Protein AF-0000000079010809 (afdb_homodimer)

Radius of gyration: 49.19 Å; Cα contacts (8 Å, |Δi|>4): 633; chains: 2; bounding box: 88×157×177 Å

pLDDT: mean 73.96, std 30.41, range [13.92, 98.69]

Foldseek 3Di:
DPPPPPPVCPPVVCPPDDPVVVQVVLVVLLVCLVVLPPFQAWEAAPNDIDGHHQVLLVVQFVQSVCVCPVPPPCNVRRYYYDYPAHPVLVVVVVCCSRRVDDPDDLVCLLRVLVVCLVRVRPVSVVVSLVVLLVNDDLACLLVQCVSCVVSVPPSSNVSSLVVCQQPVLSNLPYPSLLPDAQVVLLVNQLDPSRDDPDLVSNVVSLVSSLVSCVVPQQPGHARPNPRGPNPPDDPCVVVVVVSHCPNVPDDPPPPPPCPVDPPPPVDDPDDDDDDDDDDDDDDDDDDDPDDD/DPPPPPPVCPPVVCPPDDPVVVQVVLVVLLVCLVVLPPFQAWEAAPNDIDGHHQVLLVVQFVQSVCVCPVPPPRNVRRYYYDYPAHPVLVVVVVCCSRRVDDPDDLVCLLRVLVVCLVRVRPVSVVVSLVVLLVNDDLACLLVQCVSCVVSVPPSSNVSSLVVCQQPVLSNLPYVSLLPDAQVVLLVNQLDPSRDDPDLVSNVVSVVSSLVSCVPPPQPGHARPNPRGPNPPDDPCVVVVVVSHCVNVPPPPPPCPPDDDDDPDDDDDDDDDDDDDDDPDDDDDDDDDPDDD

InterPro domains:
  IPR000210 BTB/POZ domain [PF00651] (31-131)
  IPR000210 BTB/POZ domain [PS50097] (39-106)
  IPR000210 BTB/POZ domain [SM00225] (39-136)
  IPR011333 SKP1/BTB/POZ domain superfamily [G3DSA:3.30.710.10] (19-131)
  IPR011333 SKP1/BTB/POZ domain superfamily [SSF54695] (25-130)
  IPR011705 BTB/Kelch-associated [PF07707] (147-215)
  IPR011705 BTB/Kelch-associated [SM00875] (141-226)

Sequence (584 aa):
MLSIKKTTPSSTMNKGIHQRCAFGIINCIQTLWQEQDLQDFNFQVDDTSFHCHRVLLGACSPVLRGMFKSGMKEDKEGFARLQEISKETFQLIITVLYTGRDVLTVDNVIDIWKAAHMLQIDFLVKHCEKCATKFIKTDNFHEFNENAKLFGSETVLKVTRKFILKNFNAVRKTQGFLKMSSNEVLSIVKRQDLVVSSEDIVLEAILDWADYYKDEPASEQSLDVNGTKCQRGSNDYEQAENVRSVGNVNTEGSDVNHQKEERRDKTREEDNKENDALTRSQSQAVHRKSRLMLSIKKTTPSSTMNKGIHQRCAFGIINCIQTLWQEQDLQDFNFQVDDTSFHCHRVLLGACSPVLRGMFKSGMKEDKEGFARLQEISKETFQLIITVLYTGRDVLTVDNVIDIWKAAHMLQIDFLVKHCEKCATKFIKTDNFHEFNENAKLFGSETVLKVTRKFILKNFNAVRKTQGFLKMSSNEVLSIVKRQDLVVSSEDIVLEAILDWADYYKDEPASEQSLDVNGTKCQRGSNDYEQAENVRSVGNVNTEGSDVNHQKEERRDKTREEDNKENDALTRSQSQAVHRKSRL

Secondary structure (DSSP, 8-state):
---------TTGGGTTB-HHHHHHHHHHHHHHHHTT-S--EEEEETTEEEEE-HHHHHHH-HHHHHHHHS--HHHHHTEEEE-SS-HHHHHHHHHHHHH-B----TTTHHHHHHHHHHHT-HHHHHHHHHHHHHH--TTTHHHHHHHHHHHT-HHHHHHHHHHHHHTHHHHTTSHHHHTS-HHHHHHHHT-TT---S-HHHHHHHHHHHHHHTTTS-GGG-----TTSGGGSS-STHHHHHHTTTTS-----------------STT-BTB---------------------/---------HHHHTTTB-HHHHHHHHHHHHHHHHTT-S--EEEEETTEEEEE-HHHHHHH-HHHHHHHHS--HHHHHTEEEE-SS-HHHHHHHHHHHHH-B----TTTHHHHHHHHHHHT-HHHHHHHHHHHHHH--TTTHHHHHHHHHHHT-HHHHHHHHHHHHHTHHHHTTSHHHHTS-HHHHHHHHT-TT---S-HHHHHHHHHHHHHHTTTS-GGG-----TTSGGGSS-STHHHHHHTTTTS---------------------------------------------

Organism: Lymnaea stagnalis (NCBI:txid6523)

Structure (mmCIF, N/CA/C/O backbone):
data_AF-0000000079010809-model_v1
#
loop_
_entity.id
_entity.type
_entity.pdbx_description
1 polymer 'BTB domain-containing protein'
#
loop_
_atom_site.group_PDB
_atom_site.id
_atom_site.type_symbol
_atom_site.label_atom_id
_atom_site.label_alt_id
_atom_site.label_comp_id
_atom_site.label_asym_id
_atom_site.label_entity_id
_atom_site.label_seq_id
_atom_site.pdbx_PDB_ins_code
_atom_site.Cartn_x
_atom_site.Cartn_y
_atom_site.Cartn_z
_atom_site.occupancy
_atom_site.B_iso_or_equiv
_atom_site.auth_seq_id
_atom_site.auth_comp_id
_atom_site.auth_asym_id
_atom_site.auth_atom_id
_atom_site.pdbx_PDB_model_num
ATOM 1 N N . MET A 1 1 ? -17.625 -9.992 -32.906 1 23.81 1 MET A N 1
ATOM 2 C CA . MET A 1 1 ? -16.719 -10.625 -31.938 1 23.81 1 MET A CA 1
ATOM 3 C C . MET A 1 1 ? -15.828 -9.586 -31.281 1 23.81 1 MET A C 1
ATOM 5 O O . MET A 1 1 ? -14.914 -9.047 -31.906 1 23.81 1 MET A O 1
ATOM 9 N N . LEU A 1 2 ? -16.375 -8.719 -30.422 1 26.2 2 LEU A N 1
ATOM 10 C CA . LEU A 1 2 ? -15.82 -7.488 -29.859 1 26.2 2 LEU A CA 1
ATOM 11 C C . LEU A 1 2 ? -14.656 -7.797 -28.938 1 26.2 2 LEU A C 1
ATOM 13 O O . LEU A 1 2 ? -14.82 -8.523 -27.953 1 26.2 2 LEU A O 1
ATOM 17 N N . SER A 1 3 ? -13.422 -7.938 -29.453 1 26.03 3 SER A N 1
ATOM 18 C CA . SER A 1 3 ? -12.148 -8.094 -28.75 1 26.03 3 SER A CA 1
ATOM 19 C C . SER A 1 3 ? -12.031 -7.09 -27.594 1 26.03 3 SER A C 1
ATOM 21 O O . SER A 1 3 ? -11.992 -5.879 -27.828 1 26.03 3 SER A O 1
ATOM 23 N N . ILE A 1 4 ? -12.688 -7.316 -26.562 1 29.28 4 ILE A N 1
ATOM 24 C CA . ILE A 1 4 ? -12.477 -6.492 -25.375 1 29.28 4 ILE A CA 1
ATOM 25 C C . ILE A 1 4 ? -10.992 -6.438 -25.047 1 29.28 4 ILE A C 1
ATOM 27 O O . ILE A 1 4 ? -10.383 -7.461 -24.719 1 29.28 4 ILE A O 1
ATOM 31 N N . LYS A 1 5 ? -10.25 -5.57 -25.688 1 30.56 5 LYS A N 1
ATOM 32 C CA . LYS A 1 5 ? -8.852 -5.266 -25.391 1 30.56 5 LYS A CA 1
ATOM 33 C C . LYS A 1 5 ? -8.594 -5.23 -23.891 1 30.56 5 LYS A C 1
ATOM 35 O O . LYS A 1 5 ? -9.188 -4.422 -23.172 1 30.56 5 LYS A O 1
ATOM 40 N N . LYS A 1 6 ? -8.336 -6.402 -23.188 1 35.03 6 LYS A N 1
ATOM 41 C CA . LYS A 1 6 ? -7.809 -6.504 -21.828 1 35.03 6 LYS A CA 1
ATOM 42 C C . LYS A 1 6 ? -6.621 -5.566 -21.625 1 35.03 6 LYS A C 1
ATOM 44 O O . LYS A 1 6 ? -5.504 -5.875 -22.047 1 35.03 6 LYS A O 1
ATOM 49 N N . THR A 1 7 ? -6.781 -4.281 -21.891 1 34.22 7 THR A N 1
ATOM 50 C CA . THR A 1 7 ? -5.68 -3.379 -21.578 1 34.22 7 THR A CA 1
ATOM 51 C C . THR A 1 7 ? -5.172 -3.627 -20.156 1 34.22 7 THR A C 1
ATOM 53 O O . THR A 1 7 ? -5.926 -3.492 -19.188 1 34.22 7 THR A O 1
ATOM 56 N N . THR A 1 8 ? -4.344 -4.562 -19.969 1 35.34 8 THR A N 1
ATOM 57 C CA . THR A 1 8 ? -3.658 -4.828 -18.703 1 35.34 8 THR A CA 1
ATOM 58 C C . THR A 1 8 ? -3.152 -3.531 -18.078 1 35.34 8 THR A C 1
ATOM 60 O O . THR A 1 8 ? -2.291 -2.857 -18.656 1 35.34 8 THR A O 1
ATOM 63 N N . PRO A 1 9 ? -3.9 -2.729 -17.438 1 40.16 9 PRO A N 1
ATOM 64 C CA . PRO A 1 9 ? -3.535 -1.489 -16.75 1 40.16 9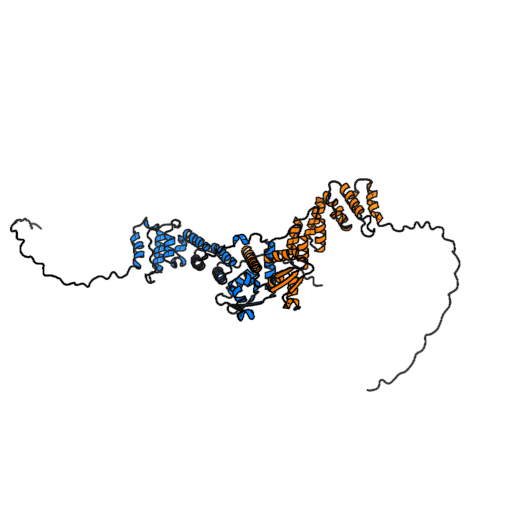 PRO A CA 1
ATOM 65 C C . PRO A 1 9 ? -2.355 -1.669 -15.805 1 40.16 9 PRO A C 1
ATOM 67 O O . PRO A 1 9 ? -2.121 -0.821 -14.938 1 40.16 9 PRO A O 1
ATOM 70 N N . SER A 1 10 ? -1.631 -2.715 -15.781 1 40.78 10 SER A N 1
ATOM 71 C CA . SER A 1 10 ? -0.765 -3.033 -14.648 1 40.78 10 SER A CA 1
ATOM 72 C C . SER A 1 10 ? 0.224 -1.906 -14.375 1 40.78 10 SER A C 1
ATOM 74 O O . SER A 1 10 ? 0.434 -1.525 -13.219 1 40.78 10 SER A O 1
ATOM 76 N N . SER A 1 11 ? 1.14 -1.601 -15.344 1 44.22 11 SER A N 1
ATOM 77 C CA . SER A 1 11 ? 2.33 -0.794 -15.094 1 44.22 11 SER A CA 1
ATOM 78 C C . SER A 1 11 ? 1.963 0.65 -14.773 1 44.22 11 SER A C 1
ATOM 80 O O . SER A 1 11 ? 2.631 1.303 -13.969 1 44.22 11 SER A O 1
ATOM 82 N N . THR A 1 12 ? 0.947 1.137 -15.32 1 45.91 12 THR A N 1
ATOM 83 C CA . THR A 1 12 ? 0.599 2.553 -15.289 1 45.91 12 THR A CA 1
ATOM 84 C C . THR A 1 12 ? -0.074 2.912 -13.969 1 45.91 12 THR A C 1
ATOM 86 O O . THR A 1 12 ? -0.026 4.066 -13.539 1 45.91 12 THR A O 1
ATOM 89 N N . MET A 1 13 ? -0.658 1.913 -13.383 1 55.03 13 MET A N 1
ATOM 90 C CA . MET A 1 13 ? -1.505 2.236 -12.234 1 55.03 13 MET A CA 1
ATOM 91 C C . MET A 1 13 ? -0.662 2.535 -11 1 55.03 13 MET A C 1
ATOM 93 O O . MET A 1 13 ? -1.146 3.145 -10.047 1 55.03 13 MET A O 1
ATOM 97 N N . ASN A 1 14 ? 0.56 2.021 -11.047 1 63.78 14 ASN A N 1
ATOM 98 C CA . ASN A 1 14 ? 1.398 2.277 -9.875 1 63.78 14 ASN A CA 1
ATOM 99 C C . ASN A 1 14 ? 1.952 3.699 -9.883 1 63.78 14 ASN A C 1
ATOM 101 O O . ASN A 1 14 ? 2.619 4.117 -8.938 1 63.78 14 ASN A O 1
ATOM 105 N N . LYS A 1 15 ? 1.545 4.398 -11.047 1 69.38 15 LYS A N 1
ATOM 106 C CA . LYS A 1 15 ? 2.082 5.754 -11.133 1 69.38 15 LYS A CA 1
ATOM 107 C C . LYS A 1 15 ? 1.375 6.684 -10.148 1 69.38 15 LYS A C 1
ATOM 109 O O . LYS A 1 15 ? 0.145 6.695 -10.07 1 69.38 15 LYS A O 1
ATOM 114 N N . GLY A 1 16 ? 2.16 7.113 -9.188 1 85.81 16 GLY A N 1
ATOM 115 C CA . GLY A 1 16 ? 1.645 8.172 -8.336 1 85.81 16 GLY A CA 1
ATOM 116 C C . GLY A 1 16 ? 1.43 7.73 -6.898 1 85.81 16 GLY A C 1
ATOM 117 O O . GLY A 1 16 ? 1.181 8.555 -6.02 1 85.81 16 GLY A O 1
ATOM 118 N N . ILE A 1 17 ? 1.463 6.309 -6.762 1 92.81 17 ILE A N 1
ATOM 119 C CA . ILE A 1 17 ? 1.291 5.859 -5.383 1 92.81 17 ILE A CA 1
ATOM 120 C C . ILE A 1 17 ? 2.516 6.246 -4.559 1 92.81 17 ILE A C 1
ATOM 122 O O . ILE A 1 17 ? 3.652 5.984 -4.961 1 92.81 17 ILE A O 1
ATOM 126 N N . HIS A 1 18 ? 2.238 6.906 -3.551 1 94.62 18 HIS A N 1
ATOM 127 C CA . HIS A 1 18 ? 3.305 7.277 -2.627 1 94.62 18 HIS A CA 1
ATOM 128 C C . HIS A 1 18 ? 3.58 6.164 -1.625 1 94.62 18 HIS A C 1
ATOM 130 O O . HIS A 1 18 ? 2.668 5.711 -0.929 1 94.62 18 HIS A O 1
ATOM 136 N N . GLN A 1 19 ? 4.809 5.785 -1.555 1 93.56 19 GLN A N 1
ATOM 137 C CA . GLN A 1 19 ? 5.184 4.598 -0.794 1 93.56 19 GLN A CA 1
ATOM 138 C C . GLN A 1 19 ? 4.789 4.738 0.674 1 93.56 19 GLN A C 1
ATOM 140 O O . GLN A 1 19 ? 4.234 3.811 1.265 1 93.56 19 GLN A O 1
ATOM 145 N N . ARG A 1 20 ? 5.055 5.855 1.298 1 92.88 20 ARG A N 1
ATOM 146 C CA . ARG A 1 20 ? 4.734 6.051 2.707 1 92.88 20 ARG A CA 1
ATOM 147 C C . ARG A 1 20 ? 3.23 5.945 2.947 1 92.88 20 ARG A C 1
ATOM 149 O O . ARG A 1 20 ? 2.793 5.32 3.916 1 92.88 20 ARG A O 1
ATOM 156 N N . CYS A 1 21 ? 2.461 6.535 2.078 1 96.06 21 CYS A N 1
ATOM 157 C CA . CYS A 1 21 ? 1.009 6.469 2.207 1 96.06 21 CYS A CA 1
ATOM 158 C C . CYS A 1 21 ? 0.509 5.043 2.012 1 96.06 21 CYS A C 1
ATOM 160 O O . CYS A 1 21 ? -0.327 4.562 2.779 1 96.06 21 CYS A O 1
ATOM 162 N N . ALA A 1 22 ? 1.055 4.387 1.02 1 96.06 22 ALA A N 1
ATOM 163 C CA . ALA A 1 22 ? 0.665 3.008 0.746 1 96.06 22 ALA A CA 1
ATOM 164 C C . ALA A 1 22 ? 0.928 2.113 1.954 1 96.06 22 ALA A C 1
ATOM 166 O O . ALA A 1 22 ? 0.048 1.362 2.381 1 96.06 22 ALA A O 1
ATOM 167 N N . PHE A 1 23 ? 2.125 2.26 2.494 1 96.62 23 PHE A N 1
ATOM 168 C CA . PHE A 1 23 ? 2.492 1.446 3.646 1 96.62 23 PHE A CA 1
ATOM 169 C C . PHE A 1 23 ? 1.633 1.8 4.855 1 96.62 23 PHE A C 1
ATOM 171 O O . PHE A 1 23 ? 1.259 0.922 5.637 1 96.62 23 PHE A O 1
ATOM 178 N N . GLY A 1 24 ? 1.359 3.074 4.969 1 97.19 24 GLY A N 1
ATOM 179 C CA . GLY A 1 24 ? 0.48 3.492 6.047 1 97.19 24 GLY A CA 1
ATOM 180 C C . GLY A 1 24 ? -0.9 2.867 5.969 1 97.19 24 GLY A C 1
ATOM 181 O O . GLY A 1 24 ? -1.433 2.398 6.977 1 97.19 24 GLY A O 1
ATOM 182 N N . ILE A 1 25 ? -1.453 2.844 4.793 1 97.94 25 ILE A N 1
ATOM 183 C CA . ILE A 1 25 ? -2.777 2.273 4.574 1 97.94 25 ILE A CA 1
ATOM 184 C C . ILE A 1 25 ? -2.756 0.779 4.887 1 97.94 25 ILE A C 1
ATOM 186 O O . ILE A 1 25 ? -3.633 0.272 5.59 1 97.94 25 ILE A O 1
ATOM 190 N N . ILE A 1 26 ? -1.758 0.113 4.402 1 98 26 ILE A N 1
ATOM 191 C CA . ILE A 1 26 ? -1.65 -1.326 4.613 1 98 26 ILE A CA 1
ATOM 192 C C . ILE A 1 26 ? -1.501 -1.619 6.105 1 98 26 ILE A C 1
ATOM 194 O O . ILE A 1 26 ? -2.105 -2.561 6.621 1 98 26 ILE A O 1
ATOM 198 N N . ASN A 1 27 ? -0.714 -0.808 6.762 1 97.5 27 ASN A N 1
ATOM 199 C CA . ASN A 1 27 ? -0.554 -0.986 8.203 1 97.5 27 ASN A CA 1
ATOM 200 C C . ASN A 1 27 ? -1.88 -0.822 8.938 1 97.5 27 ASN A C 1
ATOM 202 O O . ASN A 1 27 ? -2.15 -1.535 9.906 1 97.5 27 ASN A O 1
ATOM 206 N N . CYS A 1 28 ? -2.635 0.077 8.508 1 97.88 28 CYS A N 1
ATOM 207 C CA . CYS A 1 28 ? -3.957 0.268 9.102 1 97.88 28 CYS A CA 1
ATOM 208 C C . CYS A 1 28 ? -4.828 -0.967 8.898 1 97.88 28 CYS A C 1
ATOM 210 O O . CYS A 1 28 ? -5.492 -1.423 9.828 1 97.88 28 CYS A O 1
ATOM 212 N N . ILE A 1 29 ? -4.801 -1.494 7.727 1 97.75 29 ILE A N 1
ATOM 213 C CA . ILE A 1 29 ? -5.578 -2.684 7.395 1 97.75 29 ILE A CA 1
ATOM 214 C C . ILE A 1 29 ? -5.105 -3.861 8.242 1 97.75 29 ILE A C 1
ATOM 216 O O . ILE A 1 29 ? -5.922 -4.602 8.797 1 97.75 29 ILE A O 1
ATOM 220 N N . GLN A 1 30 ? -3.834 -3.986 8.312 1 97.31 30 GLN A N 1
ATOM 221 C CA . GLN A 1 30 ? -3.266 -5.066 9.117 1 97.31 30 GLN A CA 1
ATOM 222 C C . GLN A 1 30 ? -3.699 -4.957 10.57 1 97.31 30 GLN A C 1
ATOM 224 O O . GLN A 1 30 ? -4.043 -5.961 11.203 1 97.31 30 GLN A O 1
ATOM 229 N N . THR A 1 31 ? -3.635 -3.77 11.078 1 96.88 31 THR A N 1
ATOM 230 C CA . THR A 1 31 ? -4.027 -3.545 12.461 1 96.88 31 THR A CA 1
ATOM 231 C C . THR A 1 31 ? -5.496 -3.912 12.672 1 96.88 31 THR A C 1
ATOM 233 O O . THR A 1 31 ? -5.844 -4.555 13.664 1 96.88 31 THR A O 1
ATOM 236 N N . LEU A 1 32 ? -6.273 -3.516 11.758 1 96.38 32 LEU A N 1
ATOM 237 C CA . LEU A 1 32 ? -7.691 -3.859 11.828 1 96.38 32 LEU A CA 1
ATOM 238 C C . LEU A 1 32 ? -7.883 -5.371 11.844 1 96.38 32 LEU A C 1
ATOM 240 O O . LEU A 1 32 ? -8.711 -5.887 12.602 1 96.38 32 LEU A O 1
ATOM 244 N N . TRP A 1 33 ? -7.195 -6.066 10.992 1 95.94 33 TRP A N 1
ATOM 245 C CA . TRP A 1 33 ? -7.242 -7.52 10.898 1 95.94 33 TRP A CA 1
ATOM 246 C C . TRP A 1 33 ? -6.82 -8.164 12.211 1 95.94 33 TRP A C 1
ATOM 248 O O . TRP A 1 33 ? -7.496 -9.07 12.711 1 95.94 33 TRP A O 1
ATOM 258 N N . GLN A 1 34 ? -5.77 -7.629 12.781 1 95.75 34 GLN A N 1
ATOM 259 C CA . GLN A 1 34 ? -5.238 -8.156 14.031 1 95.75 34 GLN A CA 1
ATOM 260 C C . GLN A 1 34 ? -6.207 -7.926 15.188 1 95.75 34 GLN A C 1
ATOM 262 O O . GLN A 1 34 ? -6.348 -8.773 16.078 1 95.75 34 GLN A O 1
ATOM 267 N N . GLU A 1 35 ? -6.891 -6.871 15.109 1 95.19 35 GLU A N 1
ATOM 268 C CA . GLU A 1 35 ? -7.836 -6.527 16.172 1 95.19 35 GLU A CA 1
ATOM 269 C C . GLU A 1 35 ? -9.164 -7.246 15.969 1 95.19 35 GLU A C 1
ATOM 271 O O . GLU A 1 35 ? -10.039 -7.199 16.844 1 95.19 35 GLU A O 1
ATOM 276 N N . GLN A 1 36 ? -9.32 -8 14.867 1 94.62 36 GLN A N 1
ATOM 277 C CA . GLN A 1 36 ? -10.531 -8.734 14.523 1 94.62 36 GLN A CA 1
ATOM 278 C C . GLN A 1 36 ? -11.766 -7.844 14.617 1 94.62 36 GLN A C 1
ATOM 280 O O . GLN A 1 36 ? -12.789 -8.25 15.172 1 94.62 36 GLN A O 1
ATOM 285 N N . ASP A 1 37 ? -11.531 -6.578 14.164 1 92.75 37 ASP A N 1
ATOM 286 C CA . ASP A 1 37 ? -12.609 -5.59 14.211 1 92.75 37 ASP A CA 1
ATOM 287 C C . ASP A 1 37 ? -13.273 -5.445 12.844 1 92.75 37 ASP A C 1
ATOM 289 O O . ASP A 1 37 ? -12.625 -5.59 11.805 1 92.75 37 ASP A O 1
ATOM 293 N N . LEU A 1 38 ? -14.594 -5.34 12.805 1 91.12 38 LEU A N 1
ATOM 294 C CA . LEU A 1 38 ? -15.438 -5.059 11.648 1 91.12 38 LEU A CA 1
ATOM 295 C C . LEU A 1 38 ? -15.422 -6.223 10.664 1 91.12 38 LEU A C 1
ATOM 297 O O . LEU A 1 38 ? -15.672 -6.031 9.469 1 91.12 38 LEU A O 1
ATOM 301 N N . GLN A 1 39 ? -15.008 -7.402 11.094 1 93.06 39 GLN A N 1
ATOM 302 C CA . GLN A 1 39 ? -15.094 -8.578 10.227 1 93.06 39 GLN A CA 1
ATOM 303 C C . GLN A 1 39 ? -16.547 -8.938 9.938 1 93.06 39 GLN A C 1
ATOM 305 O O . GLN A 1 39 ? -17.391 -8.953 10.844 1 93.06 39 GLN A O 1
ATOM 310 N N . ASP A 1 40 ? -16.844 -9.242 8.68 1 89.88 40 ASP A N 1
ATOM 311 C CA . ASP A 1 40 ? -18.25 -9.422 8.328 1 89.88 40 ASP A CA 1
ATOM 312 C C . ASP A 1 40 ? -18.438 -10.625 7.418 1 89.88 40 ASP A C 1
ATOM 314 O O . ASP A 1 40 ? -19.516 -10.797 6.828 1 89.88 40 ASP A O 1
ATOM 318 N N . PHE A 1 41 ? -17.453 -11.438 7.277 1 92.25 41 PHE A N 1
ATOM 319 C CA . PHE A 1 41 ? -17.578 -12.617 6.426 1 92.25 41 PHE A CA 1
ATOM 320 C C . PHE A 1 41 ? -16.672 -13.734 6.914 1 92.25 41 PHE A C 1
ATOM 322 O O . PHE A 1 41 ? -15.531 -13.492 7.309 1 92.25 41 PHE A O 1
ATOM 329 N N . ASN A 1 42 ? -17.203 -14.961 6.812 1 93.44 42 ASN A N 1
ATOM 330 C CA . ASN A 1 42 ? -16.469 -16.125 7.25 1 93.44 42 ASN A CA 1
ATOM 331 C C . ASN A 1 42 ? -16.266 -17.125 6.109 1 93.44 42 ASN A C 1
ATOM 333 O O . ASN A 1 42 ? -17.234 -17.562 5.477 1 93.44 42 ASN A O 1
ATOM 337 N N . PHE A 1 43 ? -15.031 -17.5 5.914 1 94.5 43 PHE A N 1
ATOM 338 C CA . PHE A 1 43 ? -14.711 -18.531 4.941 1 94.5 43 PHE A CA 1
ATOM 339 C C . PHE A 1 43 ? -14.375 -19.844 5.645 1 94.5 43 PHE A C 1
ATOM 341 O O . PHE A 1 43 ? -13.547 -19.875 6.555 1 94.5 43 PHE A O 1
ATOM 348 N N . GLN A 1 44 ? -15.078 -20.844 5.223 1 94.81 44 GLN A N 1
ATOM 349 C CA . GLN A 1 44 ? -14.719 -22.188 5.676 1 94.81 44 GLN A CA 1
ATOM 350 C C . GLN A 1 44 ? -13.812 -22.875 4.668 1 94.81 44 GLN A C 1
ATOM 352 O O . GLN A 1 44 ? -14.211 -23.109 3.523 1 94.81 44 GLN A O 1
ATOM 357 N N . VAL A 1 45 ? -12.602 -23.172 5.031 1 96.25 45 VAL A N 1
ATOM 358 C CA . VAL A 1 45 ? -11.625 -23.891 4.215 1 96.25 45 VAL A CA 1
ATOM 359 C C . VAL A 1 45 ? -11.109 -25.109 4.973 1 96.25 45 VAL A C 1
ATOM 361 O O . VAL A 1 45 ? -10.469 -24.984 6.016 1 96.25 45 VAL A O 1
ATOM 364 N N . ASP A 1 46 ? -11.344 -26.203 4.418 1 95.94 46 ASP A N 1
ATOM 365 C CA . ASP A 1 46 ? -11.078 -27.438 5.148 1 95.94 46 ASP A CA 1
ATOM 366 C C . ASP A 1 46 ? -11.742 -27.422 6.52 1 95.94 46 ASP A C 1
ATOM 368 O O . ASP A 1 46 ? -12.969 -27.312 6.621 1 95.94 46 ASP A O 1
ATOM 372 N N . ASP A 1 47 ? -11.055 -27.484 7.625 1 94.81 47 ASP A N 1
ATOM 373 C CA . ASP A 1 47 ? -11.609 -27.516 8.977 1 94.81 47 ASP A CA 1
ATOM 374 C C . ASP A 1 47 ? -11.367 -26.188 9.703 1 94.81 47 ASP A C 1
ATOM 376 O O . ASP A 1 47 ? -11.438 -26.141 10.93 1 94.81 47 ASP A O 1
ATOM 380 N N . THR A 1 48 ? -11.086 -25.234 8.945 1 96.5 48 THR A N 1
ATOM 381 C CA . THR A 1 48 ? -10.734 -23.969 9.562 1 96.5 48 THR A CA 1
ATOM 382 C C . THR A 1 48 ? -11.633 -22.844 9.047 1 96.5 48 THR A C 1
ATOM 384 O O . THR A 1 48 ? -11.945 -22.797 7.855 1 96.5 48 THR A O 1
ATOM 387 N N . SER A 1 49 ? -12.016 -22 10 1 95.56 49 SER A N 1
ATOM 388 C CA . SER A 1 49 ? -12.805 -20.812 9.656 1 95.56 49 SER A CA 1
ATOM 389 C C . SER A 1 49 ? -11.945 -19.562 9.648 1 95.56 49 SER A C 1
ATOM 391 O O . SER A 1 49 ? -11.18 -19.312 10.578 1 95.56 49 SER A O 1
ATOM 393 N N . PHE A 1 50 ? -12.023 -18.781 8.555 1 96.56 50 PHE A N 1
ATOM 394 C CA . PHE A 1 50 ? -11.305 -17.516 8.43 1 96.56 50 PHE A CA 1
ATOM 395 C C . PHE A 1 50 ? -12.273 -16.344 8.469 1 96.56 50 PHE A C 1
ATOM 397 O O . PHE A 1 50 ? -13.141 -16.219 7.598 1 96.56 50 PHE A O 1
ATOM 404 N N . HIS A 1 51 ? -12.141 -15.531 9.5 1 95 51 HIS A N 1
ATOM 405 C CA . HIS A 1 51 ? -12.93 -14.312 9.609 1 95 51 HIS A CA 1
ATOM 406 C C . HIS A 1 51 ? -12.281 -13.164 8.844 1 95 51 HIS A C 1
ATOM 408 O O . HIS A 1 51 ? -11.156 -12.758 9.164 1 95 51 HIS A O 1
ATOM 414 N N . CYS A 1 52 ? -13 -12.648 7.828 1 95.31 52 CYS A N 1
ATOM 415 C CA . CYS A 1 52 ? -12.391 -11.695 6.91 1 95.31 52 CYS A CA 1
ATOM 416 C C . CYS A 1 52 ? -13.305 -10.5 6.684 1 95.31 52 CYS A C 1
ATOM 418 O O . CYS A 1 52 ? -14.383 -10.414 7.266 1 95.31 52 CYS A O 1
ATOM 420 N N . HIS A 1 53 ? -12.852 -9.547 6.004 1 95.38 53 HIS A N 1
ATOM 421 C CA . HIS A 1 53 ? -13.617 -8.375 5.578 1 95.38 53 HIS A CA 1
ATOM 422 C C . HIS A 1 53 ? -14.008 -8.484 4.109 1 95.38 53 HIS A C 1
ATOM 424 O O . HIS A 1 53 ? -13.148 -8.547 3.23 1 95.38 53 HIS A O 1
ATOM 430 N N . ARG A 1 54 ? -15.312 -8.43 3.807 1 94 54 ARG A N 1
ATOM 431 C CA . ARG A 1 54 ? -15.828 -8.578 2.451 1 94 54 ARG A CA 1
ATOM 432 C C . ARG A 1 54 ? -15.211 -7.547 1.513 1 94 54 ARG A C 1
ATOM 434 O O . ARG A 1 54 ? -14.805 -7.879 0.397 1 94 54 ARG A O 1
ATOM 441 N N . VAL A 1 55 ? -15.125 -6.371 2.01 1 94.75 55 VAL A N 1
ATOM 442 C CA . VAL A 1 55 ? -14.695 -5.254 1.177 1 94.75 55 VAL A CA 1
ATOM 443 C C . VAL A 1 55 ? -13.25 -5.461 0.736 1 94.75 55 VAL A C 1
ATOM 445 O O . VAL A 1 55 ? -12.914 -5.266 -0.434 1 94.75 55 VAL A O 1
ATOM 448 N N . LEU A 1 56 ? -12.375 -5.859 1.628 1 97.06 56 LEU A N 1
ATOM 449 C CA . LEU A 1 56 ? -10.961 -6.031 1.326 1 97.06 56 LEU A CA 1
ATOM 450 C C . LEU A 1 56 ? -10.742 -7.199 0.367 1 97.06 56 LEU A C 1
ATOM 452 O O . LEU A 1 56 ? -10.062 -7.055 -0.651 1 97.06 56 LEU A O 1
ATOM 456 N N . LEU A 1 57 ? -11.367 -8.328 0.667 1 96.88 57 LEU A N 1
ATOM 457 C CA . LEU A 1 57 ? -11.211 -9.5 -0.188 1 96.88 57 LEU A CA 1
ATOM 458 C C . LEU A 1 57 ? -11.906 -9.289 -1.529 1 96.88 57 LEU A C 1
ATOM 460 O O . LEU A 1 57 ? -11.391 -9.695 -2.572 1 96.88 57 LEU A O 1
ATOM 464 N N . GLY A 1 58 ? -13.086 -8.664 -1.493 1 95.88 58 GLY A N 1
ATOM 465 C CA . GLY A 1 58 ? -13.812 -8.367 -2.717 1 95.88 58 GLY A CA 1
ATOM 466 C C . GLY A 1 58 ? -13.078 -7.391 -3.623 1 95.88 58 GLY A C 1
ATOM 467 O O . GLY A 1 58 ? -13.211 -7.457 -4.848 1 95.88 58 GLY A O 1
ATOM 468 N N . ALA A 1 59 ? -12.344 -6.504 -3.041 1 97.62 59 ALA A N 1
ATOM 469 C CA . ALA A 1 59 ? -11.555 -5.562 -3.83 1 97.62 59 ALA A CA 1
ATOM 470 C C . ALA A 1 59 ? -10.484 -6.285 -4.637 1 97.62 59 ALA A C 1
ATOM 472 O O . ALA A 1 59 ? -10.219 -5.93 -5.789 1 97.62 59 ALA A O 1
ATOM 473 N N . CYS A 1 60 ? -9.914 -7.293 -4.066 1 98.25 60 CYS A N 1
ATOM 474 C CA . CYS A 1 60 ? -8.734 -7.922 -4.656 1 98.25 60 CYS A CA 1
ATOM 475 C C . CYS A 1 60 ? -9.133 -9.117 -5.523 1 98.25 60 CYS A C 1
ATOM 477 O O . CYS A 1 60 ? -8.367 -9.539 -6.391 1 98.25 60 CYS A O 1
ATOM 479 N N . SER A 1 61 ? -10.328 -9.648 -5.293 1 97.94 61 SER A N 1
ATOM 480 C CA . SER A 1 61 ? -10.734 -10.859 -5.996 1 97.94 61 SER A CA 1
ATOM 481 C C . SER A 1 61 ? -12.148 -10.727 -6.555 1 97.94 61 SER A C 1
ATOM 483 O O . SER A 1 61 ? -13.125 -10.812 -5.809 1 97.94 61 SER A O 1
ATOM 485 N N . PRO A 1 62 ? -12.273 -10.633 -7.832 1 95.62 62 PRO A N 1
ATOM 486 C CA . PRO A 1 62 ? -13.609 -10.617 -8.445 1 95.62 62 PRO A CA 1
ATOM 487 C C . PRO A 1 62 ? -14.414 -11.875 -8.133 1 95.62 62 PRO A C 1
ATOM 489 O O . PRO A 1 62 ? -15.633 -11.805 -7.988 1 95.62 62 PRO A O 1
ATOM 492 N N . VAL A 1 63 ? -13.75 -12.984 -8.008 1 95 63 VAL A N 1
ATOM 493 C CA . VAL A 1 63 ? -14.414 -14.25 -7.703 1 95 63 VAL A CA 1
ATOM 494 C C . VAL A 1 63 ? -15.039 -14.188 -6.312 1 95 63 VAL A C 1
ATOM 496 O O . VAL A 1 63 ? -16.219 -14.5 -6.141 1 95 63 VAL A O 1
ATOM 499 N N . LEU A 1 64 ? -14.281 -13.727 -5.387 1 93.94 64 LEU A N 1
ATOM 500 C CA . LEU A 1 64 ? -14.82 -13.594 -4.039 1 93.94 64 LEU A CA 1
ATOM 501 C C . LEU A 1 64 ? -15.898 -12.523 -3.984 1 93.94 64 LEU A C 1
ATOM 503 O O . LEU A 1 64 ? -16.906 -12.688 -3.291 1 93.94 64 LEU A O 1
ATOM 507 N N . ARG A 1 65 ? -15.672 -11.453 -4.703 1 92.94 65 ARG A N 1
ATOM 508 C CA . ARG A 1 65 ? -16.656 -10.375 -4.754 1 92.94 65 ARG A CA 1
ATOM 509 C C . ARG A 1 65 ? -18 -10.875 -5.234 1 92.94 65 ARG A C 1
ATOM 511 O O . ARG A 1 65 ? -19.047 -10.469 -4.719 1 92.94 65 ARG A O 1
ATOM 518 N N . GLY A 1 66 ? -18 -11.711 -6.184 1 90.25 66 GLY A N 1
ATOM 519 C CA . GLY A 1 66 ? -19.219 -12.312 -6.691 1 90.25 66 GLY A CA 1
ATOM 520 C C . GLY A 1 66 ? -19.953 -13.133 -5.652 1 90.25 66 GLY A C 1
ATOM 521 O O . GLY A 1 66 ? -21.188 -13.211 -5.68 1 90.25 66 GLY A O 1
ATOM 522 N N . MET A 1 67 ? -19.219 -13.68 -4.707 1 85.44 67 MET A N 1
ATOM 523 C CA . MET A 1 67 ? -19.828 -14.484 -3.646 1 85.44 67 MET A CA 1
ATOM 524 C C . MET A 1 67 ? -20.562 -13.602 -2.65 1 85.44 67 MET A C 1
ATOM 526 O O . MET A 1 67 ? -21.516 -14.055 -1.996 1 85.44 67 MET A O 1
ATOM 530 N N . PHE A 1 68 ? -20.125 -12.391 -2.598 1 85.5 68 PHE A N 1
ATOM 531 C CA . PHE A 1 68 ? -20.688 -11.477 -1.619 1 85.5 68 PHE A CA 1
ATOM 532 C C . PHE A 1 68 ? -21.969 -10.844 -2.152 1 85.5 68 PHE A C 1
ATOM 534 O O . PHE A 1 68 ? -22.781 -10.328 -1.382 1 85.5 68 PHE A O 1
ATOM 541 N N . LYS A 1 69 ? -22.172 -10.75 -3.471 1 77.12 69 LYS A N 1
ATOM 542 C CA . LYS A 1 69 ? -23.312 -10.078 -4.086 1 77.12 69 LYS A CA 1
ATOM 543 C C . LYS A 1 69 ? -24.438 -11.07 -4.367 1 77.12 69 LYS A C 1
ATOM 545 O O . LYS A 1 69 ? -25.578 -10.664 -4.621 1 77.12 69 LYS A O 1
ATOM 550 N N . SER A 1 70 ? -24.188 -12.328 -4.746 1 60.88 70 SER A N 1
ATOM 551 C CA . SER A 1 70 ? -25.141 -13.281 -5.312 1 60.88 70 SER A CA 1
ATOM 552 C C . SER A 1 70 ? -26.344 -13.461 -4.398 1 60.88 70 SER A C 1
ATOM 554 O O . SER A 1 70 ? -27.375 -13.992 -4.82 1 60.88 70 SER A O 1
ATOM 556 N N . GLY A 1 71 ? -26.625 -12.539 -3.428 1 58.38 71 GLY A N 1
ATOM 557 C CA . GLY A 1 71 ? -27.859 -12.727 -2.705 1 58.38 71 GLY A CA 1
ATOM 558 C C . GLY A 1 71 ? -28.031 -14.141 -2.168 1 58.38 71 GLY A C 1
ATOM 559 O O . GLY A 1 71 ? -29.109 -14.5 -1.681 1 58.38 71 GLY A O 1
ATOM 560 N N . MET A 1 72 ? -27.203 -15.023 -2.543 1 51.5 72 MET A N 1
ATOM 561 C CA . MET A 1 72 ? -27.391 -16.406 -2.107 1 51.5 72 MET A CA 1
ATOM 562 C C . MET A 1 72 ? -27.281 -16.516 -0.59 1 51.5 72 MET A C 1
ATOM 564 O O . MET A 1 72 ? -26.766 -15.617 0.068 1 51.5 72 MET A O 1
ATOM 568 N N . LYS A 1 73 ? -28 -17.5 -0.063 1 49.34 73 LYS A N 1
ATOM 569 C CA . LYS A 1 73 ? -28.125 -17.797 1.359 1 49.34 73 LYS A CA 1
ATOM 570 C C . LYS A 1 73 ? -26.812 -17.531 2.098 1 49.34 73 LYS A C 1
ATOM 572 O O . LYS A 1 73 ? -26.828 -17.016 3.219 1 49.34 73 LYS A O 1
ATOM 577 N N . GLU A 1 74 ? -25.781 -17.875 1.53 1 48.5 74 GLU A N 1
ATOM 578 C CA . GLU A 1 74 ? -24.453 -17.781 2.121 1 48.5 74 GLU A CA 1
ATOM 579 C C . GLU A 1 74 ? -24.047 -16.328 2.359 1 48.5 74 GLU A C 1
ATOM 581 O O . GLU A 1 74 ? -23.391 -16.016 3.354 1 48.5 74 GLU A O 1
ATOM 586 N N . ASP A 1 75 ? -24.516 -15.375 1.37 1 55.41 75 ASP A N 1
ATOM 587 C CA . ASP A 1 75 ? -24.281 -13.938 1.437 1 55.41 75 ASP A CA 1
ATOM 588 C C . ASP A 1 75 ? -24.938 -13.328 2.674 1 55.41 75 ASP A C 1
ATOM 590 O O . ASP A 1 75 ? -24.312 -12.555 3.395 1 55.41 75 ASP A O 1
ATOM 594 N N . LYS A 1 76 ? -26.109 -13.797 2.82 1 56.94 76 LYS A N 1
ATOM 595 C CA . LYS A 1 76 ? -26.891 -13.18 3.885 1 56.94 76 LYS A CA 1
ATOM 596 C C . LYS A 1 76 ? -26.328 -13.523 5.258 1 56.94 76 LYS A C 1
ATOM 598 O O . LYS A 1 76 ? -26.391 -12.703 6.18 1 56.94 76 LYS A O 1
ATOM 603 N N . GLU A 1 77 ? -25.672 -14.703 5.246 1 62.62 77 GLU A N 1
ATOM 604 C CA . GLU A 1 77 ? -25.188 -15.164 6.547 1 62.62 77 GLU A CA 1
ATOM 605 C C . GLU A 1 77 ? -23.719 -14.836 6.742 1 62.62 77 GLU A C 1
ATOM 607 O O . GLU A 1 77 ? -23.188 -14.977 7.844 1 62.62 77 GLU A O 1
ATOM 612 N N . GLY A 1 78 ? -23.125 -14.258 5.715 1 80.38 78 GLY A N 1
ATOM 613 C CA . GLY A 1 78 ? -21.734 -13.898 5.871 1 80.38 78 GLY A CA 1
ATOM 614 C C . GLY A 1 78 ? -20.812 -15.102 5.93 1 80.38 78 GLY A C 1
ATOM 615 O O . GLY A 1 78 ? -19.891 -15.156 6.762 1 80.38 78 GLY A O 1
ATOM 616 N N . PHE A 1 79 ? -21.25 -16.172 5.066 1 84.5 79 PHE A N 1
ATOM 617 C CA . PHE A 1 79 ? -20.484 -17.406 5.16 1 84.5 79 PHE A CA 1
ATOM 618 C C . PHE A 1 79 ? -20.312 -18.047 3.783 1 84.5 79 PHE A C 1
ATOM 620 O O . PHE A 1 79 ? -21.234 -18.031 2.965 1 84.5 79 PHE A O 1
ATOM 627 N N . ALA A 1 80 ? -19.109 -18.562 3.408 1 89.12 80 ALA A N 1
ATOM 628 C CA . ALA A 1 80 ? -18.859 -19.344 2.193 1 89.12 80 ALA A CA 1
ATOM 629 C C . ALA A 1 80 ? -17.828 -20.438 2.445 1 89.12 80 ALA A C 1
ATOM 631 O O . ALA A 1 80 ? -16.953 -20.297 3.301 1 89.12 80 ALA A O 1
ATOM 632 N N . ARG A 1 81 ? -17.984 -21.562 1.66 1 91.56 81 ARG A N 1
ATOM 633 C CA . ARG A 1 81 ? -17.016 -22.656 1.728 1 91.56 81 ARG A CA 1
ATOM 634 C C . ARG A 1 81 ? -16.125 -22.688 0.488 1 91.56 81 ARG A C 1
ATOM 636 O O . ARG A 1 81 ? -16.625 -22.578 -0.637 1 91.56 81 ARG A O 1
ATOM 643 N N . LEU A 1 82 ? -14.883 -22.766 0.697 1 92.94 82 LEU A N 1
ATOM 644 C CA . LEU A 1 82 ? -13.922 -22.922 -0.389 1 92.94 82 LEU A CA 1
ATOM 645 C C . LEU A 1 82 ? -13.336 -24.344 -0.396 1 92.94 82 LEU A C 1
ATOM 647 O O . LEU A 1 82 ? -12.719 -24.766 0.583 1 92.94 82 LEU A O 1
ATOM 651 N N . GLN A 1 83 ? -13.477 -25.109 -1.397 1 92.75 83 GLN A N 1
ATOM 652 C CA . GLN A 1 83 ? -13.086 -26.516 -1.414 1 92.75 83 GLN A CA 1
ATOM 653 C C . GLN A 1 83 ? -11.828 -26.719 -2.25 1 92.75 83 GLN A C 1
ATOM 655 O O . GLN A 1 83 ? -11.094 -27.688 -2.051 1 92.75 83 GLN A O 1
ATOM 660 N N . GLU A 1 84 ? -11.422 -25.859 -3.176 1 93.19 84 GLU A N 1
ATOM 661 C CA . GLU A 1 84 ? -10.336 -26.109 -4.117 1 93.19 84 GLU A CA 1
ATOM 662 C C . GLU A 1 84 ? -9.023 -25.516 -3.607 1 93.19 84 GLU A C 1
ATOM 664 O O . GLU A 1 84 ? -7.988 -25.625 -4.273 1 93.19 84 GLU A O 1
ATOM 669 N N . ILE A 1 85 ? -9.047 -24.969 -2.445 1 96.81 85 ILE A N 1
ATOM 670 C CA . ILE A 1 85 ? -7.867 -24.344 -1.864 1 96.81 85 ILE A CA 1
ATOM 671 C C . ILE A 1 85 ? -7.629 -24.891 -0.458 1 96.81 85 ILE A C 1
ATOM 673 O O . ILE A 1 85 ? -8.57 -25.016 0.334 1 96.81 85 ILE A O 1
ATOM 677 N N . SER A 1 86 ? -6.422 -25.297 -0.154 1 97.75 86 SER A N 1
ATOM 678 C CA . SER A 1 86 ? -6.102 -25.766 1.187 1 97.75 86 SER A CA 1
ATOM 679 C C . SER A 1 86 ? -6.109 -24.625 2.199 1 97.75 86 SER A C 1
ATOM 681 O O . SER A 1 86 ? -5.934 -23.469 1.831 1 97.75 86 SER A O 1
ATOM 683 N N . LYS A 1 87 ? -6.277 -25.016 3.477 1 97.88 87 LYS A N 1
ATOM 684 C CA . LYS A 1 87 ? -6.266 -24.016 4.539 1 97.88 87 LYS A CA 1
ATOM 685 C C . LYS A 1 87 ? -4.906 -23.328 4.633 1 97.88 87 LYS A C 1
ATOM 687 O O . LYS A 1 87 ? -4.828 -22.141 4.922 1 97.88 87 LYS A O 1
ATOM 692 N N . GLU A 1 88 ? -3.832 -24.062 4.367 1 98.25 88 GLU A N 1
ATOM 693 C CA . GLU A 1 88 ? -2.492 -23.5 4.418 1 98.25 88 GLU A CA 1
ATOM 694 C C . GLU A 1 88 ? -2.305 -22.438 3.336 1 98.25 88 GLU A C 1
ATOM 696 O O . GLU A 1 88 ? -1.795 -21.344 3.609 1 98.25 88 GLU A O 1
ATOM 701 N N . THR A 1 89 ? -2.729 -22.766 2.158 1 98.62 89 THR A N 1
ATOM 702 C CA . THR A 1 89 ? -2.596 -21.844 1.031 1 98.62 89 THR A CA 1
ATOM 703 C C . THR A 1 89 ? -3.475 -20.609 1.23 1 98.62 89 THR A C 1
ATOM 705 O O . THR A 1 89 ? -3.033 -19.484 0.998 1 98.62 89 THR A O 1
ATOM 708 N N . PHE A 1 90 ? -4.703 -20.859 1.727 1 98.56 90 PHE A N 1
ATOM 709 C CA . PHE A 1 90 ? -5.625 -19.75 1.928 1 98.56 90 PHE A CA 1
ATOM 710 C C . PHE A 1 90 ? -5.113 -18.812 3.018 1 98.56 90 PHE A C 1
ATOM 712 O O . PHE A 1 90 ? -5.223 -17.578 2.895 1 98.56 90 PHE A O 1
ATOM 719 N N . GLN A 1 91 ? -4.566 -19.344 4.012 1 98.38 91 GLN A N 1
ATOM 720 C CA . GLN A 1 91 ? -3.967 -18.547 5.074 1 98.38 91 GLN A CA 1
ATOM 721 C C . GLN A 1 91 ? -2.875 -17.641 4.527 1 98.38 91 GLN A C 1
ATOM 723 O O . GLN A 1 91 ? -2.783 -16.469 4.914 1 98.38 91 GLN A O 1
ATOM 728 N N . LEU A 1 92 ? -2.057 -18.125 3.664 1 98.56 92 LEU A N 1
ATOM 729 C CA . LEU A 1 92 ? -0.975 -17.328 3.08 1 98.56 92 LEU A CA 1
ATOM 730 C C . LEU A 1 92 ? -1.526 -16.219 2.188 1 98.56 92 LEU A C 1
ATOM 732 O O . LEU A 1 92 ? -1.021 -15.102 2.199 1 98.56 92 LEU A O 1
ATOM 736 N N . ILE A 1 93 ? -2.559 -16.578 1.445 1 98.62 93 ILE A N 1
ATOM 737 C CA . ILE A 1 93 ? -3.182 -15.586 0.567 1 98.62 93 ILE A CA 1
ATOM 738 C C . ILE A 1 93 ? -3.76 -14.445 1.399 1 98.62 93 ILE A C 1
ATOM 740 O O . ILE A 1 93 ? -3.51 -13.273 1.114 1 98.62 93 ILE A O 1
ATOM 744 N N . ILE A 1 94 ? -4.461 -14.797 2.471 1 98 94 ILE A N 1
ATOM 745 C CA . ILE A 1 94 ? -5.059 -13.797 3.348 1 98 94 ILE A CA 1
ATOM 746 C C . ILE A 1 94 ? -3.961 -12.953 3.998 1 98 94 ILE A C 1
ATOM 748 O O . ILE A 1 94 ? -4.113 -11.742 4.164 1 98 94 ILE A O 1
ATOM 752 N N . THR A 1 95 ? -2.906 -13.594 4.344 1 98.12 95 THR A N 1
ATOM 753 C CA . THR A 1 95 ? -1.78 -12.875 4.934 1 98.12 95 THR A CA 1
ATOM 754 C C . THR A 1 95 ? -1.239 -11.828 3.967 1 98.12 95 THR A C 1
ATOM 756 O O . THR A 1 95 ? -1.001 -10.68 4.355 1 98.12 95 THR A O 1
ATOM 759 N N . VAL A 1 96 ? -1.104 -12.148 2.729 1 98.44 96 VAL A N 1
ATOM 760 C CA . VAL A 1 96 ? -0.62 -11.195 1.739 1 98.44 96 VAL A CA 1
ATOM 761 C C . VAL A 1 96 ? -1.612 -10.039 1.606 1 98.44 96 VAL A C 1
ATOM 763 O O . VAL A 1 96 ? -1.219 -8.875 1.596 1 98.44 96 VAL A O 1
ATOM 766 N N . LEU A 1 97 ? -2.854 -10.375 1.566 1 98.44 97 LEU A N 1
ATOM 767 C CA . LEU A 1 97 ? -3.875 -9.367 1.288 1 98.44 97 LEU A CA 1
ATOM 768 C C . LEU A 1 97 ? -4.008 -8.391 2.451 1 98.44 97 LEU A C 1
ATOM 770 O O . LEU A 1 97 ? -4.332 -7.223 2.248 1 98.44 97 LEU A O 1
ATOM 774 N N . TYR A 1 98 ? -3.674 -8.836 3.668 1 97.94 98 TYR A N 1
ATOM 775 C CA . TYR A 1 98 ? -3.879 -7.98 4.832 1 97.94 98 TYR A CA 1
ATOM 776 C C . TYR A 1 98 ? -2.586 -7.281 5.23 1 97.94 98 TYR A C 1
ATOM 778 O O . TYR A 1 98 ? -2.605 -6.309 5.984 1 97.94 98 TYR A O 1
ATOM 786 N N . THR A 1 99 ? -1.471 -7.77 4.75 1 97.75 99 THR A N 1
ATOM 787 C CA . THR A 1 99 ? -0.228 -7.23 5.293 1 97.75 99 THR A CA 1
ATOM 788 C C . THR A 1 99 ? 0.683 -6.738 4.172 1 97.75 99 THR A C 1
ATOM 790 O O . THR A 1 99 ? 1.635 -5.996 4.418 1 97.75 99 THR A O 1
ATOM 793 N N . GLY A 1 100 ? 0.462 -7.184 2.967 1 97.5 100 GLY A N 1
ATOM 794 C CA . GLY A 1 100 ? 1.341 -6.844 1.86 1 97.5 100 GLY A CA 1
ATOM 795 C C . GLY A 1 100 ? 2.688 -7.535 1.933 1 97.5 100 GLY A C 1
ATOM 796 O O . GLY A 1 100 ? 3.594 -7.227 1.156 1 97.5 100 GLY A O 1
ATOM 797 N N . ARG A 1 101 ? 2.844 -8.492 2.793 1 96.81 101 ARG A N 1
ATOM 798 C CA . ARG A 1 101 ? 4.117 -9.18 2.953 1 96.81 101 ARG A CA 1
ATOM 799 C C . ARG A 1 101 ? 4.297 -10.258 1.886 1 96.81 101 ARG A C 1
ATOM 801 O O . ARG A 1 101 ? 3.322 -10.875 1.451 1 96.81 101 ARG A O 1
ATOM 808 N N . ASP A 1 102 ? 5.516 -10.352 1.525 1 96 102 ASP A N 1
ATOM 809 C CA . ASP A 1 102 ? 5.855 -11.438 0.607 1 96 102 ASP A CA 1
ATOM 810 C C . ASP A 1 102 ? 6.008 -12.758 1.353 1 96 102 ASP A C 1
ATOM 812 O O . ASP A 1 102 ? 6.93 -12.922 2.156 1 96 102 ASP A O 1
ATOM 816 N N . VAL A 1 103 ? 5.234 -13.734 1.021 1 97.12 103 VAL A N 1
ATOM 817 C CA . VAL A 1 103 ? 5.219 -15.008 1.733 1 97.12 103 VAL A CA 1
ATOM 818 C C . VAL A 1 103 ? 5.699 -16.125 0.808 1 97.12 103 VAL A C 1
ATOM 820 O O . VAL A 1 103 ? 5.676 -17.297 1.18 1 97.12 103 VAL A O 1
ATOM 823 N N . LEU A 1 104 ? 6.117 -15.82 -0.353 1 97.94 104 LEU A N 1
ATOM 824 C CA . LEU A 1 104 ? 6.387 -16.828 -1.375 1 97.94 104 LEU A CA 1
ATOM 825 C C . LEU A 1 104 ? 7.742 -17.484 -1.139 1 97.94 104 LEU A C 1
ATOM 827 O O . LEU A 1 104 ? 8.719 -16.812 -0.807 1 97.94 104 LEU A O 1
ATOM 831 N N . THR A 1 105 ? 7.789 -18.719 -1.224 1 97.94 105 THR A N 1
ATOM 832 C CA . THR A 1 105 ? 8.977 -19.562 -1.217 1 97.94 105 THR A CA 1
ATOM 833 C C . THR A 1 105 ? 8.914 -20.578 -2.352 1 97.94 105 THR A C 1
ATOM 835 O O . THR A 1 105 ? 7.883 -20.734 -3.01 1 97.94 105 THR A O 1
ATOM 838 N N . VAL A 1 106 ? 9.984 -21.281 -2.566 1 97.38 106 VAL A N 1
ATOM 839 C CA . VAL A 1 106 ? 10.047 -22.281 -3.631 1 97.38 106 VAL A CA 1
ATOM 840 C C . VAL A 1 106 ? 9.047 -23.391 -3.355 1 97.38 106 VAL A C 1
ATOM 842 O O . VAL A 1 106 ? 8.469 -23.969 -4.285 1 97.38 106 VAL A O 1
ATOM 845 N N . ASP A 1 107 ? 8.688 -23.594 -2.121 1 97.62 107 ASP A N 1
ATOM 846 C CA . ASP A 1 107 ? 7.859 -24.734 -1.731 1 97.62 107 ASP A CA 1
ATOM 847 C C . ASP A 1 107 ? 6.375 -24.391 -1.826 1 97.62 107 ASP A C 1
ATOM 849 O O . ASP A 1 107 ? 5.531 -25.281 -1.914 1 97.62 107 ASP A O 1
ATOM 853 N N . ASN A 1 108 ? 6.043 -23.094 -1.788 1 98.19 108 ASN A N 1
ATOM 854 C CA . ASN A 1 108 ? 4.621 -22.781 -1.715 1 98.19 108 ASN A CA 1
ATOM 855 C C . ASN A 1 108 ? 4.16 -21.984 -2.934 1 98.19 108 ASN A C 1
ATOM 857 O O . ASN A 1 108 ? 2.961 -21.812 -3.152 1 98.19 108 ASN A O 1
ATOM 861 N N . VAL A 1 109 ? 5.031 -21.562 -3.812 1 98.5 109 VAL A N 1
ATOM 862 C CA . VAL A 1 109 ? 4.738 -20.609 -4.871 1 98.5 109 VAL A CA 1
ATOM 863 C C . VAL A 1 109 ? 3.736 -21.203 -5.852 1 98.5 109 VAL A C 1
ATOM 865 O O . VAL A 1 109 ? 2.826 -20.516 -6.32 1 98.5 109 VAL A O 1
ATOM 868 N N . ILE A 1 110 ? 3.854 -22.438 -6.168 1 98.19 110 ILE A N 1
ATOM 869 C CA . ILE A 1 110 ? 2.979 -23.047 -7.164 1 98.19 110 ILE A CA 1
ATOM 870 C C . ILE A 1 110 ? 1.552 -23.109 -6.621 1 98.19 110 ILE A C 1
ATOM 872 O O . ILE A 1 110 ? 0.597 -22.781 -7.328 1 98.19 110 ILE A O 1
ATOM 876 N N . ASP A 1 111 ? 1.391 -23.516 -5.367 1 98.31 111 ASP A N 1
ATOM 877 C CA . ASP A 1 111 ? 0.07 -23.609 -4.754 1 98.31 111 ASP A CA 1
ATOM 878 C C . ASP A 1 111 ? -0.585 -22.234 -4.664 1 98.31 111 ASP A C 1
ATOM 880 O O . ASP A 1 111 ? -1.777 -22.078 -4.941 1 98.31 111 ASP A O 1
ATOM 884 N N . ILE A 1 112 ? 0.13 -21.266 -4.297 1 98.69 112 ILE A N 1
ATOM 885 C CA . ILE A 1 112 ? -0.391 -19.906 -4.184 1 98.69 112 ILE A CA 1
ATOM 886 C C . ILE A 1 112 ? -0.726 -19.359 -5.574 1 98.69 112 ILE A C 1
ATOM 888 O O . ILE A 1 112 ? -1.749 -18.703 -5.758 1 98.69 112 ILE A O 1
ATOM 892 N N . TRP A 1 113 ? 0.162 -19.688 -6.496 1 98.69 113 TRP A N 1
ATOM 893 C CA . TRP A 1 113 ? -0.058 -19.281 -7.883 1 98.69 113 TRP A CA 1
ATOM 894 C C . TRP A 1 113 ? -1.375 -19.844 -8.406 1 98.69 113 TRP A C 1
ATOM 896 O O . TRP A 1 113 ? -2.191 -19.109 -8.969 1 98.69 113 TRP A O 1
ATOM 906 N N . LYS A 1 114 ? -1.591 -21.062 -8.195 1 98.19 114 LYS A N 1
ATOM 907 C CA . LYS A 1 114 ? -2.83 -21.734 -8.602 1 98.19 114 LYS A CA 1
ATOM 908 C C . LYS A 1 114 ? -4.039 -21.078 -7.926 1 98.19 114 LYS A C 1
ATOM 910 O O . LYS A 1 114 ? -5.031 -20.766 -8.586 1 98.19 114 LYS A O 1
ATOM 915 N N . ALA A 1 115 ? -3.969 -20.891 -6.688 1 98.44 115 ALA A N 1
ATOM 916 C CA . ALA A 1 115 ? -5.066 -20.281 -5.934 1 98.44 115 ALA A CA 1
ATOM 917 C C . ALA A 1 115 ? -5.328 -18.859 -6.395 1 98.44 115 ALA A C 1
ATOM 919 O O . ALA A 1 115 ? -6.484 -18.438 -6.508 1 98.44 115 ALA A O 1
ATOM 920 N N . ALA A 1 116 ? -4.246 -18.109 -6.617 1 98.5 116 ALA A N 1
ATOM 921 C CA . ALA A 1 116 ? -4.379 -16.734 -7.098 1 98.5 116 ALA A CA 1
ATOM 922 C C . ALA A 1 116 ? -5.098 -16.703 -8.445 1 98.5 116 ALA A C 1
ATOM 924 O O . ALA A 1 116 ? -5.918 -15.812 -8.695 1 98.5 116 ALA A O 1
ATOM 925 N N . HIS A 1 117 ? -4.746 -17.656 -9.289 1 97.62 117 HIS A N 1
ATOM 926 C CA . HIS A 1 117 ? -5.438 -17.766 -10.57 1 97.62 117 HIS A CA 1
ATOM 927 C C . HIS A 1 117 ? -6.914 -18.094 -10.367 1 97.62 117 HIS A C 1
ATOM 929 O O . HIS A 1 117 ? -7.777 -17.453 -10.977 1 97.62 117 HIS A O 1
ATOM 935 N N . MET A 1 118 ? -7.211 -19 -9.531 1 97.12 118 MET A N 1
ATOM 936 C CA . MET A 1 118 ? -8.578 -19.422 -9.258 1 97.12 118 MET A CA 1
ATOM 937 C C . MET A 1 118 ? -9.406 -18.266 -8.719 1 97.12 118 MET A C 1
ATOM 939 O O . MET A 1 118 ? -10.555 -18.078 -9.117 1 97.12 118 MET A O 1
ATOM 943 N N . LEU A 1 119 ? -8.82 -17.531 -7.836 1 97.75 119 LEU A N 1
ATOM 944 C CA . LEU A 1 119 ? -9.523 -16.438 -7.18 1 97.75 119 LEU A CA 1
ATOM 945 C C . LEU A 1 119 ? -9.414 -15.156 -8 1 97.75 119 LEU A C 1
ATOM 947 O O . LEU A 1 119 ? -9.992 -14.125 -7.629 1 97.75 119 LEU A O 1
ATOM 951 N N . GLN A 1 120 ? -8.625 -15.172 -9.031 1 97.88 120 GLN A N 1
ATOM 952 C CA . GLN A 1 120 ? -8.43 -14.047 -9.945 1 97.88 120 GLN A CA 1
ATOM 953 C C . GLN A 1 120 ? -7.852 -12.836 -9.211 1 97.88 120 GLN A C 1
ATOM 955 O O . GLN A 1 120 ? -8.383 -11.727 -9.328 1 97.88 120 GLN A O 1
ATOM 960 N N . ILE A 1 121 ? -6.859 -13.039 -8.484 1 98.5 121 ILE A N 1
ATOM 961 C CA . ILE A 1 121 ? -6.102 -11.961 -7.855 1 98.5 121 ILE A CA 1
ATOM 962 C C . ILE A 1 121 ? -4.898 -11.602 -8.719 1 98.5 121 ILE A C 1
ATOM 964 O O . ILE A 1 121 ? -3.807 -12.148 -8.539 1 98.5 121 ILE A O 1
ATOM 968 N N . ASP A 1 122 ? -5.016 -10.617 -9.516 1 97.38 122 ASP A N 1
ATOM 969 C CA . ASP A 1 122 ? -4.098 -10.336 -10.617 1 97.38 122 ASP A CA 1
ATOM 970 C C . ASP A 1 122 ? -2.707 -9.977 -10.094 1 97.38 122 ASP A C 1
ATOM 972 O O . ASP A 1 122 ? -1.702 -10.484 -10.602 1 97.38 122 ASP A O 1
ATOM 976 N N . PHE A 1 123 ? -2.625 -9.117 -9.156 1 97.5 123 PHE A N 1
ATOM 977 C CA . PHE A 1 123 ? -1.298 -8.688 -8.734 1 97.5 123 PHE A CA 1
ATOM 978 C C . PHE A 1 123 ? -0.537 -9.844 -8.086 1 97.5 123 PHE A C 1
ATOM 980 O O . PHE A 1 123 ? 0.692 -9.898 -8.164 1 97.5 123 PHE A O 1
ATOM 987 N N . LEU A 1 124 ? -1.248 -10.695 -7.426 1 98.5 124 LEU A N 1
ATOM 988 C CA . LEU A 1 124 ? -0.603 -11.836 -6.793 1 98.5 124 LEU A CA 1
ATOM 989 C C . LEU A 1 124 ? -0.152 -12.859 -7.836 1 98.5 124 LEU A C 1
ATOM 991 O O . LEU A 1 124 ? 0.901 -13.477 -7.684 1 98.5 124 LEU A O 1
ATOM 995 N N . VAL A 1 125 ? -0.957 -13.016 -8.891 1 98.38 125 VAL A N 1
ATOM 996 C CA . VAL A 1 125 ? -0.546 -13.859 -10.008 1 98.38 125 VAL A CA 1
ATOM 997 C C . VAL A 1 125 ? 0.772 -13.344 -10.586 1 98.38 125 VAL A C 1
ATOM 999 O O . VAL A 1 125 ? 1.729 -14.109 -10.734 1 98.38 125 VAL A O 1
ATOM 1002 N N . LYS A 1 126 ? 0.829 -12.109 -10.789 1 97.81 126 LYS A N 1
ATOM 1003 C CA . LYS A 1 126 ? 2.027 -11.516 -11.367 1 97.81 126 LYS A CA 1
ATOM 1004 C C . LYS A 1 126 ? 3.219 -11.641 -10.422 1 97.81 126 LYS A C 1
ATOM 1006 O O . LYS A 1 126 ? 4.344 -11.891 -10.859 1 97.81 126 LYS A O 1
ATOM 1011 N N . HIS A 1 127 ? 2.889 -11.438 -9.203 1 97.44 127 HIS A N 1
ATOM 1012 C CA . HIS A 1 127 ? 3.951 -11.578 -8.219 1 97.44 127 HIS A CA 1
ATOM 1013 C C . HIS A 1 127 ? 4.477 -13.008 -8.172 1 97.44 127 HIS A C 1
ATOM 1015 O O . HIS A 1 127 ? 5.688 -13.227 -8.094 1 97.44 127 HIS A O 1
ATOM 1021 N N . CYS A 1 128 ? 3.648 -13.961 -8.242 1 98.25 128 CYS A N 1
ATOM 1022 C CA . CYS A 1 128 ? 4.047 -15.367 -8.281 1 98.25 128 CYS A CA 1
ATOM 1023 C C . CYS A 1 128 ? 4.895 -15.664 -9.508 1 98.25 128 CYS A C 1
ATOM 1025 O O . CYS A 1 128 ? 5.902 -16.375 -9.422 1 98.25 128 CYS A O 1
ATOM 1027 N N . GLU A 1 129 ? 4.484 -15.117 -10.609 1 98.12 129 GLU A N 1
ATOM 1028 C CA . GLU A 1 129 ? 5.238 -15.328 -11.844 1 98.12 129 GLU A CA 1
ATOM 1029 C C . GLU A 1 129 ? 6.66 -14.781 -11.719 1 98.12 129 GLU A C 1
ATOM 1031 O O . GLU A 1 129 ? 7.621 -15.453 -12.102 1 98.12 129 GLU A O 1
ATOM 1036 N N . LYS A 1 130 ? 6.723 -13.641 -11.18 1 97.62 130 LYS A N 1
ATOM 1037 C CA . LYS A 1 130 ? 8.039 -13.031 -11.008 1 97.62 130 LYS A CA 1
ATOM 1038 C C . LYS A 1 130 ? 8.914 -13.867 -10.086 1 97.62 130 LYS A C 1
ATOM 1040 O O . LYS A 1 130 ? 10.086 -14.109 -10.375 1 97.62 130 LYS A O 1
ATOM 1045 N N . CYS A 1 131 ? 8.398 -14.328 -9.062 1 97.75 131 CYS A N 1
ATOM 1046 C CA . CYS A 1 131 ? 9.156 -15.141 -8.109 1 97.75 131 CYS A CA 1
ATOM 1047 C C . CYS A 1 131 ? 9.508 -16.5 -8.703 1 97.75 131 CYS A C 1
ATOM 1049 O O . CYS A 1 131 ? 10.625 -16.984 -8.508 1 97.75 131 CYS A O 1
ATOM 1051 N N . ALA A 1 132 ? 8.586 -17.016 -9.398 1 98.06 132 ALA A N 1
ATOM 1052 C CA . ALA A 1 132 ? 8.805 -18.312 -10.031 1 98.06 132 ALA A CA 1
ATOM 1053 C C . ALA A 1 132 ? 10.047 -18.297 -10.914 1 98.06 132 ALA A C 1
ATOM 1055 O O . ALA A 1 132 ? 10.844 -19.234 -10.906 1 98.06 132 ALA A O 1
ATOM 1056 N N . THR A 1 133 ? 10.25 -17.219 -11.641 1 98.19 133 THR A N 1
ATOM 1057 C CA . THR A 1 133 ? 11.367 -17.109 -12.562 1 98.19 133 THR A CA 1
ATOM 1058 C C . THR A 1 133 ? 12.695 -17.188 -11.812 1 98.19 133 THR A C 1
ATOM 1060 O O . THR A 1 133 ? 13.711 -17.609 -12.375 1 98.19 133 THR A O 1
ATOM 1063 N N . LYS A 1 134 ? 12.672 -16.875 -10.57 1 97.94 134 LYS A N 1
ATOM 1064 C CA . LYS A 1 134 ? 13.883 -16.875 -9.758 1 97.94 134 LYS A CA 1
ATOM 1065 C C . LYS A 1 134 ? 14.078 -18.219 -9.07 1 97.94 134 LYS A C 1
ATOM 1067 O O . LYS A 1 134 ? 15.164 -18.516 -8.555 1 97.94 134 LYS A O 1
ATOM 1072 N N . PHE A 1 135 ? 13.07 -19.031 -9.102 1 98.19 135 PHE A N 1
ATOM 1073 C CA . PHE A 1 135 ? 13.086 -20.25 -8.297 1 98.19 135 PHE A CA 1
ATOM 1074 C C . PHE A 1 135 ? 13.445 -21.453 -9.164 1 98.19 135 PHE A C 1
ATOM 1076 O O . PHE A 1 135 ? 13.68 -22.547 -8.641 1 98.19 135 PHE A O 1
ATOM 1083 N N . ILE A 1 136 ? 13.547 -21.281 -10.438 1 98.12 136 ILE A N 1
ATOM 1084 C CA . ILE A 1 136 ? 13.727 -22.391 -11.367 1 98.12 136 ILE A CA 1
ATOM 1085 C C . ILE A 1 136 ? 15.117 -22.984 -11.195 1 98.12 136 ILE A C 1
ATOM 1087 O O . ILE A 1 136 ? 16.109 -22.25 -11.203 1 98.12 136 ILE A O 1
ATOM 1091 N N . LYS A 1 137 ? 15.164 -24.266 -11.016 1 97.81 137 LYS A N 1
ATOM 1092 C CA . LYS A 1 137 ? 16.375 -25.062 -10.898 1 97.81 137 LYS A CA 1
ATOM 1093 C C . LYS A 1 137 ? 16.234 -26.391 -11.648 1 97.81 137 LYS A C 1
ATOM 1095 O O . LYS A 1 137 ? 15.172 -26.688 -12.195 1 97.81 137 LYS A O 1
ATOM 1100 N N . THR A 1 138 ? 17.266 -27.188 -11.633 1 97.94 138 THR A N 1
ATOM 1101 C CA . THR A 1 138 ? 17.328 -28.438 -12.383 1 97.94 138 THR A CA 1
ATOM 1102 C C . THR A 1 138 ? 16.297 -29.438 -11.859 1 97.94 138 THR A C 1
ATOM 1104 O O . THR A 1 138 ? 15.695 -30.188 -12.641 1 97.94 138 THR A O 1
ATOM 1107 N N . ASP A 1 139 ? 16.016 -29.391 -10.617 1 96.31 139 ASP A N 1
ATOM 1108 C CA . ASP A 1 139 ? 15.172 -30.422 -10.023 1 96.31 139 ASP A CA 1
ATOM 1109 C C . ASP A 1 139 ? 13.695 -30.016 -10.055 1 96.31 139 ASP A C 1
ATOM 1111 O O . ASP A 1 139 ? 12.82 -30.828 -9.758 1 96.31 139 ASP A O 1
ATOM 1115 N N . ASN A 1 140 ? 13.43 -28.703 -10.453 1 97.5 140 ASN A N 1
ATOM 1116 C CA . ASN A 1 140 ? 12.023 -28.312 -10.375 1 97.5 140 ASN A CA 1
ATOM 1117 C C . ASN A 1 140 ? 11.562 -27.625 -11.656 1 97.5 140 ASN A C 1
ATOM 1119 O O . ASN A 1 140 ? 10.406 -27.203 -11.758 1 97.5 140 ASN A O 1
ATOM 1123 N N . PHE A 1 141 ? 12.391 -27.5 -12.672 1 97.94 141 PHE A N 1
ATOM 1124 C CA . PHE A 1 141 ? 12.062 -26.766 -13.891 1 97.94 141 PHE A CA 1
ATOM 1125 C C . PHE A 1 141 ? 10.812 -27.344 -14.539 1 97.94 141 PHE A C 1
ATOM 1127 O O . PHE A 1 141 ? 10.008 -26.594 -15.109 1 97.94 141 PHE A O 1
ATOM 1134 N N . HIS A 1 142 ? 10.688 -28.656 -14.461 1 97.38 142 HIS A N 1
ATOM 1135 C CA . HIS A 1 142 ? 9.562 -29.297 -15.117 1 97.38 142 HIS A CA 1
ATOM 1136 C C . HIS A 1 142 ? 8.234 -28.891 -14.492 1 97.38 142 HIS A C 1
ATOM 1138 O O . HIS A 1 142 ? 7.266 -28.609 -15.203 1 97.38 142 HIS A O 1
ATOM 1144 N N . GLU A 1 143 ? 8.203 -28.844 -13.219 1 97.31 143 GLU A N 1
ATOM 1145 C CA . GLU A 1 143 ? 7 -28.438 -12.5 1 97.31 143 GLU A CA 1
ATOM 1146 C C . GLU A 1 143 ? 6.609 -27 -12.852 1 97.31 143 GLU A C 1
ATOM 1148 O O . GLU A 1 143 ? 5.438 -26.719 -13.109 1 97.31 143 GLU A O 1
ATOM 1153 N N . PHE A 1 144 ? 7.535 -26.141 -12.891 1 98.25 144 PHE A N 1
ATOM 1154 C CA . PHE A 1 144 ? 7.277 -24.75 -13.258 1 98.25 144 PHE A CA 1
ATOM 1155 C C . PHE A 1 144 ? 6.82 -24.656 -14.711 1 98.25 144 PHE A C 1
ATOM 1157 O O . PHE A 1 144 ? 5.91 -23.875 -15.031 1 98.25 144 PHE A O 1
ATOM 1164 N N . ASN A 1 145 ? 7.438 -25.453 -15.555 1 97.56 145 ASN A N 1
ATOM 1165 C CA . ASN A 1 145 ? 7.062 -25.469 -16.969 1 97.56 145 ASN A CA 1
ATOM 1166 C C . ASN A 1 145 ? 5.609 -25.906 -17.156 1 97.56 145 ASN A C 1
ATOM 1168 O O . ASN A 1 145 ? 4.848 -25.234 -17.859 1 97.56 145 ASN A O 1
ATOM 1172 N N . GLU A 1 146 ? 5.227 -26.953 -16.5 1 97.12 146 GLU A N 1
ATOM 1173 C CA . GLU A 1 146 ? 3.873 -27.484 -16.641 1 97.12 146 GLU A CA 1
ATOM 1174 C C . GLU A 1 146 ? 2.838 -26.5 -16.094 1 97.12 146 GLU A C 1
ATOM 1176 O O . GLU A 1 146 ? 1.798 -26.281 -16.719 1 97.12 146 GLU A O 1
ATOM 1181 N N . ASN A 1 147 ? 3.094 -25.938 -15.016 1 97.62 147 ASN A N 1
ATOM 1182 C CA . ASN A 1 147 ? 2.143 -25 -14.414 1 97.62 147 ASN A CA 1
ATOM 1183 C C . ASN A 1 147 ? 2.082 -23.688 -15.195 1 97.62 147 ASN A C 1
ATOM 1185 O O . ASN A 1 147 ? 1.019 -23.078 -15.305 1 97.62 147 ASN A O 1
ATOM 1189 N N . ALA A 1 148 ? 3.23 -23.234 -15.711 1 98 148 ALA A N 1
ATOM 1190 C CA . ALA A 1 148 ? 3.234 -22.047 -16.547 1 98 148 ALA A CA 1
ATOM 1191 C C . ALA A 1 148 ? 2.342 -22.234 -17.766 1 98 148 ALA A C 1
ATOM 1193 O O . ALA A 1 148 ? 1.631 -21.312 -18.172 1 98 148 ALA A O 1
ATOM 1194 N N . LYS A 1 149 ? 2.391 -23.406 -18.328 1 96.75 149 LYS A N 1
ATOM 1195 C CA . LYS A 1 149 ? 1.51 -23.734 -19.453 1 96.75 149 LYS A CA 1
ATOM 1196 C C . LYS A 1 149 ? 0.044 -23.688 -19.031 1 96.75 149 LYS A C 1
ATOM 1198 O O . LYS A 1 149 ? -0.788 -23.094 -19.703 1 96.75 149 LYS A O 1
ATOM 1203 N N . LEU A 1 150 ? -0.209 -24.328 -17.922 1 96.56 150 LEU A N 1
ATOM 1204 C CA . LEU A 1 150 ? -1.566 -24.406 -17.391 1 96.56 150 LEU A CA 1
ATOM 1205 C C . LEU A 1 150 ? -2.139 -23.016 -17.141 1 96.56 150 LEU A C 1
ATOM 1207 O O . LEU A 1 150 ? -3.305 -22.766 -17.453 1 96.56 150 LEU A O 1
ATOM 1211 N N . PHE A 1 151 ? -1.318 -22.094 -16.641 1 96.56 151 PHE A N 1
ATOM 1212 C CA . PHE A 1 151 ? -1.785 -20.766 -16.25 1 96.56 151 PHE A CA 1
ATOM 1213 C C . PHE A 1 151 ? -1.596 -19.781 -17.391 1 96.56 151 PHE A C 1
ATOM 1215 O O . PHE A 1 151 ? -2.004 -18.625 -17.281 1 96.56 151 PHE A O 1
ATOM 1222 N N . GLY A 1 152 ? -0.887 -20.172 -18.422 1 96.81 152 GLY A N 1
ATOM 1223 C CA . GLY A 1 152 ? -0.669 -19.312 -19.578 1 96.81 152 GLY A CA 1
ATOM 1224 C C . GLY A 1 152 ? 0.363 -18.234 -19.328 1 96.81 152 GLY A C 1
ATOM 1225 O O . GLY A 1 152 ? 0.232 -17.109 -19.828 1 96.81 152 GLY A O 1
ATOM 1226 N N . SER A 1 153 ? 1.284 -18.469 -18.516 1 98 153 SER A N 1
ATOM 1227 C CA . SER A 1 153 ? 2.318 -17.484 -18.234 1 98 153 SER A CA 1
ATOM 1228 C C . SER A 1 153 ? 3.451 -17.547 -19.25 1 98 153 SER A C 1
ATOM 1230 O O . SER A 1 153 ? 4.352 -18.375 -19.125 1 98 153 SER A O 1
ATOM 1232 N N . GLU A 1 154 ? 3.504 -16.656 -20.125 1 97.62 154 GLU A N 1
ATOM 1233 C CA . GLU A 1 154 ? 4.551 -16.609 -21.141 1 97.62 154 GLU A CA 1
ATOM 1234 C C . GLU A 1 154 ? 5.902 -16.266 -20.516 1 97.62 154 GLU A C 1
ATOM 1236 O O . GLU A 1 154 ? 6.941 -16.75 -20.969 1 97.62 154 GLU A O 1
ATOM 1241 N N . THR A 1 155 ? 5.812 -15.484 -19.547 1 97.56 155 THR A N 1
ATOM 1242 C CA . THR A 1 155 ? 7.043 -15.039 -18.891 1 97.56 155 THR A CA 1
ATOM 1243 C C . THR A 1 155 ? 7.773 -16.219 -18.266 1 97.56 155 THR A C 1
ATOM 1245 O O . THR A 1 155 ? 8.969 -16.406 -18.484 1 97.56 155 THR A O 1
ATOM 1248 N N . VAL A 1 156 ? 7.125 -16.984 -17.516 1 98.5 156 VAL A N 1
ATOM 1249 C CA . VAL A 1 156 ? 7.75 -18.109 -16.844 1 98.5 156 VAL A CA 1
ATOM 1250 C C . VAL A 1 156 ? 8.164 -19.156 -17.859 1 98.5 156 VAL A C 1
ATOM 1252 O O . VAL A 1 156 ? 9.219 -19.781 -17.734 1 98.5 156 VAL A O 1
ATOM 1255 N N . LEU A 1 157 ? 7.387 -19.312 -18.922 1 97.94 157 LEU A N 1
ATOM 1256 C CA . LEU A 1 157 ? 7.715 -20.266 -19.969 1 97.94 157 LEU A CA 1
ATOM 1257 C C . LEU A 1 157 ? 9.008 -19.859 -20.688 1 97.94 157 LEU A C 1
ATOM 1259 O O . LEU A 1 157 ? 9.859 -20.719 -20.953 1 97.94 157 LEU A O 1
ATOM 1263 N N . LYS A 1 158 ? 9.109 -18.656 -20.938 1 97.94 158 LYS A N 1
ATOM 1264 C CA . LYS A 1 158 ? 10.312 -18.156 -21.594 1 97.94 158 LYS A CA 1
ATOM 1265 C C . LYS A 1 158 ? 11.555 -18.406 -20.75 1 97.94 158 LYS A C 1
ATOM 1267 O O . LYS A 1 158 ? 12.578 -18.875 -21.266 1 97.94 158 LYS A O 1
ATOM 1272 N N . VAL A 1 159 ? 11.406 -18.141 -19.516 1 98.38 159 VAL A N 1
ATOM 1273 C CA . VAL A 1 159 ? 12.547 -18.297 -18.625 1 98.38 159 VAL A CA 1
ATOM 1274 C C . VAL A 1 159 ? 12.867 -19.781 -18.438 1 98.38 159 VAL A C 1
ATOM 1276 O O . VAL A 1 159 ? 14.031 -20.172 -18.422 1 98.38 159 VAL A O 1
ATOM 1279 N N . THR A 1 160 ? 11.867 -20.578 -18.297 1 97.81 160 THR A N 1
ATOM 1280 C CA . THR A 1 160 ? 12.086 -22.016 -18.156 1 97.81 160 THR A CA 1
ATOM 1281 C C . THR A 1 160 ? 12.742 -22.594 -19.406 1 97.81 160 THR A C 1
ATOM 1283 O O . THR A 1 160 ? 13.656 -23.406 -19.312 1 97.81 160 THR A O 1
ATOM 1286 N N . ARG A 1 161 ? 12.336 -22.141 -20.516 1 96.94 161 ARG A N 1
ATOM 1287 C CA . ARG A 1 161 ? 12.938 -22.594 -21.781 1 96.94 161 ARG A CA 1
ATOM 1288 C C . ARG A 1 161 ? 14.406 -22.203 -21.844 1 96.94 161 ARG A C 1
ATOM 1290 O O . ARG A 1 161 ? 15.258 -23.031 -22.188 1 96.94 161 ARG A O 1
ATOM 1297 N N . LYS A 1 162 ? 14.641 -21.016 -21.547 1 97.75 162 LYS A N 1
ATOM 1298 C CA . LYS A 1 162 ? 16.031 -20.547 -21.547 1 97.75 162 LYS A CA 1
ATOM 1299 C C . LYS A 1 162 ? 16.875 -21.375 -20.562 1 97.75 162 LYS A C 1
ATOM 1301 O O . LYS A 1 162 ? 18.016 -21.719 -20.875 1 97.75 162 LYS A O 1
ATOM 1306 N N . PHE A 1 163 ? 16.359 -21.625 -19.453 1 98.31 163 PHE A N 1
ATOM 1307 C CA . PHE A 1 163 ? 17.062 -22.422 -18.453 1 98.31 163 PHE A CA 1
ATOM 1308 C C . PHE A 1 163 ? 17.375 -23.812 -18.984 1 98.31 163 PHE A C 1
ATOM 1310 O O . PHE A 1 163 ? 18.5 -24.297 -18.828 1 98.31 163 PHE A O 1
ATOM 1317 N N . ILE A 1 164 ? 16.375 -24.422 -19.625 1 97.88 164 ILE A N 1
ATOM 1318 C CA . ILE A 1 164 ? 16.531 -25.766 -20.172 1 97.88 164 ILE A CA 1
ATOM 1319 C C . ILE A 1 164 ? 17.641 -25.766 -21.219 1 97.88 164 ILE A C 1
ATOM 1321 O O . ILE A 1 164 ? 18.516 -26.641 -21.203 1 97.88 164 ILE A O 1
ATOM 1325 N N . LEU A 1 165 ? 17.641 -24.781 -22.094 1 96.88 165 LEU A N 1
ATOM 1326 C CA . LEU A 1 165 ? 18.625 -24.719 -23.188 1 96.88 165 LEU A CA 1
ATOM 1327 C C . LEU A 1 165 ? 20.031 -24.5 -22.641 1 96.88 165 LEU A C 1
ATOM 1329 O O . LEU A 1 165 ? 20.984 -25.125 -23.094 1 96.88 165 LEU A O 1
ATOM 1333 N N . LYS A 1 166 ? 20.078 -23.703 -21.672 1 97.31 166 LYS A N 1
ATOM 1334 C CA . LYS A 1 166 ? 21.375 -23.344 -21.125 1 97.31 166 LYS A CA 1
ATOM 1335 C C . LYS A 1 166 ? 21.938 -24.484 -20.281 1 97.31 166 LYS A C 1
ATOM 1337 O O . LYS A 1 166 ? 23.156 -24.672 -20.234 1 97.31 166 LYS A O 1
ATOM 1342 N N . ASN A 1 167 ? 21.094 -25.266 -19.672 1 97.5 167 ASN A N 1
ATOM 1343 C CA . ASN A 1 167 ? 21.547 -26.281 -18.719 1 97.5 167 ASN A CA 1
ATOM 1344 C C . ASN A 1 167 ? 21.172 -27.688 -19.172 1 97.5 167 ASN A C 1
ATOM 1346 O O . ASN A 1 167 ? 20.859 -28.547 -18.344 1 97.5 167 ASN A O 1
ATOM 1350 N N . PHE A 1 168 ? 21.172 -27.906 -20.406 1 96.88 168 PHE A N 1
ATOM 1351 C CA . PHE A 1 168 ? 20.625 -29.125 -21 1 96.88 168 PHE A CA 1
ATOM 1352 C C . PHE A 1 168 ? 21.375 -30.344 -20.5 1 96.88 168 PHE A C 1
ATOM 1354 O O . PHE A 1 168 ? 20.781 -31.406 -20.266 1 96.88 168 PHE A O 1
ATOM 1361 N N . ASN A 1 169 ? 22.656 -30.234 -20.25 1 95.5 169 ASN A N 1
ATOM 1362 C CA . ASN A 1 169 ? 23.469 -31.359 -19.781 1 95.5 169 ASN A CA 1
ATOM 1363 C C . ASN A 1 169 ? 22.953 -31.938 -18.469 1 95.5 169 ASN A C 1
ATOM 1365 O O . ASN A 1 169 ? 22.922 -33.156 -18.281 1 95.5 169 ASN A O 1
ATOM 1369 N N . ALA A 1 170 ? 22.5 -31.109 -17.656 1 96.88 170 ALA A N 1
ATOM 1370 C CA . ALA A 1 170 ? 21.984 -31.531 -16.359 1 96.88 170 ALA A CA 1
ATOM 1371 C C . ALA A 1 170 ? 20.5 -31.875 -16.438 1 96.88 170 ALA A C 1
ATOM 1373 O O . ALA A 1 170 ? 20.047 -32.875 -15.875 1 96.88 170 ALA A O 1
ATOM 1374 N N . VAL A 1 171 ? 19.75 -31.141 -17.188 1 97.25 171 VAL A N 1
ATOM 1375 C CA . VAL A 1 171 ? 18.297 -31.219 -17.297 1 97.25 171 VAL A CA 1
ATOM 1376 C C . VAL A 1 171 ? 17.891 -32.562 -17.938 1 97.25 171 VAL A C 1
ATOM 1378 O O . VAL A 1 171 ? 16.922 -33.188 -17.5 1 97.25 171 VAL A O 1
ATOM 1381 N N . ARG A 1 172 ? 18.656 -33 -18.891 1 95.06 172 ARG A N 1
ATOM 1382 C CA . ARG A 1 172 ? 18.312 -34.188 -19.672 1 95.06 172 ARG A CA 1
ATOM 1383 C C . ARG A 1 172 ? 18.297 -35.438 -18.781 1 95.06 172 ARG A C 1
ATOM 1385 O O . ARG A 1 172 ? 17.688 -36.438 -19.125 1 95.06 172 ARG A O 1
ATOM 1392 N N . LYS A 1 173 ? 18.922 -35.375 -17.656 1 95.25 173 LYS A N 1
ATOM 1393 C CA . LYS A 1 173 ? 19.062 -36.531 -16.781 1 95.25 173 LYS A CA 1
ATOM 1394 C C . LYS A 1 173 ? 17.953 -36.562 -15.719 1 95.25 173 LYS A C 1
ATOM 1396 O O . LYS A 1 173 ? 17.875 -37.5 -14.922 1 95.25 173 LYS A O 1
ATOM 1401 N N . THR A 1 174 ? 17.172 -35.625 -15.727 1 96.62 174 THR A N 1
ATOM 1402 C CA . THR A 1 174 ? 16.141 -35.469 -14.703 1 96.62 174 THR A CA 1
ATOM 1403 C C . THR A 1 174 ? 14.859 -36.188 -15.125 1 96.62 174 THR A C 1
ATOM 1405 O O . THR A 1 174 ? 14.617 -36.406 -16.312 1 96.62 174 THR A O 1
ATOM 1408 N N . GLN A 1 175 ? 14.078 -36.594 -14.148 1 96.19 175 GLN A N 1
ATOM 1409 C CA . GLN A 1 175 ? 12.758 -37.125 -14.414 1 96.19 175 GLN A CA 1
ATOM 1410 C C . GLN A 1 175 ? 11.867 -36.125 -15.117 1 96.19 175 GLN A C 1
ATOM 1412 O O . GLN A 1 175 ? 11.031 -36.5 -15.945 1 96.19 175 GLN A O 1
ATOM 1417 N N . GLY A 1 176 ? 12.125 -34.906 -14.82 1 96.69 176 GLY A N 1
ATOM 1418 C CA . GLY A 1 176 ? 11.359 -33.844 -15.445 1 96.69 176 GLY A CA 1
ATOM 1419 C C . GLY A 1 176 ? 11.461 -33.844 -16.969 1 96.69 176 GLY A C 1
ATOM 1420 O O . GLY A 1 176 ? 10.453 -33.688 -17.656 1 96.69 176 GLY A O 1
ATOM 1421 N N . PHE A 1 177 ? 12.656 -34 -17.406 1 96.44 177 PHE A N 1
ATOM 1422 C CA . PHE A 1 177 ? 12.867 -34.062 -18.844 1 96.44 177 PHE A CA 1
ATOM 1423 C C . PHE A 1 177 ? 12.203 -35.281 -19.453 1 96.44 177 PHE A C 1
ATOM 1425 O O . PHE A 1 177 ? 11.547 -35.188 -20.484 1 96.44 177 PHE A O 1
ATOM 1432 N N . LEU A 1 178 ? 12.336 -36.375 -18.797 1 94.5 178 LEU A N 1
ATOM 1433 C CA . LEU A 1 178 ? 11.812 -37.656 -19.312 1 94.5 178 LEU A CA 1
ATOM 1434 C C . LEU A 1 178 ? 10.289 -37.625 -19.375 1 94.5 178 LEU A C 1
ATOM 1436 O O . LEU A 1 178 ? 9.688 -38.281 -20.219 1 94.5 178 LEU A O 1
ATOM 1440 N N . LYS A 1 179 ? 9.672 -36.781 -18.609 1 94.25 179 LYS A N 1
ATOM 1441 C CA . LYS A 1 179 ? 8.219 -36.719 -18.531 1 94.25 179 LYS A CA 1
ATOM 1442 C C . LYS A 1 179 ? 7.656 -35.75 -19.562 1 94.25 179 LYS A C 1
ATOM 1444 O O . LYS A 1 179 ? 6.438 -35.656 -19.734 1 94.25 179 LYS A O 1
ATOM 1449 N N . MET A 1 180 ? 8.477 -35.125 -20.203 1 94.12 180 MET A N 1
ATOM 1450 C CA . MET A 1 180 ? 8.016 -34.156 -21.203 1 94.12 180 MET A CA 1
ATOM 1451 C C . MET A 1 180 ? 7.418 -34.875 -22.406 1 94.12 180 MET A C 1
ATOM 1453 O O . MET A 1 180 ? 7.762 -36 -22.703 1 94.12 180 MET A O 1
ATOM 1457 N N . SER A 1 181 ? 6.594 -34.125 -23.047 1 90.62 181 SER A N 1
ATOM 1458 C CA . SER A 1 181 ? 5.984 -34.688 -24.25 1 90.62 181 SER A CA 1
ATOM 1459 C C . SER A 1 181 ? 6.984 -34.719 -25.406 1 90.62 181 SER A C 1
ATOM 1461 O O . SER A 1 181 ? 8.008 -34.031 -25.375 1 90.62 181 SER A O 1
ATOM 1463 N N . SER A 1 182 ? 6.598 -35.531 -26.375 1 88.5 182 SER A N 1
ATOM 1464 C CA . SER A 1 182 ? 7.438 -35.625 -27.562 1 88.5 182 SER A CA 1
ATOM 1465 C C . SER A 1 182 ? 7.621 -34.281 -28.234 1 88.5 182 SER A C 1
ATOM 1467 O O . SER A 1 182 ? 8.727 -33.906 -28.641 1 88.5 182 SER A O 1
ATOM 1469 N N . ASN A 1 183 ? 6.602 -33.531 -28.297 1 91.06 183 ASN A N 1
ATOM 1470 C CA . ASN A 1 183 ? 6.656 -32.219 -28.938 1 91.06 183 ASN A CA 1
ATOM 1471 C C . ASN A 1 183 ? 7.582 -31.266 -28.172 1 91.06 183 ASN A C 1
ATOM 1473 O O . ASN A 1 183 ? 8.312 -30.5 -28.797 1 91.06 183 ASN A O 1
ATOM 1477 N N . GLU A 1 184 ? 7.574 -31.359 -26.891 1 92.81 184 GLU A N 1
ATOM 1478 C CA . GLU A 1 184 ? 8.414 -30.484 -26.078 1 92.81 184 GLU A CA 1
ATOM 1479 C C . GLU A 1 184 ? 9.891 -30.844 -26.234 1 92.81 184 GLU A C 1
ATOM 1481 O O . GLU A 1 184 ? 10.734 -29.953 -26.391 1 92.81 184 GLU A O 1
ATOM 1486 N N . VAL A 1 185 ? 10.164 -32.094 -26.203 1 92.81 185 VAL A N 1
ATOM 1487 C CA . VAL A 1 185 ? 11.539 -32.562 -26.344 1 92.81 185 VAL A CA 1
ATOM 1488 C C . VAL A 1 185 ? 12.078 -32.156 -27.719 1 92.81 185 VAL A C 1
ATOM 1490 O O . VAL A 1 185 ? 13.188 -31.625 -27.812 1 92.81 185 VAL A O 1
ATOM 1493 N N . LEU A 1 186 ? 11.25 -32.344 -28.734 1 90.44 186 LEU A N 1
ATOM 1494 C CA . LEU A 1 186 ? 11.664 -31.984 -30.094 1 90.44 186 LEU A CA 1
ATOM 1495 C C . LEU A 1 186 ? 11.938 -30.484 -30.203 1 90.44 186 LEU A C 1
ATOM 1497 O O . LEU A 1 186 ? 12.906 -30.078 -30.844 1 90.44 186 LEU A O 1
ATOM 1501 N N . SER A 1 187 ? 11.086 -29.781 -29.562 1 92.62 187 SER A N 1
ATOM 1502 C CA . SER A 1 187 ? 11.234 -28.328 -29.641 1 92.62 187 SER A CA 1
ATOM 1503 C C . SER A 1 187 ? 12.523 -27.875 -28.969 1 92.62 187 SER A C 1
ATOM 1505 O O . SER A 1 187 ? 13.086 -26.844 -29.328 1 92.62 187 SER A O 1
ATOM 1507 N N . ILE A 1 188 ? 12.992 -28.578 -28.062 1 94.31 188 ILE A N 1
ATOM 1508 C CA . ILE A 1 188 ? 14.219 -28.25 -27.328 1 94.31 188 ILE A CA 1
ATOM 1509 C C . ILE A 1 188 ? 15.43 -28.672 -28.156 1 94.31 188 ILE A C 1
ATOM 1511 O O . ILE A 1 188 ? 16.328 -27.875 -28.406 1 94.31 188 ILE A O 1
ATOM 1515 N N . VAL A 1 189 ? 15.469 -29.906 -28.609 1 90.69 189 VAL A N 1
ATOM 1516 C CA . VAL A 1 189 ? 16.656 -30.5 -29.188 1 90.69 189 VAL A CA 1
ATOM 1517 C C . VAL A 1 189 ? 16.906 -29.922 -30.578 1 90.69 189 VAL A C 1
ATOM 1519 O O . VAL A 1 189 ? 18.016 -30.016 -31.109 1 90.69 189 VAL A O 1
ATOM 1522 N N . LYS A 1 190 ? 15.914 -29.312 -31.172 1 88.81 190 LYS A N 1
ATOM 1523 C CA . LYS A 1 190 ? 16.047 -28.734 -32.5 1 88.81 190 LYS A CA 1
ATOM 1524 C C . LYS A 1 190 ? 16.531 -27.281 -32.406 1 88.81 190 LYS A C 1
ATOM 1526 O O . LYS A 1 190 ? 16.844 -26.672 -33.438 1 88.81 190 LYS A O 1
ATOM 1531 N N . ARG A 1 191 ? 16.562 -26.812 -31.312 1 91.38 191 ARG A N 1
ATOM 1532 C CA . ARG A 1 191 ? 16.969 -25.406 -31.156 1 91.38 191 ARG A CA 1
ATOM 1533 C C . ARG A 1 191 ? 18.453 -25.219 -31.453 1 91.38 191 ARG A C 1
ATOM 1535 O O . ARG A 1 191 ? 19.266 -26.047 -31.047 1 91.38 191 ARG A O 1
ATOM 1542 N N . GLN A 1 192 ? 18.719 -24.094 -32.062 1 88 192 GLN A N 1
ATOM 1543 C CA . GLN A 1 192 ? 20.109 -23.797 -32.438 1 88 192 GLN A CA 1
ATOM 1544 C C . GLN A 1 192 ? 20.906 -23.281 -31.219 1 88 192 GLN A C 1
ATOM 1546 O O . GLN A 1 192 ? 22.125 -23.438 -31.172 1 88 192 GLN A O 1
ATOM 1551 N N . ASP A 1 193 ? 20.188 -22.734 -30.297 1 91.44 193 ASP A N 1
ATOM 1552 C CA . ASP A 1 193 ? 20.875 -22.125 -29.156 1 91.44 193 ASP A CA 1
ATOM 1553 C C . ASP A 1 193 ? 20.953 -23.094 -27.984 1 91.44 193 ASP A C 1
ATOM 1555 O O . ASP A 1 193 ? 21.219 -22.703 -26.844 1 91.44 193 ASP A O 1
ATOM 1559 N N . LEU A 1 194 ? 20.703 -24.391 -28.328 1 92.94 194 LEU A N 1
ATOM 1560 C CA . LEU A 1 194 ? 20.859 -25.422 -27.312 1 92.94 194 LEU A CA 1
ATOM 1561 C C . LEU A 1 194 ? 22.328 -25.562 -26.891 1 92.94 194 LEU A C 1
ATOM 1563 O O . LEU A 1 194 ? 23.203 -25.75 -27.734 1 92.94 194 LEU A O 1
ATOM 1567 N N . VAL A 1 195 ? 22.547 -25.453 -25.609 1 91.88 195 VAL A N 1
ATOM 1568 C CA . VAL A 1 195 ? 23.922 -25.516 -25.109 1 91.88 195 VAL A CA 1
ATOM 1569 C C . VAL A 1 195 ? 24.219 -26.938 -24.625 1 91.88 195 VAL A C 1
ATOM 1571 O O . VAL A 1 195 ? 23.656 -27.375 -23.609 1 91.88 195 VAL A O 1
ATOM 1574 N N . VAL A 1 196 ? 25.156 -27.594 -25.281 1 90.62 196 VAL A N 1
ATOM 1575 C CA . VAL A 1 196 ? 25.547 -28.953 -24.922 1 90.62 196 VAL A CA 1
ATOM 1576 C C . VAL A 1 196 ? 27.062 -29.078 -25 1 90.62 196 VAL A C 1
ATOM 1578 O O . VAL A 1 196 ? 27.719 -28.328 -25.719 1 90.62 196 VAL A O 1
ATOM 1581 N N . SER A 1 197 ? 27.547 -30.016 -24.156 1 87.81 197 SER A N 1
ATOM 1582 C CA . SER A 1 197 ? 28.984 -30.281 -24.188 1 87.81 197 SER A CA 1
ATOM 1583 C C . SER A 1 197 ? 29.406 -30.984 -25.469 1 87.81 197 SER A C 1
ATOM 1585 O O . SER A 1 197 ? 30.531 -30.828 -25.922 1 87.81 197 SER A O 1
ATOM 1587 N N . SER A 1 198 ? 28.5 -31.844 -26.016 1 83.75 198 SER A N 1
ATOM 1588 C CA . SER A 1 198 ? 28.719 -32.562 -27.266 1 83.75 198 SER A CA 1
ATOM 1589 C C . SER A 1 198 ? 27.391 -32.875 -27.953 1 83.75 198 SER A C 1
ATOM 1591 O O . SER A 1 198 ? 26.344 -32.938 -27.297 1 83.75 198 SER A O 1
ATOM 1593 N N . GLU A 1 199 ? 27.516 -33.062 -29.188 1 80.31 199 GLU A N 1
ATOM 1594 C CA . GLU A 1 199 ? 26.312 -33.406 -29.938 1 80.31 199 GLU A CA 1
ATOM 1595 C C . GLU A 1 199 ? 25.766 -34.781 -29.531 1 80.31 199 GLU A C 1
ATOM 1597 O O . GLU A 1 199 ? 24.562 -35.031 -29.656 1 80.31 199 GLU A O 1
ATOM 1602 N N . ASP A 1 200 ? 26.625 -35.594 -29.031 1 84.69 200 ASP A N 1
ATOM 1603 C CA . ASP A 1 200 ? 26.234 -36.938 -28.594 1 84.69 200 ASP A CA 1
ATOM 1604 C C . ASP A 1 200 ? 25.25 -36.875 -27.438 1 84.69 200 ASP A C 1
ATOM 1606 O O . ASP A 1 200 ? 24.422 -37.781 -27.281 1 84.69 200 ASP A O 1
ATOM 1610 N N . ILE A 1 201 ? 25.359 -35.844 -26.766 1 90.06 201 ILE A N 1
ATOM 1611 C CA . ILE A 1 201 ? 24.516 -35.656 -25.594 1 90.06 201 ILE A CA 1
ATOM 1612 C C . ILE A 1 201 ? 23.047 -35.531 -26 1 90.06 201 ILE A C 1
ATOM 1614 O O . ILE A 1 201 ? 22.172 -36.031 -25.312 1 90.06 201 ILE A O 1
ATOM 1618 N N . VAL A 1 202 ? 22.812 -34.938 -27.156 1 90.56 202 VAL A N 1
ATOM 1619 C CA . VAL A 1 202 ? 21.453 -34.75 -27.656 1 90.56 202 VAL A CA 1
ATOM 1620 C C . VAL A 1 202 ? 20.844 -36.125 -28 1 90.56 202 VAL A C 1
ATOM 1622 O O . VAL A 1 202 ? 19.703 -36.406 -27.609 1 90.56 202 VAL A O 1
ATOM 1625 N N . LEU A 1 203 ? 21.656 -36.938 -28.625 1 86.06 203 LEU A N 1
ATOM 1626 C CA . LEU A 1 203 ? 21.203 -38.25 -29 1 86.06 203 LEU A CA 1
ATOM 1627 C C . LEU A 1 203 ? 20.922 -39.094 -27.766 1 86.06 203 LEU A C 1
ATOM 1629 O O . LEU A 1 203 ? 19.906 -39.781 -27.688 1 86.06 203 LEU A O 1
ATOM 1633 N N . GLU A 1 204 ? 21.797 -39 -26.891 1 90.5 204 GLU A N 1
ATOM 1634 C CA . GLU A 1 204 ? 21.625 -39.75 -25.641 1 90.5 204 GLU A CA 1
ATOM 1635 C C . GLU A 1 204 ? 20.328 -39.312 -24.938 1 90.5 204 GLU A C 1
ATOM 1637 O O . GLU A 1 204 ? 19.594 -40.156 -24.422 1 90.5 204 GLU A O 1
ATOM 1642 N N . ALA A 1 205 ? 20.078 -38.094 -24.891 1 92 205 ALA A N 1
ATOM 1643 C CA . ALA A 1 205 ? 18.891 -37.531 -24.25 1 92 205 ALA A CA 1
ATOM 1644 C C . ALA A 1 205 ? 17.625 -38.062 -24.906 1 92 205 ALA A C 1
ATOM 1646 O O . ALA A 1 205 ? 16.672 -38.469 -24.234 1 92 205 ALA A O 1
ATOM 1647 N N . ILE A 1 206 ? 17.641 -38.156 -26.234 1 89.75 206 ILE A N 1
ATOM 1648 C CA . ILE A 1 206 ? 16.5 -38.625 -27 1 89.75 206 ILE A CA 1
ATOM 1649 C C . ILE A 1 206 ? 16.281 -40.125 -26.734 1 89.75 206 ILE A C 1
ATOM 1651 O O . ILE A 1 206 ? 15.141 -40.562 -26.531 1 89.75 206 ILE A O 1
ATOM 1655 N N . LEU A 1 207 ? 17.359 -40.781 -26.719 1 87.62 207 LEU A N 1
ATOM 1656 C CA . LEU A 1 207 ? 17.266 -42.219 -26.453 1 87.62 207 LEU A CA 1
ATOM 1657 C C . LEU A 1 207 ? 16.734 -42.5 -25.047 1 87.62 207 LEU A C 1
ATOM 1659 O O . LEU A 1 207 ? 15.898 -43.375 -24.859 1 87.62 207 LEU A O 1
ATOM 1663 N N . ASP A 1 208 ? 17.328 -41.812 -24.109 1 91.5 208 ASP A N 1
ATOM 1664 C CA . ASP A 1 208 ? 16.844 -41.938 -22.734 1 91.5 208 ASP A CA 1
ATOM 1665 C C . ASP A 1 208 ? 15.352 -41.625 -22.641 1 91.5 208 ASP A C 1
ATOM 1667 O O . ASP A 1 208 ? 14.609 -42.344 -21.953 1 91.5 208 ASP A O 1
ATOM 1671 N N . TRP A 1 209 ? 14.93 -40.625 -23.297 1 92.69 209 TRP A N 1
ATOM 1672 C CA . TRP A 1 209 ? 13.523 -40.219 -23.297 1 92.69 209 TRP A CA 1
ATOM 1673 C C . TRP A 1 209 ? 12.656 -41.281 -23.953 1 92.69 209 TRP A C 1
ATOM 1675 O O . TRP A 1 209 ? 11.609 -41.656 -23.422 1 92.69 209 TRP A O 1
ATOM 1685 N N . ALA A 1 210 ? 13.07 -41.875 -25.062 1 85.94 210 ALA A N 1
ATOM 1686 C CA . ALA A 1 210 ? 12.344 -42.938 -25.781 1 85.94 210 ALA A CA 1
ATOM 1687 C C . ALA A 1 210 ? 12.219 -44.188 -24.922 1 85.94 210 ALA A C 1
ATOM 1689 O O . ALA A 1 210 ? 11.188 -44.844 -24.922 1 85.94 210 ALA A O 1
ATOM 1690 N N . ASP A 1 211 ? 13.289 -44.438 -24.25 1 88.12 211 ASP A N 1
ATOM 1691 C CA . ASP A 1 211 ? 13.305 -45.594 -23.359 1 88.12 211 ASP A CA 1
ATOM 1692 C C . ASP A 1 211 ? 12.297 -45.438 -22.234 1 88.12 211 ASP A C 1
ATOM 1694 O O . ASP A 1 211 ? 11.68 -46.406 -21.797 1 88.12 211 ASP A O 1
ATOM 1698 N N . TYR A 1 212 ? 12.102 -44.312 -21.719 1 89.19 212 TYR A N 1
ATOM 1699 C CA . TYR A 1 212 ? 11.156 -44.031 -20.656 1 89.19 212 TYR A CA 1
ATOM 1700 C C . TYR A 1 212 ? 9.727 -44.312 -21.094 1 89.19 212 TYR A C 1
ATOM 1702 O O . TYR A 1 212 ? 8.906 -44.812 -20.312 1 89.19 212 TYR A O 1
ATOM 1710 N N . TYR A 1 213 ? 9.312 -44.125 -22.406 1 80.94 213 TYR A N 1
ATOM 1711 C CA . TYR A 1 213 ? 7.957 -44.312 -22.922 1 80.94 213 TYR A CA 1
ATOM 1712 C C . TYR A 1 213 ? 7.836 -45.594 -23.703 1 80.94 213 TYR A C 1
ATOM 1714 O O . TYR A 1 213 ? 6.828 -45.844 -24.375 1 80.94 213 TYR A O 1
ATOM 1722 N N . LYS A 1 214 ? 8.766 -46.438 -23.734 1 76.25 214 LYS A N 1
ATOM 1723 C CA . LYS A 1 214 ? 8.805 -47.656 -24.547 1 76.25 214 LYS A CA 1
ATOM 1724 C C . LYS A 1 214 ? 7.605 -48.562 -24.25 1 76.25 214 LYS A C 1
ATOM 1726 O O . LYS A 1 214 ? 7.066 -49.219 -25.141 1 76.25 214 LYS A O 1
ATOM 1731 N N . ASP A 1 215 ? 7.262 -48.625 -23.047 1 74.69 215 ASP A N 1
ATOM 1732 C CA . ASP A 1 215 ? 6.176 -49.531 -22.672 1 74.69 215 ASP A CA 1
ATOM 1733 C C . ASP A 1 215 ? 4.82 -48.844 -22.812 1 74.69 215 ASP A C 1
ATOM 1735 O O . ASP A 1 215 ? 3.777 -49.469 -22.609 1 74.69 215 ASP A O 1
ATOM 1739 N N . GLU A 1 216 ? 4.859 -47.531 -23.141 1 68.12 216 GLU A N 1
ATOM 1740 C CA . GLU A 1 216 ? 3.598 -46.812 -23.312 1 68.12 216 GLU A CA 1
ATOM 1741 C C . GLU A 1 216 ? 3.082 -46.906 -24.734 1 68.12 216 GLU A C 1
ATOM 1743 O O . GLU A 1 216 ? 3.871 -46.969 -25.688 1 68.12 216 GLU A O 1
ATOM 1748 N N . PRO A 1 217 ? 1.789 -47.281 -25.031 1 55.88 217 PRO A N 1
ATOM 1749 C CA . PRO A 1 217 ? 1.228 -47.469 -26.359 1 55.88 217 PRO A CA 1
ATOM 1750 C C . PRO A 1 217 ? 1.641 -46.375 -27.344 1 55.88 217 PRO A C 1
ATOM 1752 O O . PRO A 1 217 ? 1.856 -45.25 -26.953 1 55.88 217 PRO A O 1
ATOM 1755 N N . ALA A 1 218 ? 2.125 -46.688 -28.5 1 51.88 218 ALA A N 1
ATOM 1756 C CA . ALA A 1 218 ? 2.879 -46.094 -29.594 1 51.88 218 ALA A CA 1
ATOM 1757 C C . ALA A 1 218 ? 2.27 -44.75 -30.016 1 51.88 218 ALA A C 1
ATOM 1759 O O . ALA A 1 218 ? 2.938 -43.938 -30.641 1 51.88 218 ALA A O 1
ATOM 1760 N N . SER A 1 219 ? 1.017 -44.531 -29.906 1 48.72 219 SER A N 1
ATOM 1761 C CA . SER A 1 219 ? 0.35 -43.5 -30.703 1 48.72 219 SER A CA 1
ATOM 1762 C C . SER A 1 219 ? 1.013 -42.156 -30.5 1 48.72 219 SER A C 1
ATOM 1764 O O . SER A 1 219 ? 1.068 -41.344 -31.438 1 48.72 219 SER A O 1
ATOM 1766 N N . GLU A 1 220 ? 1.359 -41.781 -29.328 1 49.94 220 GLU A N 1
ATOM 1767 C CA . GLU A 1 220 ? 1.496 -40.344 -29.109 1 49.94 220 GLU A CA 1
ATOM 1768 C C . GLU A 1 220 ? 2.963 -39.906 -29.094 1 49.94 220 GLU A C 1
ATOM 1770 O O . GLU A 1 220 ? 3.275 -38.719 -29.094 1 49.94 220 GLU A O 1
ATOM 1775 N N . GLN A 1 221 ? 3.945 -40.906 -29.234 1 53.66 221 GLN A N 1
ATOM 1776 C CA . GLN A 1 221 ? 5.172 -40.25 -28.812 1 53.66 221 GLN A CA 1
ATOM 1777 C C . GLN A 1 221 ? 6.281 -40.438 -29.844 1 53.66 221 GLN A C 1
ATOM 1779 O O . GLN A 1 221 ? 7.125 -41.312 -29.688 1 53.66 221 GLN A O 1
ATOM 1784 N N . SER A 1 222 ? 6.082 -40.219 -31.156 1 54.72 222 SER A N 1
ATOM 1785 C CA . SER A 1 222 ? 7.164 -40.281 -32.125 1 54.72 222 SER A CA 1
ATOM 1786 C C . SER A 1 222 ? 7.973 -39 -32.156 1 54.72 222 SER A C 1
ATOM 1788 O O . SER A 1 222 ? 7.418 -37.906 -31.984 1 54.72 222 SER A O 1
ATOM 1790 N N . LEU A 1 223 ? 9.32 -39.125 -31.984 1 61.47 223 LEU A N 1
ATOM 1791 C CA . LEU A 1 223 ? 10.203 -37.969 -32.094 1 61.47 223 LEU A CA 1
ATOM 1792 C C . LEU A 1 223 ? 10.836 -37.906 -33.5 1 61.47 223 LEU A C 1
ATOM 1794 O O . LEU A 1 223 ? 11.484 -38.875 -33.938 1 61.47 223 LEU A O 1
ATOM 1798 N N . ASP A 1 224 ? 10.352 -37.156 -34.438 1 55.91 224 ASP A N 1
ATOM 1799 C CA . ASP A 1 224 ? 11.07 -36.906 -35.688 1 55.91 224 ASP A CA 1
ATOM 1800 C C . ASP A 1 224 ? 12.312 -36.062 -35.438 1 55.91 224 ASP A C 1
ATOM 1802 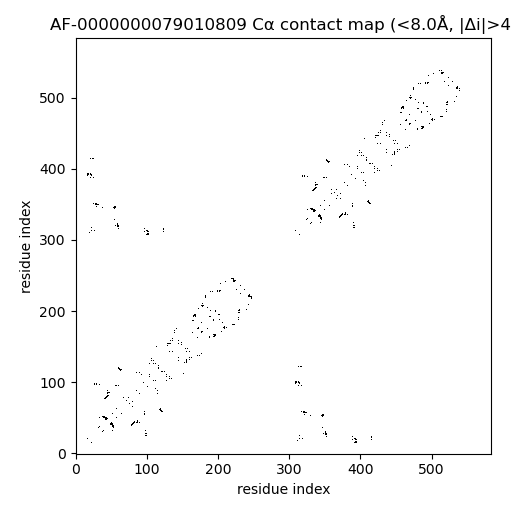O O . ASP A 1 224 ? 12.227 -34.844 -35.281 1 55.91 224 ASP A O 1
ATOM 1806 N N . VAL A 1 225 ? 13.391 -36.75 -35.156 1 56.16 225 VAL A N 1
ATOM 1807 C CA . VAL A 1 225 ? 14.625 -36.094 -34.781 1 56.16 225 VAL A CA 1
ATOM 1808 C C . VAL A 1 225 ? 15.32 -35.531 -36.031 1 56.16 225 VAL A C 1
ATOM 1810 O O . VAL A 1 225 ? 16.5 -35.188 -35.969 1 56.16 225 VAL A O 1
ATOM 1813 N N . ASN A 1 226 ? 14.539 -35.438 -37.156 1 55.81 226 ASN A N 1
ATOM 1814 C CA . ASN A 1 226 ? 15.141 -34.844 -38.344 1 55.81 226 ASN A CA 1
ATOM 1815 C C . ASN A 1 226 ? 15.461 -33.344 -38.125 1 55.81 226 ASN A C 1
ATOM 1817 O O . ASN A 1 226 ? 14.641 -32.625 -37.594 1 55.81 226 ASN A O 1
ATOM 1821 N N . GLY A 1 227 ? 16.844 -33.031 -38.375 1 51.56 227 GLY A N 1
ATOM 1822 C CA . GLY A 1 227 ? 17.281 -31.641 -38.281 1 51.56 227 GLY A CA 1
ATOM 1823 C C . GLY A 1 227 ? 17.984 -31.312 -37 1 51.56 227 GLY A C 1
ATOM 1824 O O . GLY A 1 227 ? 18.281 -30.156 -36.719 1 51.56 227 GLY A O 1
ATOM 1825 N N . THR A 1 228 ? 18.016 -32.219 -36.156 1 56.38 228 THR A N 1
ATOM 1826 C CA . THR A 1 228 ? 18.734 -32 -34.906 1 56.38 228 THR A CA 1
ATOM 1827 C C . THR A 1 228 ? 20.234 -31.938 -35.156 1 56.38 228 THR A C 1
ATOM 1829 O O . THR A 1 228 ? 20.719 -32.375 -36.188 1 56.38 228 THR A O 1
ATOM 1832 N N . LYS A 1 229 ? 20.922 -31.188 -34.5 1 53.75 229 LYS A N 1
ATOM 1833 C CA . LYS A 1 229 ? 22.375 -31.094 -34.562 1 53.75 229 LYS A CA 1
ATOM 1834 C C . LYS A 1 229 ? 23 -32.469 -34.594 1 53.75 229 LYS A C 1
ATOM 1836 O O . LYS A 1 229 ? 24.188 -32.625 -34.906 1 53.75 229 LYS A O 1
ATOM 1841 N N . CYS A 1 230 ? 22.281 -33.5 -34.281 1 50.75 230 CYS A N 1
ATOM 1842 C CA . CYS A 1 230 ? 22.859 -34.844 -34.25 1 50.75 230 CYS A CA 1
ATOM 1843 C C . CYS A 1 230 ? 23.125 -35.344 -35.656 1 50.75 230 CYS A C 1
ATOM 1845 O O . CYS A 1 230 ? 23.75 -36.375 -35.844 1 50.75 230 CYS A O 1
ATOM 1847 N N . GLN A 1 231 ? 22.5 -34.656 -36.656 1 46.66 231 GLN A N 1
ATOM 1848 C CA . GLN A 1 231 ? 22.625 -35.25 -37.969 1 46.66 231 GLN A CA 1
ATOM 1849 C C . GLN A 1 231 ? 24.078 -35.281 -38.438 1 46.66 231 GLN A C 1
ATOM 1851 O O . GLN A 1 231 ? 24.438 -36 -39.375 1 46.66 231 GLN A O 1
ATOM 1856 N N . ARG A 1 232 ? 24.766 -34.312 -37.969 1 40.75 232 ARG A N 1
ATOM 1857 C CA . ARG A 1 232 ? 25.984 -34.25 -38.781 1 40.75 232 ARG A CA 1
ATOM 1858 C C . ARG A 1 232 ? 26.844 -35.5 -38.562 1 40.75 232 ARG A C 1
ATOM 1860 O O . ARG A 1 232 ? 27.516 -35.969 -39.5 1 40.75 232 ARG A O 1
ATOM 1867 N N . GLY A 1 233 ? 27.422 -35.781 -37.312 1 38.53 233 GLY A N 1
ATOM 1868 C CA . GLY A 1 233 ? 28.594 -36.625 -37.312 1 38.53 233 GLY A CA 1
ATOM 1869 C C . GLY A 1 233 ? 28.266 -38.094 -37.562 1 38.53 233 GLY A C 1
ATOM 1870 O O . GLY A 1 233 ? 28.688 -38.656 -38.562 1 38.53 233 GLY A O 1
ATOM 1871 N N . SER A 1 234 ? 28.219 -39.094 -36.406 1 38.47 234 SER A N 1
ATOM 1872 C CA . SER A 1 234 ? 28.578 -40.531 -36.406 1 38.47 234 SER A CA 1
ATOM 1873 C C . SER A 1 234 ? 27.484 -41.375 -37.031 1 38.47 234 SER A C 1
ATOM 1875 O O . SER A 1 234 ? 26.328 -40.938 -37.094 1 38.47 234 SER A O 1
ATOM 1877 N N . ASN A 1 235 ? 27.766 -42.625 -37.688 1 39.09 235 ASN A N 1
ATOM 1878 C CA . ASN A 1 235 ? 27.125 -43.844 -38.156 1 39.09 235 ASN A CA 1
ATOM 1879 C C . ASN A 1 235 ? 25.891 -44.188 -37.312 1 39.09 235 ASN A C 1
ATOM 1881 O O . ASN A 1 235 ? 25.203 -45.188 -37.625 1 39.09 235 ASN A O 1
ATOM 1885 N N . ASP A 1 236 ? 25.844 -43.812 -36.125 1 38.12 236 ASP A N 1
ATOM 1886 C CA . ASP A 1 236 ? 24.797 -44.25 -35.219 1 38.12 236 ASP A CA 1
ATOM 1887 C C . ASP A 1 236 ? 23.453 -43.594 -35.562 1 38.12 236 ASP A C 1
ATOM 1889 O O . ASP A 1 236 ? 22.531 -43.594 -34.75 1 38.12 236 ASP A O 1
ATOM 1893 N N . TYR A 1 237 ? 23.266 -42.938 -36.562 1 38.41 237 TYR A N 1
ATOM 1894 C CA . TYR A 1 237 ? 22.031 -42.406 -37.094 1 38.41 237 TYR A CA 1
ATOM 1895 C C . TYR A 1 237 ? 20.984 -43.5 -37.281 1 38.41 237 TYR A C 1
ATOM 1897 O O . TYR A 1 237 ? 19.781 -43.219 -37.406 1 38.41 237 TYR A O 1
ATOM 1905 N N . GLU A 1 238 ? 21.406 -44.688 -37.625 1 41.72 238 GLU A N 1
ATOM 1906 C CA . GLU A 1 238 ? 20.453 -45.781 -37.75 1 41.72 238 GLU A CA 1
ATOM 1907 C C . GLU A 1 238 ? 19.641 -45.969 -36.469 1 41.72 238 GLU A C 1
ATOM 1909 O O . GLU A 1 238 ? 18.438 -46.25 -36.5 1 41.72 238 GLU A O 1
ATOM 1914 N N . GLN A 1 239 ? 20.266 -45.781 -35.406 1 40.88 239 GLN A N 1
ATOM 1915 C CA . GLN A 1 239 ? 19.562 -45.969 -34.125 1 40.88 239 GLN A CA 1
ATOM 1916 C C . GLN A 1 239 ? 18.562 -44.844 -33.875 1 40.88 239 GLN A C 1
ATOM 1918 O O . GLN A 1 239 ? 17.484 -45.062 -33.344 1 40.88 239 GLN A O 1
ATOM 1923 N N . ALA A 1 240 ? 18.875 -43.625 -34.25 1 42.03 240 ALA A N 1
ATOM 1924 C CA . ALA A 1 240 ? 17.953 -42.5 -34.062 1 42.03 240 ALA A CA 1
ATOM 1925 C C . ALA A 1 240 ? 16.766 -42.625 -35 1 42.03 240 ALA A C 1
ATOM 1927 O O . ALA A 1 240 ? 15.633 -42.281 -34.656 1 42.03 240 ALA A O 1
ATOM 1928 N N . GLU A 1 241 ? 16.953 -43.094 -36.25 1 41.28 241 GLU A N 1
ATOM 1929 C CA . GLU A 1 241 ? 15.836 -43.344 -37.156 1 41.28 241 GLU A CA 1
ATOM 1930 C C . GLU A 1 241 ? 14.898 -44.406 -36.594 1 41.28 241 GLU A C 1
ATOM 1932 O O . GLU A 1 241 ? 13.68 -44.344 -36.781 1 41.28 241 GLU A O 1
ATOM 1937 N N . ASN A 1 242 ? 15.398 -45.469 -35.969 1 41.25 242 ASN A N 1
ATOM 1938 C CA . ASN A 1 242 ? 14.57 -46.5 -35.375 1 41.25 242 ASN A CA 1
ATOM 1939 C C . ASN A 1 242 ? 13.766 -45.938 -34.188 1 41.25 242 ASN A C 1
ATOM 1941 O O . ASN A 1 242 ? 12.859 -46.625 -33.688 1 41.25 242 ASN A O 1
ATOM 1945 N N . VAL A 1 243 ? 14.203 -44.938 -33.594 1 43.44 243 VAL A N 1
ATOM 1946 C CA . VAL A 1 243 ? 13.312 -44.312 -32.594 1 43.44 243 VAL A CA 1
ATOM 1947 C C . VAL A 1 243 ? 12.062 -43.781 -33.281 1 43.44 243 VAL A C 1
ATOM 1949 O O . VAL A 1 243 ? 11.07 -43.469 -32.625 1 43.44 243 VAL A O 1
ATOM 1952 N N . ARG A 1 244 ? 12.102 -43.5 -34.656 1 37.16 244 ARG A N 1
ATOM 1953 C CA . ARG A 1 244 ? 10.945 -43.062 -35.438 1 37.16 244 ARG A CA 1
ATOM 1954 C C . ARG A 1 244 ? 9.844 -44.094 -35.406 1 37.16 244 ARG A C 1
ATOM 1956 O O . ARG A 1 244 ? 8.664 -43.75 -35.281 1 37.16 244 ARG A O 1
ATOM 1963 N N . SER A 1 245 ? 10.195 -45.375 -36.031 1 36.03 245 SER A N 1
ATOM 1964 C CA . SER A 1 245 ? 9.219 -46.375 -36.5 1 36.03 245 SER A CA 1
ATOM 1965 C C . SER A 1 245 ? 8.508 -47 -35.312 1 36.03 245 SER A C 1
ATOM 1967 O O . SER A 1 245 ? 7.734 -47.969 -35.5 1 36.03 245 SER A O 1
ATOM 1969 N N . VAL A 1 246 ? 8.914 -46.781 -34.156 1 34.44 246 VAL A N 1
ATOM 1970 C CA . VAL A 1 246 ? 8.117 -47.594 -33.219 1 34.44 246 VAL A CA 1
ATOM 1971 C C . VAL A 1 246 ? 6.637 -47.25 -33.375 1 34.44 246 VAL A C 1
ATOM 1973 O O . VAL A 1 246 ? 5.766 -48.062 -33.031 1 34.44 246 VAL A O 1
ATOM 1976 N N . GLY A 1 247 ? 6.23 -46.062 -33.656 1 31.2 247 GLY A N 1
ATOM 1977 C CA . GLY A 1 247 ? 4.785 -45.938 -33.75 1 31.2 247 GLY A CA 1
ATOM 1978 C C . GLY A 1 247 ? 4.219 -46.531 -35.031 1 31.2 247 GLY A C 1
ATOM 1979 O O . GLY A 1 247 ? 3 -46.656 -35.188 1 31.2 247 GLY A O 1
ATOM 1980 N N . ASN A 1 248 ? 4.926 -46.406 -36.156 1 30.08 248 ASN A N 1
ATOM 1981 C CA . ASN A 1 248 ? 4.219 -46.812 -37.344 1 30.08 248 ASN A CA 1
ATOM 1982 C C . ASN A 1 248 ? 4.203 -48.344 -37.469 1 30.08 248 ASN A C 1
ATOM 1984 O O . ASN A 1 248 ? 5.008 -48.906 -38.219 1 30.08 248 ASN A O 1
ATOM 1988 N N . VAL A 1 249 ? 4.363 -49.094 -36.375 1 30.81 249 VAL A N 1
ATOM 1989 C CA . VAL A 1 249 ? 4.164 -50.5 -36.656 1 30.81 249 VAL A CA 1
ATOM 1990 C C . VAL A 1 249 ? 2.771 -50.719 -37.219 1 30.81 249 VAL A C 1
ATOM 1992 O O . VAL A 1 249 ? 1.843 -51.125 -36.531 1 30.81 249 VAL A O 1
ATOM 1995 N N . ASN A 1 250 ? 1.968 -49.719 -37.625 1 25.8 250 ASN A N 1
ATOM 1996 C CA . ASN A 1 250 ? 0.725 -50.312 -38.125 1 25.8 250 ASN A CA 1
ATOM 1997 C C . ASN A 1 250 ? 0.99 -51.469 -39.094 1 25.8 250 ASN A C 1
ATOM 1999 O O . ASN A 1 250 ? 2.105 -51.625 -39.594 1 25.8 250 ASN A O 1
ATOM 2003 N N . THR A 1 251 ? -0.114 -51.781 -39.906 1 24.81 251 THR A N 1
ATOM 2004 C CA . THR A 1 251 ? -0.908 -52.781 -40.625 1 24.81 251 THR A CA 1
ATOM 2005 C C . THR A 1 251 ? -0.237 -53.156 -41.969 1 24.81 251 THR A C 1
ATOM 2007 O O . THR A 1 251 ? -0.889 -53.656 -42.875 1 24.81 251 THR A O 1
ATOM 2010 N N . GLU A 1 252 ? 1.062 -52.906 -42.219 1 26.64 252 GLU A N 1
ATOM 2011 C CA . GLU A 1 252 ? 1.28 -53.469 -43.562 1 26.64 252 GLU A CA 1
ATOM 2012 C C . GLU A 1 252 ? 0.988 -54.969 -43.562 1 26.64 252 GLU A C 1
ATOM 2014 O O . GLU A 1 252 ? 1.663 -55.75 -42.906 1 26.64 252 GLU A O 1
ATOM 2019 N N . GLY A 1 253 ? -0.39 -55.406 -43.594 1 22.84 253 GLY A N 1
ATOM 2020 C CA . GLY A 1 253 ? -0.937 -56.656 -44.062 1 22.84 253 GLY A CA 1
ATOM 2021 C C . GLY A 1 253 ? -0.159 -57.25 -45.219 1 22.84 253 GLY A C 1
ATOM 2022 O O . GLY A 1 253 ? 0.027 -56.594 -46.25 1 22.84 253 GLY A O 1
ATOM 2023 N N . SER A 1 254 ? 0.727 -58.125 -44.969 1 24.39 254 SER A N 1
ATOM 2024 C CA . SER A 1 254 ? 1.193 -59.125 -45.906 1 24.39 254 SER A CA 1
ATOM 2025 C C . SER A 1 254 ? 0.026 -59.75 -46.656 1 24.39 254 SER A C 1
ATOM 2027 O O . SER A 1 254 ? -0.89 -60.312 -46.031 1 24.39 254 SER A O 1
ATOM 2029 N N . ASP A 1 255 ? -0.492 -59.281 -47.906 1 24.31 255 ASP A N 1
ATOM 2030 C CA . ASP A 1 255 ? -1.36 -59.844 -48.938 1 24.31 255 ASP A CA 1
ATOM 2031 C C . ASP A 1 255 ? -0.988 -61.281 -49.219 1 24.31 255 ASP A C 1
ATOM 2033 O O . ASP A 1 255 ? -0.074 -61.531 -50 1 24.31 255 ASP A O 1
ATOM 2037 N N . VAL A 1 256 ? -0.902 -62.188 -48.281 1 24.12 256 VAL A N 1
ATOM 2038 C CA . VAL A 1 256 ? -0.833 -63.625 -48.562 1 24.12 256 VAL A CA 1
ATOM 2039 C C . VAL A 1 256 ? -1.969 -64 -49.5 1 24.12 256 VAL A C 1
ATOM 2041 O O . VAL A 1 256 ? -2 -65.125 -50 1 24.12 256 VAL A O 1
ATOM 2044 N N . ASN A 1 257 ? -3.254 -63.531 -49.344 1 21.36 257 ASN A N 1
ATOM 2045 C CA . ASN A 1 257 ? -4.328 -64.375 -49.844 1 21.36 257 ASN A CA 1
ATOM 2046 C C . ASN A 1 257 ? -4.238 -64.562 -51.375 1 21.36 257 ASN A C 1
ATOM 2048 O O . ASN A 1 257 ? -4.734 -65.562 -51.938 1 21.36 257 ASN A O 1
ATOM 2052 N N . HIS A 1 258 ? -4.426 -63.438 -52.094 1 20.31 258 HIS A N 1
ATOM 2053 C CA . HIS A 1 258 ? -5.031 -63.75 -53.375 1 20.31 258 HIS A CA 1
ATOM 2054 C C . HIS A 1 258 ? -4.145 -64.688 -54.188 1 20.31 258 HIS A C 1
ATOM 2056 O O . HIS A 1 258 ? -3.084 -64.312 -54.656 1 20.31 258 HIS A O 1
ATOM 2062 N N . GLN A 1 259 ? -3.914 -65.938 -53.594 1 19.16 259 GLN A N 1
ATOM 2063 C CA . GLN A 1 259 ? -3.881 -67.188 -54.344 1 19.16 259 GLN A CA 1
ATOM 2064 C C . GLN A 1 259 ? -4.832 -67.125 -55.531 1 19.16 259 GLN A C 1
ATOM 2066 O O . GLN A 1 259 ? -5.949 -67.625 -55.469 1 19.16 259 GLN A O 1
ATOM 2071 N N . LYS A 1 260 ? -5.109 -65.812 -55.938 1 19.78 260 LYS A N 1
ATOM 2072 C CA . LYS A 1 260 ? -5.617 -65.75 -57.312 1 19.78 260 LYS A CA 1
ATOM 2073 C C . LYS A 1 260 ? -4.895 -66.688 -58.25 1 19.78 260 LYS A C 1
ATOM 2075 O O . LYS A 1 260 ? -3.682 -66.625 -58.438 1 19.78 260 LYS A O 1
ATOM 2080 N N . GLU A 1 261 ? -5.438 -68 -58.25 1 20.39 261 GLU A N 1
ATOM 2081 C CA . GLU A 1 261 ? -5.438 -69.062 -59.219 1 20.39 261 GLU A CA 1
ATOM 2082 C C . GLU A 1 261 ? -5.254 -68.562 -60.656 1 20.39 261 GLU A C 1
ATOM 2084 O O . GLU A 1 261 ? -5.82 -67.562 -61.031 1 20.39 261 GLU A O 1
ATOM 2089 N N . GLU A 1 262 ? -4.152 -69.125 -61.219 1 21.3 262 GLU A N 1
ATOM 2090 C CA . GLU A 1 262 ? -3.672 -69.312 -62.594 1 21.3 262 GLU A CA 1
ATOM 2091 C C . GLU A 1 262 ? -4.824 -69.625 -63.562 1 21.3 262 GLU A C 1
ATOM 2093 O O . GLU A 1 262 ? -5.574 -70.562 -63.344 1 21.3 262 GLU A O 1
ATOM 2098 N N . ARG A 1 263 ? -5.734 -68.625 -64.062 1 18.62 263 ARG A N 1
ATOM 2099 C CA . ARG A 1 263 ? -5.805 -68.062 -65.375 1 18.62 263 ARG A CA 1
ATOM 2100 C C . ARG A 1 263 ? -4.656 -68.5 -66.25 1 18.62 263 ARG A C 1
ATOM 2102 O O . ARG A 1 263 ? -3.691 -67.812 -66.5 1 18.62 263 ARG A O 1
ATOM 2109 N N . ARG A 1 264 ? -4.254 -69.938 -65.875 1 17.56 264 ARG A N 1
ATOM 2110 C CA . ARG A 1 264 ? -3.188 -70.562 -66.625 1 17.56 264 ARG A CA 1
ATOM 2111 C C . ARG A 1 264 ? -3.354 -70.312 -68.125 1 17.56 264 ARG A C 1
ATOM 2113 O O . ARG A 1 264 ? -2.381 -70 -68.812 1 17.56 264 ARG A O 1
ATOM 2120 N N . ASP A 1 265 ? -4.371 -70.875 -68.562 1 18.52 265 ASP A N 1
ATOM 2121 C CA . ASP A 1 265 ? -4.258 -71.75 -69.75 1 18.52 265 ASP A CA 1
ATOM 2122 C C . ASP A 1 265 ? -3.945 -70.938 -71 1 18.52 265 ASP A C 1
ATOM 2124 O O . ASP A 1 265 ? -4.016 -71.438 -72.125 1 18.52 265 ASP A O 1
ATOM 2128 N N . LYS A 1 266 ? -4.355 -69.625 -71.062 1 20.72 266 LYS A N 1
ATOM 2129 C CA . LYS A 1 266 ? -4.156 -69.438 -72.5 1 20.72 266 LYS A CA 1
ATOM 2130 C C . LYS A 1 266 ? -2.672 -69.375 -72.812 1 20.72 266 LYS A C 1
ATOM 2132 O O . LYS A 1 266 ? -2.141 -68.312 -73.25 1 20.72 266 LYS A O 1
ATOM 2137 N N . THR A 1 267 ? -1.675 -70.062 -71.938 1 18.14 267 THR A N 1
ATOM 2138 C CA . THR A 1 267 ? -0.274 -69.812 -72.312 1 18.14 267 THR A CA 1
ATOM 2139 C C . THR A 1 267 ? -0.032 -70.125 -73.812 1 18.14 267 THR A C 1
ATOM 2141 O O . THR A 1 267 ? 0.843 -69.5 -74.375 1 18.14 267 THR A O 1
ATOM 2144 N N . ARG A 1 268 ? -0.282 -71.25 -74.312 1 15.27 268 ARG A N 1
ATOM 2145 C CA . ARG A 1 268 ? 0.742 -72.125 -74.812 1 15.27 268 ARG A CA 1
ATOM 2146 C C . ARG A 1 268 ? 1.537 -71.562 -75.938 1 15.27 268 ARG A C 1
ATOM 2148 O O . ARG A 1 268 ? 1.084 -70.625 -76.625 1 15.27 268 ARG A O 1
ATOM 2155 N N . GLU A 1 269 ? 2.576 -72.188 -76.5 1 22.56 269 GLU A N 1
ATOM 2156 C CA . GLU A 1 269 ? 3.029 -72.312 -77.875 1 22.56 269 GLU A CA 1
ATOM 2157 C C . GLU A 1 269 ? 1.908 -71.938 -78.812 1 22.56 269 GLU A C 1
ATOM 2159 O O . GLU A 1 269 ? 2.152 -71.375 -79.875 1 22.56 269 GLU A O 1
ATOM 2164 N N . GLU A 1 270 ? 1.44 -72.5 -78.812 1 19.7 270 GLU A N 1
ATOM 2165 C CA . GLU A 1 270 ? 2.768 -72.812 -78.312 1 19.7 270 GLU A CA 1
ATOM 2166 C C . GLU A 1 270 ? 3.768 -73 -79.438 1 19.7 270 GLU A C 1
ATOM 2168 O O . GLU A 1 270 ? 4.914 -73.375 -79.188 1 19.7 270 GLU A O 1
ATOM 2173 N N . ASP A 1 271 ? 2.969 -73.062 -80.938 1 15.49 271 ASP A N 1
ATOM 2174 C CA . ASP A 1 271 ? 3.838 -73.938 -81.688 1 15.49 271 ASP A CA 1
ATOM 2175 C C . ASP A 1 271 ? 5.23 -73.312 -81.875 1 15.49 271 ASP A C 1
ATOM 2177 O O . ASP A 1 271 ? 6.223 -74.062 -81.938 1 15.49 271 ASP A O 1
ATOM 2181 N N . ASN A 1 272 ? 5.371 -72.062 -82.438 1 14.99 272 ASN A N 1
ATOM 2182 C CA . ASN A 1 272 ? 6.289 -72.312 -83.562 1 14.99 272 ASN A CA 1
ATOM 2183 C C . ASN A 1 272 ? 7.715 -72.562 -83.062 1 14.99 272 ASN A C 1
ATOM 2185 O O . ASN A 1 272 ? 8.57 -73 -83.812 1 14.99 272 ASN A O 1
ATOM 2189 N N . LYS A 1 273 ? 8.023 -71.438 -82.375 1 18.97 273 LYS A N 1
ATOM 2190 C CA . LYS A 1 273 ? 9.375 -71.125 -82.812 1 18.97 273 LYS A CA 1
ATOM 2191 C C . LYS A 1 273 ? 10.344 -72.25 -82.438 1 18.97 273 LYS A C 1
ATOM 2193 O O . LYS A 1 273 ? 10.469 -72.688 -81.312 1 18.97 273 LYS A O 1
ATOM 2198 N N . GLU A 1 274 ? 10.883 -73 -83.438 1 14.71 274 GLU A N 1
ATOM 2199 C CA . GLU A 1 274 ? 11.672 -73.875 -84.312 1 14.71 274 GLU A CA 1
ATOM 2200 C C . GLU A 1 274 ? 13.086 -74.062 -83.812 1 14.71 274 GLU A C 1
ATOM 2202 O O . GLU A 1 274 ? 13.594 -75.188 -83.812 1 14.71 274 GLU A O 1
ATOM 2207 N N . ASN A 1 275 ? 14 -73.125 -84.062 1 15.57 275 ASN A N 1
ATOM 2208 C CA . ASN A 1 275 ? 15.062 -73.875 -84.75 1 15.57 275 ASN A CA 1
ATOM 2209 C C . ASN A 1 275 ? 15.828 -74.75 -83.812 1 15.57 275 ASN A C 1
ATOM 2211 O O . ASN A 1 275 ? 15.367 -75 -82.688 1 15.57 275 ASN A O 1
ATOM 2215 N N . ASP A 1 276 ? 16.922 -74.5 -83.812 1 15.91 276 ASP A N 1
ATOM 2216 C CA . ASP A 1 276 ? 18.141 -75.125 -84.375 1 15.91 276 ASP A CA 1
ATOM 2217 C C . ASP A 1 276 ? 18.875 -75.875 -83.25 1 15.91 276 ASP A C 1
ATOM 2219 O O . ASP A 1 276 ? 18.75 -75.562 -82.062 1 15.91 276 ASP A O 1
ATOM 2223 N N . ALA A 1 277 ? 19.453 -76.75 -83.812 1 16.41 277 ALA A N 1
ATOM 2224 C CA . ALA A 1 277 ? 20.281 -77.938 -84.062 1 16.41 277 ALA A CA 1
ATOM 2225 C C . ALA A 1 277 ? 21.344 -78.062 -82.938 1 16.41 277 ALA A C 1
ATOM 2227 O O . ALA A 1 277 ? 21.641 -77.125 -82.188 1 16.41 277 ALA A O 1
ATOM 2228 N N . LEU A 1 278 ? 22.281 -78.562 -83.438 1 15.13 278 LEU A N 1
ATOM 2229 C CA . LEU A 1 278 ? 23.172 -79.688 -83.438 1 15.13 278 LEU A CA 1
ATOM 2230 C C . LEU A 1 278 ? 24.266 -79.5 -82.375 1 15.13 278 LEU A C 1
ATOM 2232 O O . LEU A 1 278 ? 24.516 -80.438 -81.562 1 15.13 278 LEU A O 1
ATOM 2236 N N . THR A 1 279 ? 25.359 -78.938 -82.75 1 13.92 279 THR A N 1
ATOM 2237 C CA . THR A 1 279 ? 26.578 -79.688 -82.938 1 13.92 279 THR A CA 1
ATOM 2238 C C . THR A 1 279 ? 27.453 -79.688 -81.688 1 13.92 279 THR A C 1
ATOM 2240 O O . THR A 1 279 ? 28.172 -80.625 -81.438 1 13.92 279 THR A O 1
ATOM 2243 N N . ARG A 1 280 ? 27.797 -78.375 -81.312 1 16.33 280 ARG A N 1
ATOM 2244 C CA . ARG A 1 280 ? 29.25 -78.5 -81.312 1 16.33 280 ARG A CA 1
ATOM 2245 C C . ARG A 1 280 ? 29.703 -79.375 -80.125 1 16.33 280 ARG A C 1
ATOM 2247 O O . ARG A 1 280 ? 29.172 -79.25 -79 1 16.33 280 ARG A O 1
ATOM 2254 N N . SER A 1 281 ? 30.609 -80.375 -80.438 1 14.9 281 SER A N 1
ATOM 2255 C CA . SER A 1 281 ? 31.516 -81.5 -80.25 1 14.9 281 SER A CA 1
ATOM 2256 C C . SER A 1 281 ? 32.219 -81.438 -78.875 1 14.9 281 SER A C 1
ATOM 2258 O O . SER A 1 281 ? 32.219 -82.375 -78.125 1 14.9 281 SER A O 1
ATOM 2260 N N . GLN A 1 282 ? 33.438 -80.75 -78.938 1 16.59 282 GLN A N 1
ATOM 2261 C CA . GLN A 1 282 ? 34.625 -81.562 -78.812 1 16.59 282 GLN A CA 1
ATOM 2262 C C . GLN A 1 282 ? 34.875 -81.938 -77.375 1 16.59 282 GLN A C 1
ATOM 2264 O O . GLN A 1 282 ? 34.281 -81.375 -76.438 1 16.59 282 GLN A O 1
ATOM 2269 N N . SER A 1 283 ? 36.031 -81.875 -77.062 1 16.83 283 SER A N 1
ATOM 2270 C CA . SER A 1 283 ? 37.25 -82.688 -76.875 1 16.83 283 SER A CA 1
ATOM 2271 C C . SER A 1 283 ? 37.594 -82.938 -75.438 1 16.83 283 SER A C 1
ATOM 2273 O O . SER A 1 283 ? 37.094 -82.188 -74.562 1 16.83 283 SER A O 1
ATOM 2275 N N . GLN A 1 284 ? 38.75 -82.75 -75.25 1 17.31 284 GLN A N 1
ATOM 2276 C CA . GLN A 1 284 ? 39.844 -83.625 -74.875 1 17.31 284 GLN A CA 1
ATOM 2277 C C . GLN A 1 284 ? 39.969 -83.812 -73.375 1 17.31 284 GLN A C 1
ATOM 2279 O O . GLN A 1 284 ? 39.438 -83.062 -72.625 1 17.31 284 GLN A O 1
ATOM 2284 N N . ALA A 1 285 ? 40.969 -84.375 -73.125 1 16.44 285 ALA A N 1
ATOM 2285 C CA . ALA A 1 285 ? 41.906 -85.438 -72.75 1 16.44 285 ALA A CA 1
ATOM 2286 C C . ALA A 1 285 ? 42.312 -85.375 -71.25 1 16.44 285 ALA A C 1
ATOM 2288 O O . ALA A 1 285 ? 42.312 -86.375 -70.562 1 16.44 285 ALA A O 1
ATOM 2289 N N . VAL A 1 286 ? 43.25 -84.438 -70.938 1 18.27 286 VAL A N 1
ATOM 2290 C CA . VAL A 1 286 ? 44.594 -84.938 -70.625 1 18.27 286 VAL A CA 1
ATOM 2291 C C . VAL A 1 286 ? 44.625 -85.375 -69.188 1 18.27 286 VAL A C 1
ATOM 2293 O O . VAL A 1 286 ? 43.844 -84.938 -68.312 1 18.27 286 VAL A O 1
ATOM 2296 N N . HIS A 1 287 ? 45.812 -85.688 -68.75 1 18.44 287 HIS A N 1
ATOM 2297 C CA . HIS A 1 287 ? 46.75 -86.75 -68.25 1 18.44 287 HIS A CA 1
ATOM 2298 C C . HIS A 1 287 ? 46.625 -86.938 -66.75 1 18.44 287 HIS A C 1
ATOM 2300 O O . HIS A 1 287 ? 46.062 -86.062 -66.062 1 18.44 287 HIS A O 1
ATOM 2306 N N . ARG A 1 288 ? 47.812 -86.938 -66.25 1 17.25 288 ARG A N 1
ATOM 2307 C CA . ARG A 1 288 ? 48.688 -87.875 -65.562 1 17.25 288 ARG A CA 1
ATOM 2308 C C . ARG A 1 288 ? 48.469 -87.75 -64.062 1 17.25 288 ARG A C 1
ATOM 2310 O O . ARG A 1 288 ? 48.562 -86.688 -63.469 1 17.25 288 ARG A O 1
ATOM 2317 N N . LYS A 1 289 ? 47.562 -88.75 -63.594 1 17.3 289 LYS A N 1
ATOM 2318 C CA . LYS A 1 289 ? 47.469 -89.562 -62.406 1 17.3 289 LYS A CA 1
ATOM 2319 C C . LYS A 1 289 ? 48.844 -89.75 -61.75 1 17.3 289 LYS A C 1
ATOM 2321 O O . LYS A 1 289 ? 48.969 -90.625 -60.875 1 17.3 289 LYS A O 1
ATOM 2326 N N . SER A 1 290 ? 49.969 -89.312 -62.531 1 16.92 290 SER A N 1
ATOM 2327 C CA . SER A 1 290 ? 51.125 -90.125 -62.188 1 16.92 290 SER A CA 1
ATOM 2328 C C . SER A 1 290 ? 51.281 -90.188 -60.656 1 16.92 290 SER A C 1
ATOM 2330 O O . SER A 1 290 ? 51.5 -91.312 -60.125 1 16.92 290 SER A O 1
ATOM 2332 N N . ARG A 1 291 ? 52.5 -89.75 -60.062 1 19.67 291 ARG A N 1
ATOM 2333 C CA . ARG A 1 291 ? 53.406 -90.5 -59.188 1 19.67 291 ARG A CA 1
ATOM 2334 C C . ARG A 1 291 ? 52.844 -90.562 -57.781 1 19.67 291 ARG A C 1
ATOM 2336 O O . ARG A 1 291 ? 52.938 -91.625 -57.125 1 19.67 291 ARG A O 1
ATOM 2343 N N . LEU A 1 292 ? 53.281 -89.938 -56.469 1 21.75 292 LEU A N 1
ATOM 2344 C CA . LEU A 1 292 ? 53.375 -90.812 -55.344 1 21.75 292 LEU A CA 1
ATOM 2345 C C . LEU A 1 292 ? 51.969 -91.188 -54.812 1 21.75 292 LEU A C 1
ATOM 2347 O O . LEU A 1 292 ? 51.094 -90.375 -54.812 1 21.75 292 LEU A O 1
ATOM 2351 N N . MET B 1 1 ? -0.207 5.863 38.062 1 24.19 1 MET B N 1
ATOM 2352 C CA . MET B 1 1 ? -0.268 6.645 36.844 1 24.19 1 MET B CA 1
ATOM 2353 C C . MET B 1 1 ? 0.473 5.938 35.719 1 24.19 1 MET B C 1
ATOM 2355 O O . MET B 1 1 ? 1.704 5.879 35.719 1 24.19 1 MET B O 1
ATOM 2359 N N . LEU B 1 2 ? -0.063 4.812 35.219 1 26.25 2 LEU B N 1
ATOM 2360 C CA . LEU B 1 2 ? 0.543 3.816 34.312 1 26.25 2 LEU B CA 1
ATOM 2361 C C . LEU B 1 2 ? 0.848 4.41 32.969 1 26.25 2 LEU B C 1
ATOM 2363 O O . LEU B 1 2 ? -0.055 4.898 32.281 1 26.25 2 LEU B O 1
ATOM 2367 N N . SER B 1 3 ? 2.006 5.074 32.781 1 25.92 3 SER B N 1
ATOM 2368 C CA . SER B 1 3 ? 2.553 5.602 31.531 1 25.92 3 SER B CA 1
ATOM 2369 C C . SER B 1 3 ? 2.447 4.578 30.406 1 25.92 3 SER B C 1
ATOM 2371 O O . SER B 1 3 ? 3.076 3.521 30.453 1 25.92 3 SER B O 1
ATOM 2373 N N . ILE B 1 4 ? 1.315 4.391 29.891 1 29.41 4 ILE B N 1
ATOM 2374 C CA . ILE B 1 4 ? 1.187 3.553 28.703 1 29.41 4 ILE B CA 1
ATOM 2375 C C . ILE B 1 4 ? 2.156 4.035 27.625 1 29.41 4 ILE B C 1
ATOM 2377 O O . ILE B 1 4 ? 2.033 5.156 27.125 1 29.41 4 ILE B O 1
ATOM 2381 N N . LYS B 1 5 ? 3.391 3.611 27.688 1 30.86 5 LYS B N 1
ATOM 2382 C CA . LYS B 1 5 ? 4.41 3.836 26.672 1 30.86 5 LYS B CA 1
ATOM 2383 C C . LYS B 1 5 ? 3.828 3.697 25.266 1 30.86 5 LYS B C 1
ATOM 2385 O O . LYS B 1 5 ? 3.336 2.629 24.891 1 30.86 5 LYS B O 1
ATOM 2390 N N . LYS B 1 6 ? 3.203 4.754 24.656 1 35.22 6 LYS B N 1
ATOM 2391 C CA . LYS B 1 6 ? 2.836 4.859 23.234 1 35.22 6 LYS B CA 1
ATOM 2392 C C . LYS B 1 6 ? 3.996 4.445 22.344 1 35.22 6 LYS B C 1
ATOM 2394 O O . LYS B 1 6 ? 4.938 5.219 22.141 1 35.22 6 LYS B O 1
ATOM 2399 N N . THR B 1 7 ? 4.543 3.26 22.516 1 34.19 7 THR B N 1
ATOM 2400 C CA . THR B 1 7 ? 5.566 2.82 21.578 1 34.19 7 THR B CA 1
ATOM 2401 C C . THR B 1 7 ? 5.113 3.051 20.141 1 34.19 7 THR B C 1
ATOM 2403 O O . THR B 1 7 ? 4.094 2.508 19.703 1 34.19 7 THR B O 1
ATOM 2406 N N . THR B 1 8 ? 5.25 4.188 19.625 1 35.47 8 THR B N 1
ATOM 2407 C CA . THR B 1 8 ? 5 4.531 18.219 1 35.47 8 THR B CA 1
ATOM 2408 C C . THR B 1 8 ? 5.559 3.457 17.297 1 35.47 8 THR B C 1
ATOM 2410 O O . THR B 1 8 ? 6.77 3.242 17.25 1 35.47 8 THR B O 1
ATOM 2413 N N . PRO B 1 9 ? 4.965 2.348 17.062 1 40.03 9 PRO B N 1
ATOM 2414 C CA . PRO B 1 9 ? 5.344 1.257 16.156 1 40.03 9 PRO B CA 1
ATOM 2415 C C . PRO B 1 9 ? 5.688 1.743 14.758 1 40.03 9 PRO B C 1
ATOM 2417 O O . PRO B 1 9 ? 5.762 0.94 13.82 1 40.03 9 PRO B O 1
ATOM 2420 N N . SER B 1 10 ? 5.836 2.967 14.43 1 41.09 10 SER B N 1
ATOM 2421 C CA . SER B 1 10 ? 5.805 3.436 13.055 1 41.09 10 SER B CA 1
ATOM 2422 C C . SER B 1 10 ? 6.855 2.729 12.203 1 41.09 10 SER B C 1
ATOM 2424 O O . SER B 1 10 ? 6.578 2.314 11.078 1 41.09 10 SER B O 1
ATOM 2426 N N . SER B 1 11 ? 8.172 2.889 12.531 1 44.28 11 SER B N 1
ATOM 2427 C CA . SER B 1 11 ? 9.266 2.529 11.641 1 44.28 11 SER B CA 1
ATOM 2428 C C . SER B 1 11 ? 9.328 1.021 11.422 1 44.28 11 SER B C 1
ATOM 2430 O O . SER B 1 11 ? 9.68 0.562 10.336 1 44.28 11 SER B O 1
ATOM 2432 N N . THR B 1 12 ? 8.977 0.283 12.352 1 46.22 12 THR B N 1
ATOM 2433 C CA . THR B 1 12 ? 9.18 -1.16 12.367 1 46.22 12 THR B CA 1
ATOM 2434 C C . THR B 1 12 ? 8.102 -1.872 11.555 1 46.22 12 THR B C 1
ATOM 2436 O O . THR B 1 12 ? 8.336 -2.969 11.039 1 46.22 12 THR B O 1
ATOM 2439 N N . MET B 1 13 ? 7 -1.21 11.445 1 55.38 13 MET B N 1
ATOM 2440 C CA . MET B 1 13 ? 5.875 -1.935 10.867 1 55.38 13 MET B CA 1
ATOM 2441 C C . MET B 1 13 ? 6.016 -2.037 9.352 1 55.38 13 MET B C 1
ATOM 2443 O O . MET B 1 13 ? 5.371 -2.877 8.719 1 55.38 13 MET B O 1
ATOM 2447 N N . ASN B 1 14 ? 6.801 -1.111 8.805 1 63.94 14 ASN B N 1
ATOM 2448 C CA . ASN B 1 14 ? 6.953 -1.173 7.355 1 63.94 14 ASN B CA 1
ATOM 2449 C C . ASN B 1 14 ? 7.895 -2.299 6.938 1 63.94 14 ASN B C 1
ATOM 2451 O O . ASN B 1 14 ? 8.078 -2.549 5.746 1 63.94 14 ASN B O 1
ATOM 2455 N N . LYS B 1 15 ? 8.414 -2.953 8.078 1 69.19 15 LYS B N 1
ATOM 2456 C CA . LYS B 1 15 ? 9.359 -4.02 7.75 1 69.19 15 LYS B CA 1
ATOM 2457 C C . LYS B 1 15 ? 8.633 -5.238 7.184 1 69.19 15 LYS B C 1
ATOM 2459 O O . LYS B 1 15 ? 7.633 -5.688 7.746 1 69.19 15 LYS B O 1
ATOM 2464 N N . GLY B 1 16 ? 8.938 -5.48 5.922 1 86.06 16 GLY B N 1
ATOM 2465 C CA . GLY B 1 16 ? 8.469 -6.734 5.352 1 86.06 16 GLY B CA 1
ATOM 2466 C C . GLY B 1 16 ? 7.414 -6.543 4.273 1 86.06 16 GLY B C 1
ATOM 2467 O O . GLY B 1 16 ? 7.066 -7.488 3.564 1 86.06 16 GLY B O 1
ATOM 2468 N N . ILE B 1 17 ? 6.875 -5.215 4.289 1 92.94 17 ILE B N 1
ATOM 2469 C CA . ILE B 1 17 ? 5.887 -4.996 3.238 1 92.94 17 ILE B CA 1
ATOM 2470 C C . ILE B 1 17 ? 6.574 -4.996 1.875 1 92.94 17 ILE B C 1
ATOM 2472 O O . ILE B 1 17 ? 7.574 -4.305 1.678 1 92.94 17 ILE B O 1
ATOM 2476 N N . HIS B 1 18 ? 6.094 -5.805 1.085 1 94.62 18 HIS B N 1
ATOM 2477 C CA . HIS B 1 18 ? 6.602 -5.859 -0.281 1 94.62 18 HIS B CA 1
ATOM 2478 C C . HIS B 1 18 ? 5.914 -4.828 -1.166 1 94.62 18 HIS B C 1
ATOM 2480 O O . HIS B 1 18 ? 4.684 -4.805 -1.258 1 94.62 18 HIS B O 1
ATOM 2486 N N . GLN B 1 19 ? 6.715 -4.039 -1.81 1 93.56 19 GLN B N 1
ATOM 2487 C CA . GLN B 1 19 ? 6.199 -2.883 -2.531 1 93.56 19 GLN B CA 1
ATOM 2488 C C . GLN B 1 19 ? 5.199 -3.307 -3.605 1 93.56 19 GLN B C 1
ATOM 2490 O O . GLN B 1 19 ? 4.133 -2.705 -3.74 1 93.56 19 GLN B O 1
ATOM 2495 N N . ARG B 1 20 ? 5.492 -4.312 -4.383 1 92.81 20 ARG B N 1
ATOM 2496 C CA . ARG B 1 20 ? 4.602 -4.758 -5.449 1 92.81 20 ARG B CA 1
ATOM 2497 C C . ARG B 1 20 ? 3.262 -5.223 -4.887 1 92.81 20 ARG B C 1
ATOM 2499 O O . ARG B 1 20 ? 2.207 -4.898 -5.438 1 92.81 20 ARG B O 1
ATOM 2506 N N . CYS B 1 21 ? 3.299 -5.957 -3.807 1 96.12 21 CYS B N 1
ATOM 2507 C CA . CYS B 1 21 ? 2.068 -6.426 -3.18 1 96.12 21 CYS B CA 1
ATOM 2508 C C . CYS B 1 21 ? 1.264 -5.262 -2.615 1 96.12 21 CYS B C 1
ATOM 2510 O O . CYS B 1 21 ? 0.048 -5.191 -2.805 1 96.12 21 CYS B O 1
ATOM 2512 N N . ALA B 1 22 ? 1.96 -4.352 -1.975 1 96.06 22 ALA B N 1
ATOM 2513 C CA . ALA B 1 22 ? 1.299 -3.182 -1.404 1 96.06 22 ALA B CA 1
ATOM 2514 C C . ALA B 1 22 ? 0.577 -2.379 -2.482 1 96.06 22 ALA B C 1
ATOM 2516 O O . ALA B 1 22 ? -0.599 -2.039 -2.33 1 96.06 22 ALA B O 1
ATOM 2517 N N . PHE B 1 23 ? 1.303 -2.139 -3.572 1 96.62 23 PHE B N 1
ATOM 2518 C CA . PHE B 1 23 ? 0.719 -1.369 -4.664 1 96.62 23 PHE B CA 1
ATOM 2519 C C . PHE B 1 23 ? -0.439 -2.127 -5.305 1 96.62 23 PHE B C 1
ATOM 2521 O O . PHE B 1 23 ? -1.44 -1.523 -5.695 1 96.62 23 PHE B O 1
ATOM 2528 N N . GLY B 1 24 ? -0.261 -3.422 -5.387 1 97.19 24 GLY B N 1
ATOM 2529 C CA . GLY B 1 24 ? -1.348 -4.234 -5.914 1 97.19 24 GLY B CA 1
ATOM 2530 C C . GLY B 1 24 ? -2.617 -4.137 -5.086 1 97.19 24 GLY B C 1
ATOM 2531 O O . GLY B 1 24 ? -3.711 -3.994 -5.637 1 97.19 24 GLY B O 1
ATOM 2532 N N . ILE B 1 25 ? -2.465 -4.195 -3.799 1 97.94 25 ILE B N 1
ATOM 2533 C CA . ILE B 1 25 ? -3.6 -4.117 -2.885 1 97.94 25 ILE B CA 1
ATOM 2534 C C . ILE B 1 25 ? -4.27 -2.752 -3.012 1 97.94 25 ILE B C 1
ATOM 2536 O O . ILE B 1 25 ? -5.496 -2.664 -3.123 1 97.94 25 ILE B O 1
ATOM 2540 N N . ILE B 1 26 ? -3.486 -1.721 -3.033 1 98.06 26 ILE B N 1
ATOM 2541 C CA . ILE B 1 26 ? -4.02 -0.366 -3.125 1 98.06 26 ILE B CA 1
ATOM 2542 C C . ILE B 1 26 ? -4.758 -0.191 -4.449 1 98.06 26 ILE B C 1
ATOM 2544 O O . ILE B 1 26 ? -5.832 0.416 -4.496 1 98.06 26 ILE B O 1
ATOM 2548 N N . ASN B 1 27 ? -4.184 -0.741 -5.492 1 97.5 27 ASN B N 1
ATOM 2549 C CA . ASN B 1 27 ? -4.848 -0.665 -6.789 1 97.5 27 ASN B CA 1
ATOM 2550 C C . ASN B 1 27 ? -6.203 -1.363 -6.77 1 97.5 27 ASN B C 1
ATOM 2552 O O . ASN B 1 27 ? -7.156 -0.895 -7.391 1 97.5 27 ASN B O 1
ATOM 2556 N N . CYS B 1 28 ? -6.258 -2.42 -6.105 1 97.88 28 CYS B N 1
ATOM 2557 C CA . CYS B 1 28 ? -7.523 -3.129 -5.961 1 97.88 28 CYS B CA 1
ATOM 2558 C C . CYS B 1 28 ? -8.547 -2.273 -5.227 1 97.88 28 CYS B C 1
ATOM 2560 O O . CYS B 1 28 ? -9.703 -2.182 -5.648 1 97.88 28 CYS B O 1
ATOM 2562 N N . ILE B 1 29 ? -8.125 -1.654 -4.191 1 97.75 29 ILE B N 1
ATOM 2563 C CA . ILE B 1 29 ? -8.992 -0.793 -3.395 1 97.75 29 ILE B CA 1
ATOM 2564 C C . ILE B 1 29 ? -9.469 0.384 -4.242 1 97.75 29 ILE B C 1
ATOM 2566 O O . ILE B 1 29 ? -10.656 0.724 -4.234 1 97.75 29 ILE B O 1
ATOM 2570 N N . GLN B 1 30 ? -8.547 0.947 -4.926 1 97.31 30 GLN B N 1
ATOM 2571 C CA . GLN B 1 30 ? -8.891 2.074 -5.789 1 97.31 30 GLN B CA 1
ATOM 2572 C C . GLN B 1 30 ? -9.93 1.674 -6.832 1 97.31 30 GLN B C 1
ATOM 2574 O O . GLN B 1 30 ? -10.875 2.422 -7.094 1 97.31 30 GLN B O 1
ATOM 2579 N N . THR B 1 31 ? -9.711 0.539 -7.418 1 96.88 31 THR B N 1
ATOM 2580 C CA . THR B 1 31 ? -10.641 0.051 -8.43 1 96.88 31 THR B CA 1
ATOM 2581 C C . THR B 1 31 ? -12.031 -0.154 -7.836 1 96.88 31 THR B C 1
ATOM 2583 O O . THR B 1 31 ? -13.039 0.218 -8.445 1 96.88 31 THR B O 1
ATOM 2586 N N . LEU B 1 32 ? -12.047 -0.707 -6.691 1 96.38 32 LEU B N 1
ATOM 2587 C CA . LEU B 1 32 ? -13.32 -0.901 -6 1 96.38 32 LEU B CA 1
ATOM 2588 C C . LEU B 1 32 ? -14.016 0.433 -5.758 1 96.38 32 LEU B C 1
ATOM 2590 O O . LEU B 1 32 ? -15.227 0.543 -5.938 1 96.38 32 LEU B O 1
ATOM 2594 N N . TRP B 1 33 ? -13.297 1.413 -5.32 1 95.94 33 TRP B N 1
ATOM 2595 C CA . TRP B 1 33 ? -13.797 2.758 -5.066 1 95.94 33 TRP B CA 1
ATOM 2596 C C . TRP B 1 33 ? -14.359 3.379 -6.34 1 95.94 33 TRP B C 1
ATOM 2598 O O . TRP B 1 33 ? -15.461 3.932 -6.332 1 95.94 33 TRP B O 1
ATOM 2608 N N . GLN B 1 34 ? -13.633 3.199 -7.41 1 95.75 34 GLN B N 1
ATOM 2609 C CA . GLN B 1 34 ? -14.031 3.756 -8.695 1 95.75 34 GLN B CA 1
ATOM 2610 C C . GLN B 1 34 ? -15.297 3.08 -9.219 1 95.75 34 GLN B C 1
ATOM 2612 O O . GLN B 1 34 ? -16.156 3.732 -9.82 1 95.75 34 GLN B O 1
ATOM 2617 N N . GLU B 1 35 ? -15.414 1.865 -8.922 1 95.25 35 GLU B N 1
ATOM 2618 C CA . GLU B 1 35 ? -16.578 1.103 -9.383 1 95.25 35 GLU B CA 1
ATOM 2619 C C . GLU B 1 35 ? -17.781 1.312 -8.469 1 95.25 35 GLU B C 1
ATOM 2621 O O . GLU B 1 35 ? -18.891 0.875 -8.789 1 95.25 35 GLU B O 1
ATOM 2626 N N . GLN B 1 36 ? -17.594 2.051 -7.379 1 94.62 36 GLN B N 1
ATOM 2627 C CA . GLN B 1 36 ? -18.641 2.34 -6.398 1 94.62 36 GLN B CA 1
ATOM 2628 C C . GLN B 1 36 ? -19.344 1.061 -5.949 1 94.62 36 GLN B C 1
ATOM 2630 O O . GLN B 1 36 ? -20.578 1.019 -5.871 1 94.62 36 GLN B O 1
ATOM 2635 N N . ASP B 1 37 ? -18.484 0.011 -5.805 1 92.81 37 ASP B N 1
ATOM 2636 C CA . ASP B 1 37 ? -19 -1.293 -5.402 1 92.81 37 ASP B CA 1
ATOM 2637 C C . ASP B 1 37 ? -18.781 -1.53 -3.908 1 92.81 37 ASP B C 1
ATOM 2639 O O . ASP B 1 37 ? -17.812 -1.054 -3.334 1 92.81 37 ASP B O 1
ATOM 2643 N N . LEU B 1 38 ? -19.766 -2.094 -3.227 1 91.06 38 LEU B N 1
ATOM 2644 C CA . LEU B 1 38 ? -19.75 -2.543 -1.838 1 91.06 38 LEU B CA 1
ATOM 2645 C C . LEU B 1 38 ? -19.656 -1.356 -0.885 1 91.06 38 LEU B C 1
ATOM 2647 O O . LEU B 1 38 ? -19.156 -1.498 0.239 1 91.06 38 LEU B O 1
ATOM 2651 N N . GLN B 1 39 ? -19.969 -0.158 -1.345 1 93 39 GLN B N 1
ATOM 2652 C CA . GLN B 1 39 ? -20.016 0.985 -0.439 1 93 39 GLN B CA 1
ATOM 2653 C C . GLN B 1 39 ? -21.141 0.83 0.584 1 93 39 GLN B C 1
ATOM 2655 O O . GLN B 1 39 ? -22.266 0.436 0.235 1 93 39 GLN B O 1
ATOM 2660 N N . ASP B 1 40 ? -20.844 1.144 1.852 1 89.88 40 ASP B N 1
ATOM 2661 C CA . ASP B 1 40 ? -21.844 0.836 2.877 1 89.88 40 ASP B CA 1
ATOM 2662 C C . ASP B 1 40 ? -21.953 1.979 3.883 1 89.88 40 ASP B C 1
ATOM 2664 O O . ASP B 1 40 ? -22.562 1.817 4.945 1 89.88 40 ASP B O 1
ATOM 2668 N N . PHE B 1 41 ? -21.406 3.109 3.58 1 92.31 41 PHE B N 1
ATOM 2669 C CA . PHE B 1 41 ? -21.5 4.242 4.492 1 92.31 41 PHE B CA 1
ATOM 2670 C C . PHE B 1 41 ? -21.438 5.559 3.729 1 92.31 41 PHE B C 1
ATOM 2672 O O . PHE B 1 41 ? -20.641 5.699 2.787 1 92.31 41 PHE B O 1
ATOM 2679 N N . ASN B 1 42 ? -22.234 6.516 4.203 1 93.5 42 ASN B N 1
ATOM 2680 C CA . ASN B 1 42 ? -22.281 7.828 3.568 1 93.5 42 ASN B CA 1
ATOM 2681 C C . ASN B 1 42 ? -21.906 8.938 4.547 1 93.5 42 ASN B C 1
ATOM 2683 O O . ASN B 1 42 ? -22.516 9.062 5.613 1 93.5 42 ASN B O 1
ATOM 2687 N N . PHE B 1 43 ? -20.969 9.727 4.137 1 94.56 43 PHE B N 1
ATOM 2688 C CA . PHE B 1 43 ? -20.594 10.906 4.914 1 94.56 43 PHE B CA 1
ATOM 2689 C C . PHE B 1 43 ? -21.156 12.172 4.281 1 94.56 43 PHE B C 1
ATOM 2691 O O . PHE B 1 43 ? -20.984 12.406 3.084 1 94.56 43 PHE B O 1
ATOM 2698 N N . GLN B 1 44 ? -21.844 12.891 5.094 1 94.88 44 GLN B N 1
ATOM 2699 C CA . GLN B 1 44 ? -22.281 14.211 4.656 1 94.88 44 GLN B CA 1
ATOM 2700 C C . GLN B 1 44 ? -21.312 15.289 5.137 1 94.88 44 GLN B C 1
ATOM 2702 O O . GLN B 1 44 ? -21.109 15.469 6.34 1 94.88 44 GLN B O 1
ATOM 2707 N N . VAL B 1 45 ? -20.656 15.953 4.238 1 96.25 45 VAL B N 1
ATOM 2708 C CA . VAL B 1 45 ? -19.734 17.047 4.516 1 96.25 45 VAL B CA 1
ATOM 2709 C C . VAL B 1 45 ? -20.156 18.281 3.73 1 96.25 45 VAL B C 1
ATOM 2711 O O . VAL B 1 45 ? -20.125 18.297 2.498 1 96.25 45 VAL B O 1
ATOM 2714 N N . ASP B 1 46 ? -20.453 19.281 4.438 1 95.94 46 ASP B N 1
ATOM 2715 C CA . ASP B 1 46 ? -21.047 20.438 3.799 1 95.94 46 ASP B CA 1
ATOM 2716 C C . ASP B 1 46 ? -22.266 20.047 2.959 1 95.94 46 ASP B C 1
ATOM 2718 O O . ASP B 1 46 ? -23.219 19.484 3.477 1 95.94 46 ASP B O 1
ATOM 2722 N N . ASP B 1 47 ? -22.297 20.25 1.662 1 94.75 47 ASP B N 1
ATOM 2723 C CA . ASP B 1 47 ? -23.422 19.938 0.788 1 94.75 47 ASP B CA 1
ATOM 2724 C C . ASP B 1 47 ? -23.125 18.719 -0.091 1 94.75 47 ASP B C 1
ATOM 2726 O O . ASP B 1 47 ? -23.781 18.516 -1.11 1 94.75 47 ASP B O 1
ATOM 2730 N N . THR B 1 48 ? -22.188 18.016 0.324 1 96.44 48 THR B N 1
ATOM 2731 C CA . THR B 1 48 ? -21.766 16.906 -0.514 1 96.44 48 THR B CA 1
ATOM 2732 C C . THR B 1 48 ? -21.812 15.594 0.268 1 96.44 48 THR B C 1
ATOM 2734 O O . THR B 1 48 ? -21.438 15.555 1.443 1 96.44 48 THR B O 1
ATOM 2737 N N . SER B 1 49 ? -22.266 14.57 -0.443 1 95.56 49 SER B N 1
ATOM 2738 C CA . SER B 1 49 ? -22.297 13.227 0.132 1 95.56 49 SER B CA 1
ATOM 2739 C C . SER B 1 49 ? -21.172 12.367 -0.42 1 95.56 49 SER B C 1
ATOM 2741 O O . SER B 1 49 ? -20.938 12.328 -1.632 1 95.56 49 SER B O 1
ATOM 2743 N N . PHE B 1 50 ? -20.406 11.734 0.479 1 96.5 50 PHE B N 1
ATOM 2744 C CA . PHE B 1 50 ? -19.328 10.828 0.1 1 96.5 50 PHE B CA 1
ATOM 2745 C C . PHE B 1 50 ? -19.688 9.383 0.436 1 96.5 50 PHE B C 1
ATOM 2747 O O . PHE B 1 50 ? -19.875 9.039 1.605 1 96.5 50 PHE B O 1
ATOM 2754 N N . HIS B 1 51 ? -19.812 8.578 -0.591 1 95 51 HIS B N 1
ATOM 2755 C CA . HIS B 1 51 ? -20.062 7.152 -0.407 1 95 51 HIS B CA 1
ATOM 2756 C C . HIS B 1 51 ? -18.75 6.398 -0.197 1 95 51 HIS B C 1
ATOM 2758 O O . HIS B 1 51 ? -17.891 6.387 -1.077 1 95 51 HIS B O 1
ATOM 2764 N N . CYS B 1 52 ? -18.625 5.762 0.981 1 95.31 52 CYS B N 1
ATOM 2765 C CA . CYS B 1 52 ? -17.328 5.184 1.362 1 95.31 52 CYS B CA 1
ATOM 2766 C C . CYS B 1 52 ? -17.516 3.77 1.9 1 95.31 52 CYS B C 1
ATOM 2768 O O . CYS B 1 52 ? -18.625 3.248 1.935 1 95.31 52 CYS B O 1
ATOM 2770 N N . HIS B 1 53 ? -16.469 3.121 2.16 1 95.31 53 HIS B N 1
ATOM 2771 C CA . HIS B 1 53 ? -16.438 1.807 2.791 1 95.31 53 HIS B CA 1
ATOM 2772 C C . HIS B 1 53 ? -16.031 1.911 4.262 1 95.31 53 HIS B C 1
ATOM 2774 O O . HIS B 1 53 ? -14.938 2.361 4.582 1 95.31 53 HIS B O 1
ATOM 2780 N N . ARG B 1 54 ? -16.891 1.433 5.168 1 94 54 ARG B N 1
ATOM 2781 C CA . ARG B 1 54 ? -16.672 1.521 6.605 1 94 54 ARG B CA 1
ATOM 2782 C C . ARG B 1 54 ? -15.336 0.881 6.996 1 94 54 ARG B C 1
ATOM 2784 O O . ARG B 1 54 ? -14.578 1.451 7.781 1 94 54 ARG B O 1
ATOM 2791 N N . VAL B 1 55 ? -15.102 -0.231 6.422 1 94.75 55 VAL B N 1
ATOM 2792 C CA . VAL B 1 55 ? -13.945 -1.032 6.805 1 94.75 55 VAL B CA 1
ATOM 2793 C C . VAL B 1 55 ? -12.664 -0.276 6.473 1 94.75 55 VAL B C 1
ATOM 2795 O O . VAL B 1 55 ? -11.742 -0.22 7.289 1 94.75 55 VAL B O 1
ATOM 2798 N N . LEU B 1 56 ? -12.57 0.305 5.301 1 97.06 56 LEU B N 1
ATOM 2799 C CA . LEU B 1 56 ? -11.367 1.001 4.863 1 97.06 56 LEU B CA 1
ATOM 2800 C C . LEU B 1 56 ? -11.133 2.258 5.691 1 97.06 56 LEU B C 1
ATOM 2802 O O . LEU B 1 56 ? -10.039 2.471 6.211 1 97.06 56 LEU B O 1
ATOM 2806 N N . LEU B 1 57 ? -12.188 3.055 5.871 1 96.94 57 LEU B N 1
ATOM 2807 C CA . LEU B 1 57 ? -12.055 4.289 6.641 1 96.94 57 LEU B CA 1
ATOM 2808 C C . LEU B 1 57 ? -11.852 3.986 8.117 1 96.94 57 LEU B C 1
ATOM 2810 O O . LEU B 1 57 ? -11.062 4.656 8.789 1 96.94 57 LEU B O 1
ATOM 2814 N N . GLY B 1 58 ? -12.562 2.979 8.617 1 95.94 58 GLY B N 1
ATOM 2815 C CA . GLY B 1 58 ? -12.414 2.57 10 1 95.94 58 GLY B CA 1
ATOM 2816 C C . GLY B 1 58 ? -11.039 2.02 10.32 1 95.94 58 GLY B C 1
ATOM 2817 O O . GLY B 1 58 ? -10.547 2.162 11.438 1 95.94 58 GLY B O 1
ATOM 2818 N N . ALA B 1 59 ? -10.438 1.408 9.359 1 97.56 59 ALA B N 1
ATOM 2819 C CA . ALA B 1 59 ? -9.086 0.894 9.547 1 97.56 59 ALA B CA 1
ATOM 2820 C C . ALA B 1 59 ? -8.094 2.031 9.766 1 97.56 59 ALA B C 1
ATOM 2822 O O . ALA B 1 59 ? -7.18 1.916 10.586 1 97.56 59 ALA B O 1
ATOM 2823 N N . CYS B 1 60 ? -8.281 3.104 9.086 1 98.19 60 CYS B N 1
ATOM 2824 C CA . CYS B 1 60 ? -7.289 4.168 9.062 1 98.19 60 CYS B CA 1
ATOM 2825 C C . CYS B 1 60 ? -7.59 5.219 10.125 1 98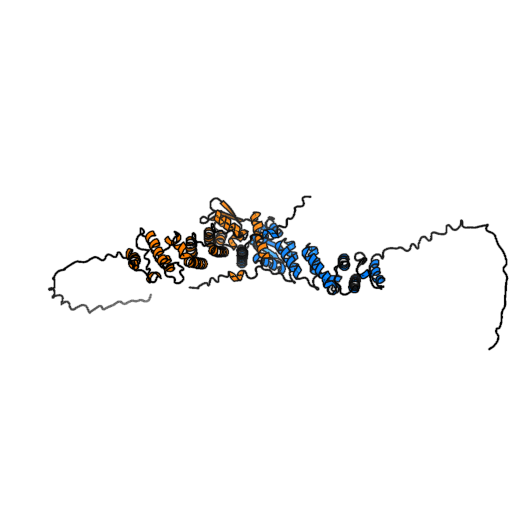.19 60 CYS B C 1
ATOM 2827 O O . CYS B 1 60 ? -6.703 5.977 10.523 1 98.19 60 CYS B O 1
ATOM 2829 N N . SER B 1 61 ? -8.828 5.262 10.586 1 98 61 SER B N 1
ATOM 2830 C CA . SER B 1 61 ? -9.227 6.312 11.516 1 98 61 SER B CA 1
ATOM 2831 C C . SER B 1 61 ? -10.016 5.738 12.695 1 98 61 SER B C 1
ATOM 2833 O O . SER B 1 61 ? -11.188 5.391 12.555 1 98 61 SER B O 1
ATOM 2835 N N . PRO B 1 62 ? -9.438 5.727 13.844 1 95.69 62 PRO B N 1
ATOM 2836 C CA . PRO B 1 62 ? -10.172 5.301 15.039 1 95.69 62 PRO B CA 1
ATOM 2837 C C . PRO B 1 62 ? -11.414 6.152 15.305 1 95.69 62 PRO B C 1
ATOM 2839 O O . PRO B 1 62 ? -12.422 5.641 15.789 1 95.69 62 PRO B O 1
ATOM 2842 N N . VAL B 1 63 ? -11.352 7.41 14.977 1 95.12 63 VAL B N 1
ATOM 2843 C CA . VAL B 1 63 ? -12.469 8.32 15.18 1 95.12 63 VAL B CA 1
ATOM 2844 C C . VAL B 1 63 ? -13.641 7.898 14.297 1 95.12 63 VAL B C 1
ATOM 2846 O O . VAL B 1 63 ? -14.773 7.75 14.773 1 95.12 63 VAL B O 1
ATOM 2849 N N . LEU B 1 64 ? -13.344 7.648 13.07 1 94 64 LEU B N 1
ATOM 2850 C CA . LEU B 1 64 ? -14.398 7.203 12.164 1 94 64 LEU B CA 1
ATOM 2851 C C . LEU B 1 64 ? -14.898 5.816 12.555 1 94 64 LEU B C 1
ATOM 2853 O O . LEU B 1 64 ? -16.094 5.543 12.492 1 94 64 LEU B O 1
ATOM 2857 N N . ARG B 1 65 ? -13.984 4.977 12.953 1 93 65 ARG B N 1
ATOM 2858 C CA . ARG B 1 65 ? -14.344 3.627 13.383 1 93 65 ARG B CA 1
ATOM 2859 C C . ARG B 1 65 ? -15.344 3.662 14.531 1 93 65 ARG B C 1
ATOM 2861 O O . ARG B 1 65 ? -16.281 2.859 14.57 1 93 65 ARG B O 1
ATOM 2868 N N . GLY B 1 66 ? -15.141 4.539 15.406 1 90.12 66 GLY B N 1
ATOM 2869 C CA . GLY B 1 66 ? -16.062 4.711 16.516 1 90.12 66 GLY B CA 1
ATOM 2870 C C . GLY B 1 66 ? -17.453 5.109 16.078 1 90.12 66 GLY B C 1
ATOM 2871 O O . GLY B 1 66 ? -18.438 4.75 16.734 1 90.12 66 GLY B O 1
ATOM 2872 N N . MET B 1 67 ? -17.547 5.773 14.977 1 85.38 67 MET B N 1
ATOM 2873 C CA . MET B 1 67 ? -18.844 6.203 14.453 1 85.38 67 MET B CA 1
ATOM 2874 C C . MET B 1 67 ? -19.625 5.023 13.891 1 85.38 67 MET B C 1
ATOM 2876 O O . MET B 1 67 ? -20.859 5.043 13.859 1 85.38 67 MET B O 1
ATOM 2880 N N . PHE B 1 68 ? -18.859 4.055 13.492 1 85.5 68 PHE B N 1
ATOM 2881 C CA . PHE B 1 68 ? -19.484 2.904 12.844 1 85.5 68 PHE B CA 1
ATOM 2882 C C . PHE B 1 68 ? -20 1.916 13.883 1 85.5 68 PHE B C 1
ATOM 2884 O O . PHE B 1 68 ? -20.859 1.079 13.578 1 85.5 68 PHE B O 1
ATOM 2891 N N . LYS B 1 69 ? -19.453 1.86 15.102 1 77.19 69 LYS B N 1
ATOM 2892 C CA . LYS B 1 69 ? -19.812 0.892 16.125 1 77.19 69 LYS B CA 1
ATOM 2893 C C . LYS B 1 69 ? -20.922 1.431 17.031 1 77.19 69 LYS B C 1
ATOM 2895 O O . LYS B 1 69 ? -21.547 0.672 17.781 1 77.19 69 LYS B O 1
ATOM 2900 N N . SER B 1 70 ? -20.953 2.73 17.375 1 60.66 70 SER B N 1
ATOM 2901 C CA . SER B 1 70 ? -21.766 3.32 18.438 1 60.66 70 SER B CA 1
ATOM 2902 C C . SER B 1 70 ? -23.25 2.961 18.281 1 60.66 70 SER B C 1
ATOM 2904 O O . SER B 1 70 ? -24.031 3.135 19.203 1 60.66 70 SER B O 1
ATOM 2906 N N . GLY B 1 71 ? -23.594 1.882 17.516 1 58.19 71 GLY B N 1
ATOM 2907 C CA . GLY B 1 71 ? -25.016 1.549 17.547 1 58.19 71 GLY B CA 1
ATOM 2908 C C . GLY B 1 71 ? -25.922 2.746 17.312 1 58.19 71 GLY B C 1
ATOM 2909 O O . GLY B 1 71 ? -27.141 2.654 17.469 1 58.19 71 GLY B O 1
ATOM 2910 N N . MET B 1 72 ? -25.391 3.893 17.312 1 51.09 72 MET B N 1
ATOM 2911 C CA . MET B 1 72 ? -26.234 5.074 17.172 1 51.09 72 MET B CA 1
ATOM 2912 C C . MET B 1 72 ? -26.953 5.078 15.828 1 51.09 72 MET B C 1
ATOM 2914 O O . MET B 1 72 ? -26.562 4.363 14.906 1 51.09 72 MET B O 1
ATOM 2918 N N . LYS B 1 73 ? -28.109 5.695 15.82 1 48.72 73 LYS B N 1
ATOM 2919 C CA . LYS B 1 73 ? -29.016 5.812 14.688 1 48.72 73 LYS B CA 1
ATOM 2920 C C . LYS B 1 73 ? -28.25 5.934 13.375 1 48.72 73 LYS B C 1
ATOM 2922 O O . LYS B 1 73 ? -28.656 5.352 12.359 1 48.72 73 LYS B O 1
ATOM 2927 N N . GLU B 1 74 ? -27.25 6.656 13.383 1 47.97 74 GLU B N 1
ATOM 2928 C CA . GLU B 1 74 ? -26.453 6.973 12.203 1 47.97 74 GLU B CA 1
ATOM 2929 C C . GLU B 1 74 ? -25.781 5.723 11.641 1 47.97 74 GLU B C 1
ATOM 2931 O O . GLU B 1 74 ? -25.656 5.578 10.422 1 47.97 74 GLU B O 1
ATOM 2936 N N . ASP B 1 75 ? -25.359 4.746 12.617 1 54.84 75 ASP B N 1
ATOM 2937 C CA . ASP B 1 75 ? -24.719 3.475 12.289 1 54.84 75 ASP B CA 1
ATOM 2938 C C . ASP B 1 75 ? -25.656 2.58 11.484 1 54.84 75 ASP B C 1
ATOM 2940 O O . ASP B 1 75 ? -25.266 2.006 10.469 1 54.84 75 ASP B O 1
ATOM 2944 N N . LYS B 1 76 ? -26.859 2.607 12 1 56.25 76 LYS B N 1
ATOM 2945 C CA . LYS B 1 76 ? -27.797 1.665 11.406 1 56.25 76 LYS B CA 1
ATOM 2946 C C . LYS B 1 76 ? -28.172 2.08 9.984 1 56.25 76 LYS B C 1
ATOM 2948 O O . LYS B 1 76 ? -28.422 1.228 9.133 1 56.25 76 LYS B O 1
ATOM 2953 N N . GLU B 1 77 ? -28.016 3.422 9.789 1 62.41 77 GLU B N 1
ATOM 2954 C CA . GLU B 1 77 ? -28.469 3.912 8.492 1 62.41 77 GLU B CA 1
ATOM 2955 C C . GLU B 1 77 ? -27.297 4.109 7.539 1 62.41 77 GLU B C 1
ATOM 2957 O O . GLU B 1 77 ? -27.484 4.34 6.344 1 62.41 77 GLU B O 1
ATOM 2962 N N . GLY B 1 78 ? -26.094 3.854 8.07 1 80.06 78 GLY B N 1
ATOM 2963 C CA . GLY B 1 78 ? -24.953 3.998 7.191 1 80.06 78 GLY B CA 1
ATOM 2964 C C . GLY B 1 78 ? -24.672 5.438 6.797 1 80.06 78 GLY B C 1
ATOM 2965 O O . GLY B 1 78 ? -24.406 5.727 5.629 1 80.06 78 GLY B O 1
ATOM 2966 N N . PHE B 1 79 ? -24.953 6.375 7.875 1 84.38 79 PHE B N 1
ATOM 2967 C CA . PHE B 1 79 ? -24.844 7.789 7.535 1 84.38 79 PHE B CA 1
ATOM 2968 C C . PHE B 1 79 ? -24.234 8.57 8.695 1 84.38 79 PHE B C 1
ATOM 2970 O O . PHE B 1 79 ? -24.547 8.312 9.859 1 84.38 79 PHE B O 1
ATOM 2977 N N . ALA B 1 80 ? -23.281 9.523 8.461 1 89.12 80 ALA B N 1
ATOM 2978 C CA . ALA B 1 80 ? -22.75 10.453 9.453 1 89.12 80 ALA B CA 1
ATOM 2979 C C . ALA B 1 80 ? -22.453 11.812 8.828 1 89.12 80 ALA B C 1
ATOM 2981 O O . ALA B 1 80 ? -22.156 11.906 7.633 1 89.12 80 ALA B O 1
ATOM 2982 N N . ARG B 1 81 ? -22.594 12.883 9.695 1 91.62 81 ARG B N 1
ATOM 2983 C CA . ARG B 1 81 ? -22.266 14.234 9.258 1 91.62 81 ARG B CA 1
ATOM 2984 C C . ARG B 1 81 ? -20.938 14.703 9.875 1 91.62 81 ARG B C 1
ATOM 2986 O O . ARG B 1 81 ? -20.719 14.547 11.078 1 91.62 81 ARG B O 1
ATOM 2993 N N . LEU B 1 82 ? -20.094 15.211 9.07 1 92.88 82 LEU B N 1
ATOM 2994 C CA . LEU B 1 82 ? -18.859 15.812 9.531 1 92.88 82 LEU B CA 1
ATOM 2995 C C . LEU B 1 82 ? -18.891 17.328 9.383 1 92.88 82 LEU B C 1
ATOM 2997 O O . LEU B 1 82 ? -19.047 17.844 8.273 1 92.88 82 LEU B O 1
ATOM 3001 N N . GLN B 1 83 ? -18.781 18.094 10.398 1 92.81 83 GLN B N 1
ATOM 3002 C CA . GLN B 1 83 ? -18.969 19.531 10.352 1 92.81 83 GLN B CA 1
ATOM 3003 C C . GLN B 1 83 ? -17.641 20.266 10.453 1 92.81 83 GLN B C 1
ATOM 3005 O O . GLN B 1 83 ? -17.516 21.406 10.008 1 92.81 83 GLN B O 1
ATOM 3010 N N . GLU B 1 84 ? -16.547 19.703 10.953 1 93.25 84 GLU B N 1
ATOM 3011 C CA . GLU B 1 84 ? -15.297 20.422 11.234 1 93.25 84 GLU B CA 1
ATOM 3012 C C . GLU B 1 84 ? -14.312 20.297 10.07 1 93.25 84 GLU B C 1
ATOM 3014 O O . GLU B 1 84 ? -13.203 20.828 10.133 1 93.25 84 GLU B O 1
ATOM 3019 N N . ILE B 1 85 ? -14.734 19.656 9.039 1 96.81 85 ILE B N 1
ATOM 3020 C CA . ILE B 1 85 ? -13.867 19.438 7.883 1 96.81 85 ILE B CA 1
ATOM 3021 C C . ILE B 1 85 ? -14.586 19.875 6.609 1 96.81 85 ILE B C 1
ATOM 3023 O O . ILE B 1 85 ? -15.766 19.578 6.414 1 96.81 85 ILE B O 1
ATOM 3027 N N . SER B 1 86 ? -13.93 20.656 5.773 1 97.75 86 SER B N 1
ATOM 3028 C CA . SER B 1 86 ? -14.523 21.078 4.508 1 97.75 86 SER B CA 1
ATOM 3029 C C . SER B 1 86 ? -14.633 19.922 3.535 1 97.75 86 SER B C 1
ATOM 3031 O O . SER B 1 86 ? -13.898 18.938 3.646 1 97.75 86 SER B O 1
ATOM 3033 N N . LYS B 1 87 ? -15.547 20.094 2.564 1 97.81 87 LYS B N 1
ATOM 3034 C CA . LYS B 1 87 ? -15.719 19.062 1.547 1 97.81 87 LYS B CA 1
ATOM 3035 C C . LYS B 1 87 ? -14.453 18.891 0.713 1 97.81 87 LYS B C 1
ATOM 3037 O O . LYS B 1 87 ? -14.109 17.781 0.307 1 97.81 87 LYS B O 1
ATOM 3042 N N . GLU B 1 88 ? -13.734 19.984 0.47 1 98.19 88 GLU B N 1
ATOM 3043 C CA . GLU B 1 88 ? -12.5 19.922 -0.306 1 98.19 88 GLU B CA 1
ATOM 3044 C C . GLU B 1 88 ? -11.43 19.125 0.421 1 98.19 88 GLU B C 1
ATOM 3046 O O . GLU B 1 88 ? -10.773 18.266 -0.179 1 98.19 88 GLU B O 1
ATOM 3051 N N . THR B 1 89 ? -11.289 19.391 1.672 1 98.62 89 THR B N 1
ATOM 3052 C CA . THR B 1 89 ? -10.289 18.703 2.479 1 98.62 89 THR B CA 1
ATOM 3053 C C . THR B 1 89 ? -10.641 17.219 2.631 1 98.62 89 THR B C 1
ATOM 3055 O O . THR B 1 89 ? -9.773 16.359 2.494 1 98.62 89 THR B O 1
ATOM 3058 N N . PHE B 1 90 ? -11.945 16.953 2.854 1 98.56 90 PHE B N 1
ATOM 3059 C CA . PHE B 1 90 ? -12.375 15.578 3.035 1 98.56 90 PHE B CA 1
ATOM 3060 C C . PHE B 1 90 ? -12.188 14.781 1.749 1 98.56 90 PHE B C 1
ATOM 3062 O O . PHE B 1 90 ? -11.766 13.625 1.788 1 98.56 90 PHE B O 1
ATOM 3069 N N . GLN B 1 91 ? -12.445 15.383 0.669 1 98.38 91 GLN B N 1
ATOM 3070 C CA . GLN B 1 91 ? -12.219 14.75 -0.625 1 98.38 91 GLN B CA 1
ATOM 3071 C C . GLN B 1 91 ? -10.758 14.344 -0.796 1 98.38 91 GLN B C 1
ATOM 3073 O O . GLN B 1 91 ? -10.469 13.25 -1.293 1 98.38 91 GLN B O 1
ATOM 3078 N N . LEU B 1 92 ? -9.859 15.172 -0.421 1 98.56 92 LEU B N 1
ATOM 3079 C CA . LEU B 1 92 ? -8.43 14.883 -0.545 1 98.56 92 LEU B CA 1
ATOM 3080 C C . LEU B 1 92 ? -8.023 13.75 0.389 1 98.56 92 LEU B C 1
ATOM 3082 O O . LEU B 1 92 ? -7.227 12.883 0.01 1 98.56 92 LEU B O 1
ATOM 3086 N N . ILE B 1 93 ? -8.586 13.781 1.577 1 98.62 93 ILE B N 1
ATOM 3087 C CA . ILE B 1 93 ? -8.281 12.734 2.547 1 98.62 93 ILE B CA 1
ATOM 3088 C C . ILE B 1 93 ? -8.75 11.383 2.008 1 98.62 93 ILE B C 1
ATOM 3090 O O . ILE B 1 93 ? -7.988 10.414 2.006 1 98.62 93 ILE B O 1
ATOM 3094 N N . ILE B 1 94 ? -9.953 11.352 1.479 1 97.94 94 ILE B N 1
ATOM 3095 C CA . ILE B 1 94 ? -10.508 10.125 0.924 1 97.94 94 ILE B CA 1
ATOM 3096 C C . ILE B 1 94 ? -9.672 9.672 -0.269 1 97.94 94 ILE B C 1
ATOM 3098 O O . ILE B 1 94 ? -9.43 8.477 -0.451 1 97.94 94 ILE B O 1
ATOM 3102 N N . THR B 1 95 ? -9.258 10.602 -1.032 1 98.12 95 THR B N 1
ATOM 3103 C CA . THR B 1 95 ? -8.414 10.281 -2.178 1 98.12 95 THR B CA 1
ATOM 3104 C C . THR B 1 95 ? -7.125 9.594 -1.725 1 98.12 95 THR B C 1
ATOM 3106 O O . THR B 1 95 ? -6.723 8.578 -2.293 1 98.12 95 THR B O 1
ATOM 3109 N N . VAL B 1 96 ? -6.5 10.07 -0.698 1 98.44 96 VAL B N 1
ATOM 3110 C CA . VAL B 1 96 ? -5.281 9.453 -0.189 1 98.44 96 VAL B CA 1
ATOM 3111 C C . VAL B 1 96 ? -5.582 8.047 0.311 1 98.44 96 VAL B C 1
ATOM 3113 O O . VAL B 1 96 ? -4.852 7.102 0.004 1 98.44 96 VAL B O 1
ATOM 3116 N N . LEU B 1 97 ? -6.656 7.914 1.006 1 98.44 97 LEU B N 1
ATOM 3117 C CA . LEU B 1 97 ? -6.961 6.648 1.659 1 98.44 97 LEU B CA 1
ATOM 3118 C C . LEU B 1 97 ? -7.301 5.574 0.63 1 98.44 97 LEU B C 1
ATOM 3120 O O . LEU B 1 97 ? -7.035 4.391 0.852 1 98.44 97 LEU B O 1
ATOM 3124 N N . TYR B 1 98 ? -7.82 5.984 -0.537 1 97.94 98 TYR B N 1
ATOM 3125 C CA . TYR B 1 98 ? -8.258 5 -1.519 1 97.94 98 TYR B CA 1
ATOM 3126 C C . TYR B 1 98 ? -7.191 4.77 -2.58 1 97.94 98 TYR B C 1
ATOM 3128 O O . TYR B 1 98 ? -7.238 3.777 -3.312 1 97.94 98 TYR B O 1
ATOM 3136 N N . THR B 1 99 ? -6.254 5.672 -2.689 1 97.75 99 THR B N 1
ATOM 3137 C CA . THR B 1 99 ? -5.355 5.559 -3.832 1 97.75 99 THR B CA 1
ATOM 3138 C C . THR B 1 99 ? -3.898 5.535 -3.377 1 97.75 99 THR B C 1
ATOM 3140 O O . THR B 1 99 ? -3.01 5.16 -4.145 1 97.75 99 THR B O 1
ATOM 3143 N N . GLY B 1 100 ? -3.625 5.98 -2.193 1 97.5 100 GLY B N 1
ATOM 3144 C CA . GLY B 1 100 ? -2.254 6.09 -1.719 1 97.5 100 GLY B CA 1
ATOM 3145 C C . GLY B 1 100 ? -1.478 7.207 -2.389 1 97.5 100 GLY B C 1
ATOM 3146 O O . GLY B 1 100 ? -0.263 7.32 -2.211 1 97.5 100 GLY B O 1
ATOM 3147 N N . ARG B 1 101 ? -2.121 8.07 -3.107 1 96.88 101 ARG B N 1
ATOM 3148 C CA . ARG B 1 101 ? -1.446 9.156 -3.816 1 96.88 101 ARG B CA 1
ATOM 3149 C C . ARG B 1 101 ? -1.147 10.32 -2.879 1 96.88 101 ARG B C 1
ATOM 3151 O O . ARG B 1 101 ? -1.916 10.594 -1.954 1 96.88 101 ARG B O 1
ATOM 3158 N N . ASP B 1 102 ? -0.043 10.875 -3.166 1 96.12 102 ASP B N 1
ATOM 3159 C CA . ASP B 1 102 ? 0.304 12.094 -2.443 1 96.12 102 ASP B CA 1
ATOM 3160 C C . ASP B 1 102 ? -0.42 13.305 -3.027 1 96.12 102 ASP B C 1
ATOM 3162 O O . ASP B 1 102 ? -0.159 13.703 -4.164 1 96.12 102 ASP B O 1
ATOM 3166 N N . VAL B 1 103 ? -1.215 13.977 -2.256 1 97.19 103 VAL B N 1
ATOM 3167 C CA . VAL B 1 103 ? -2.039 15.078 -2.734 1 97.19 103 VAL B CA 1
ATOM 3168 C C . VAL B 1 103 ? -1.594 16.375 -2.07 1 97.19 103 VAL B C 1
ATOM 3170 O O . VAL B 1 103 ? -2.219 17.422 -2.262 1 97.19 103 VAL B O 1
ATOM 3173 N N . LEU B 1 104 ? -0.564 16.359 -1.321 1 98 104 LEU B N 1
ATOM 3174 C CA . LEU B 1 104 ? -0.195 17.5 -0.48 1 98 104 LEU B CA 1
ATOM 3175 C C . LEU B 1 104 ? 0.511 18.578 -1.299 1 98 104 LEU B C 1
ATOM 3177 O O . LEU B 1 104 ? 1.354 18.266 -2.145 1 98 104 LEU B O 1
ATOM 3181 N N . THR B 1 105 ? 0.135 19.734 -1.127 1 98 105 THR B N 1
ATOM 3182 C CA . THR B 1 105 ? 0.758 20.953 -1.645 1 98 105 THR B CA 1
ATOM 3183 C C . THR B 1 105 ? 0.921 21.984 -0.538 1 98 105 THR B C 1
ATOM 3185 O O . THR B 1 105 ? 0.389 21.828 0.561 1 98 105 THR B O 1
ATOM 3188 N N . VAL B 1 106 ? 1.63 23.031 -0.826 1 97.44 106 VAL B N 1
ATOM 3189 C CA . VAL B 1 106 ? 1.862 24.094 0.155 1 97.44 106 VAL B CA 1
ATOM 3190 C C . VAL B 1 106 ? 0.535 24.75 0.537 1 97.44 106 VAL B C 1
ATOM 3192 O O . VAL B 1 106 ? 0.346 25.156 1.684 1 97.44 106 VAL B O 1
ATOM 3195 N N . ASP B 1 107 ? -0.44 24.672 -0.318 1 97.62 107 ASP B N 1
ATOM 3196 C CA . ASP B 1 107 ? -1.694 25.391 -0.12 1 97.62 107 ASP B CA 1
ATOM 3197 C C . ASP B 1 107 ? -2.691 24.547 0.675 1 97.62 107 ASP B C 1
ATOM 3199 O O . ASP B 1 107 ? -3.627 25.094 1.271 1 97.62 107 ASP B O 1
ATOM 3203 N N . ASN B 1 108 ? -2.512 23.234 0.683 1 98.19 108 ASN B N 1
ATOM 3204 C CA . ASN B 1 108 ? -3.553 22.422 1.304 1 98.19 108 ASN B CA 1
ATOM 3205 C C . ASN B 1 108 ? -3.02 21.656 2.502 1 98.19 108 ASN B C 1
ATOM 3207 O O . ASN B 1 108 ? -3.793 21.094 3.279 1 98.19 108 ASN B O 1
ATOM 3211 N N . VAL B 1 109 ? -1.739 21.656 2.771 1 98.56 109 VAL B N 1
ATOM 3212 C CA . VAL B 1 109 ? -1.095 20.766 3.732 1 98.56 109 VAL B CA 1
ATOM 3213 C C . VAL B 1 109 ? -1.606 21.062 5.141 1 98.56 109 VAL B C 1
ATOM 3215 O O . VAL B 1 109 ? -1.846 20.156 5.93 1 98.56 109 VAL B O 1
ATOM 3218 N N . ILE B 1 110 ? -1.791 22.281 5.484 1 98.25 110 ILE B N 1
ATOM 3219 C CA . ILE B 1 110 ? -2.197 22.625 6.84 1 98.25 110 ILE B CA 1
ATOM 3220 C C . ILE B 1 110 ? -3.617 22.141 7.098 1 98.25 110 ILE B C 1
ATOM 3222 O O . ILE B 1 110 ? -3.898 21.562 8.148 1 98.25 110 ILE B O 1
ATOM 3226 N N . ASP B 1 111 ? -4.52 22.328 6.141 1 98.31 111 ASP B N 1
ATOM 3227 C CA . ASP B 1 111 ? -5.902 21.875 6.281 1 98.31 111 ASP B CA 1
ATOM 3228 C C . ASP B 1 111 ? -5.973 20.359 6.402 1 98.31 111 ASP B C 1
ATOM 3230 O O . ASP B 1 111 ? -6.719 19.828 7.227 1 98.31 111 ASP B O 1
ATOM 3234 N N . ILE B 1 112 ? -5.25 19.672 5.629 1 98.69 112 ILE B N 1
ATOM 3235 C CA . ILE B 1 112 ? -5.23 18.219 5.66 1 98.69 112 ILE B CA 1
ATOM 3236 C C . ILE B 1 112 ? -4.605 17.734 6.969 1 98.69 112 ILE B C 1
ATOM 3238 O O . ILE B 1 112 ? -5.082 16.781 7.574 1 98.69 112 ILE B O 1
ATOM 3242 N N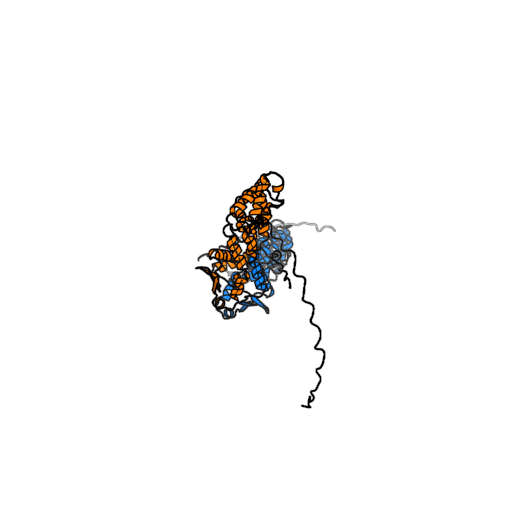 . TRP B 1 113 ? -3.551 18.453 7.344 1 98.69 113 TRP B N 1
ATOM 3243 C CA . TRP B 1 113 ? -2.883 18.141 8.602 1 98.69 113 TRP B CA 1
ATOM 3244 C C . TRP B 1 113 ? -3.855 18.25 9.773 1 98.69 113 TRP B C 1
ATOM 3246 O O . TRP B 1 113 ? -3.951 17.328 10.594 1 98.69 113 TRP B O 1
ATOM 3256 N N . LYS B 1 114 ? -4.574 19.281 9.828 1 98.19 114 LYS B N 1
ATOM 3257 C CA . LYS B 1 114 ? -5.582 19.5 10.859 1 98.19 114 LYS B CA 1
ATOM 3258 C C . LYS B 1 114 ? -6.641 18.391 10.828 1 98.19 114 LYS B C 1
ATOM 3260 O O . LYS B 1 114 ? -6.98 17.828 11.867 1 98.19 114 LYS B O 1
ATOM 3265 N N . ALA B 1 115 ? -7.133 18.109 9.711 1 98.44 115 ALA B N 1
ATOM 3266 C CA . ALA B 1 115 ? -8.164 17.078 9.562 1 98.44 115 ALA B CA 1
ATOM 3267 C C . ALA B 1 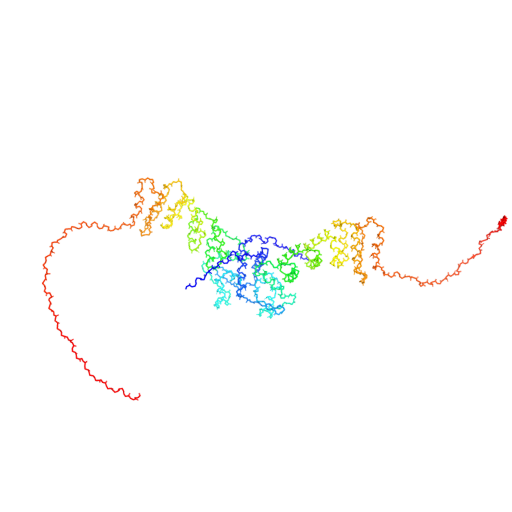115 ? -7.629 15.711 9.945 1 98.44 115 ALA B C 1
ATOM 3269 O O . ALA B 1 115 ? -8.328 14.922 10.586 1 98.44 115 ALA B O 1
ATOM 3270 N N . ALA B 1 116 ? -6.414 15.43 9.508 1 98.5 116 ALA B N 1
ATOM 3271 C CA . ALA B 1 116 ? -5.789 14.156 9.859 1 98.5 116 ALA B CA 1
ATOM 3272 C C . ALA B 1 116 ? -5.66 14 11.367 1 98.5 116 ALA B C 1
ATOM 3274 O O . ALA B 1 116 ? -5.867 12.906 11.906 1 98.5 116 ALA B O 1
ATOM 3275 N N . HIS B 1 117 ? -5.293 15.102 12.008 1 97.69 117 HIS B N 1
ATOM 3276 C CA . HIS B 1 117 ? -5.234 15.094 13.469 1 97.69 117 HIS B CA 1
ATOM 3277 C C . HIS B 1 117 ? -6.613 14.836 14.07 1 97.69 117 HIS B C 1
ATOM 3279 O O . HIS B 1 117 ? -6.758 14 14.969 1 97.69 117 HIS B O 1
ATOM 3285 N N . MET B 1 118 ? -7.598 15.5 13.594 1 97.19 118 MET B N 1
ATOM 3286 C CA . MET B 1 118 ? -8.961 15.367 14.094 1 97.19 118 MET B CA 1
ATOM 3287 C C . MET B 1 118 ? -9.469 13.938 13.93 1 97.19 118 MET B C 1
ATOM 3289 O O . MET B 1 118 ? -10.109 13.391 14.828 1 97.19 118 MET B O 1
ATOM 3293 N N . LEU B 1 119 ? -9.18 13.375 12.812 1 97.75 119 LEU B N 1
ATOM 3294 C CA . LEU B 1 119 ? -9.672 12.039 12.492 1 97.75 119 LEU B CA 1
ATOM 3295 C C . LEU B 1 119 ? -8.711 10.969 13.008 1 97.75 119 LEU B C 1
ATOM 3297 O O . LEU B 1 119 ? -8.977 9.773 12.875 1 97.75 119 LEU B O 1
ATOM 3301 N N . GLN B 1 120 ? -7.59 11.375 13.484 1 97.94 120 GLN B N 1
ATOM 3302 C CA . GLN B 1 120 ? -6.566 10.5 14.055 1 97.94 120 GLN B CA 1
ATOM 3303 C C . GLN B 1 120 ? -6.051 9.508 13.023 1 97.94 120 GLN B C 1
ATOM 3305 O O . GLN B 1 120 ? -6.012 8.297 13.281 1 97.94 120 GLN B O 1
ATOM 3310 N N . ILE B 1 121 ? -5.707 9.969 11.922 1 98.5 121 ILE B N 1
ATOM 3311 C CA . ILE B 1 121 ? -5.047 9.18 10.891 1 98.5 121 ILE B CA 1
ATOM 3312 C C . ILE B 1 121 ? -3.533 9.359 10.992 1 98.5 121 ILE B C 1
ATOM 3314 O O . ILE B 1 121 ? -2.963 10.242 10.344 1 98.5 121 ILE B O 1
ATOM 3318 N N . ASP B 1 122 ? -2.881 8.477 11.633 1 97.38 122 ASP B N 1
ATOM 3319 C CA . ASP B 1 122 ? -1.506 8.656 12.086 1 97.38 122 ASP B CA 1
ATOM 3320 C C . ASP B 1 122 ? -0.545 8.766 10.906 1 97.38 122 ASP B C 1
ATOM 3322 O O . ASP B 1 122 ? 0.318 9.648 10.883 1 97.38 122 ASP B O 1
ATOM 3326 N N . PHE B 1 123 ? -0.642 7.914 9.969 1 97.5 123 PHE B N 1
ATOM 3327 C CA . PHE B 1 123 ? 0.341 7.945 8.891 1 97.5 123 PHE B CA 1
ATOM 3328 C C . PHE B 1 123 ? 0.204 9.219 8.07 1 97.5 123 PHE B C 1
ATOM 3330 O O . PHE B 1 123 ? 1.188 9.719 7.527 1 97.5 123 PHE B O 1
ATOM 3337 N N . LEU B 1 124 ? -0.991 9.688 7.945 1 98.5 124 LEU B N 1
ATOM 3338 C CA . LEU B 1 124 ? -1.214 10.922 7.191 1 98.5 124 LEU B CA 1
ATOM 3339 C C . LEU B 1 124 ? -0.697 12.133 7.961 1 98.5 124 LEU B C 1
ATOM 3341 O O . LEU B 1 124 ? -0.169 13.07 7.363 1 98.5 124 LEU B O 1
ATOM 3345 N N . VAL B 1 125 ? -0.855 12.102 9.281 1 98.44 125 VAL B N 1
ATOM 3346 C CA . VAL B 1 125 ? -0.268 13.141 10.125 1 98.44 125 VAL B CA 1
ATOM 3347 C C . VAL B 1 125 ? 1.242 13.188 9.898 1 98.44 125 VAL B C 1
ATOM 3349 O O . VAL B 1 125 ? 1.801 14.258 9.625 1 98.44 125 VAL B O 1
ATOM 3352 N N . LYS B 1 126 ? 1.829 12.078 9.93 1 97.81 126 LYS B N 1
ATOM 3353 C CA . LYS B 1 126 ? 3.277 12.008 9.758 1 97.81 126 LYS B CA 1
ATOM 3354 C C . LYS B 1 126 ? 3.691 12.461 8.359 1 97.81 126 LYS B C 1
ATOM 3356 O O . LYS B 1 126 ? 4.711 13.125 8.195 1 97.81 126 LYS B O 1
ATOM 3361 N N . HIS B 1 127 ? 2.898 12.031 7.465 1 97.44 127 HIS B N 1
ATOM 3362 C CA . HIS B 1 127 ? 3.186 12.445 6.094 1 97.44 127 HIS B CA 1
ATOM 3363 C C . HIS B 1 127 ? 3.07 13.953 5.934 1 97.44 127 HIS B C 1
ATOM 3365 O O . HIS B 1 127 ? 3.904 14.578 5.273 1 97.44 127 HIS B O 1
ATOM 3371 N N . CYS B 1 128 ? 2.115 14.547 6.516 1 98.31 128 CYS B N 1
ATOM 3372 C CA . CYS B 1 128 ? 1.944 15.992 6.484 1 98.31 128 CYS B CA 1
ATOM 3373 C C . CYS B 1 128 ? 3.125 16.703 7.141 1 98.31 128 CYS B C 1
ATOM 3375 O O . CYS B 1 128 ? 3.621 17.703 6.629 1 98.31 128 CYS B O 1
ATOM 3377 N N . GLU B 1 129 ? 3.555 16.156 8.242 1 98.12 129 GLU B N 1
ATOM 3378 C CA . GLU B 1 129 ? 4.695 16.734 8.938 1 98.12 129 GLU B CA 1
ATOM 3379 C C . GLU B 1 129 ? 5.945 16.734 8.062 1 98.12 129 GLU B C 1
ATOM 3381 O O . GLU B 1 129 ? 6.652 17.734 7.973 1 98.12 129 GLU B O 1
ATOM 3386 N N . LYS B 1 130 ? 6.133 15.648 7.453 1 97.62 130 LYS B N 1
ATOM 3387 C CA . LYS B 1 130 ? 7.297 15.531 6.578 1 97.62 130 LYS B CA 1
ATOM 3388 C C . LYS B 1 130 ? 7.219 16.531 5.426 1 97.62 130 LYS B C 1
ATOM 3390 O O . LYS B 1 130 ? 8.203 17.188 5.105 1 97.62 130 LYS B O 1
ATOM 3395 N N . CYS B 1 131 ? 6.145 16.672 4.859 1 97.81 131 CYS B N 1
ATOM 3396 C CA . CYS B 1 131 ? 5.969 17.594 3.744 1 97.81 131 CYS B CA 1
ATOM 3397 C C . CYS B 1 131 ? 6.066 19.031 4.211 1 97.81 131 CYS B C 1
ATOM 3399 O O . CYS B 1 131 ? 6.664 19.875 3.531 1 97.81 131 CYS B O 1
ATOM 3401 N N . ALA B 1 132 ? 5.504 19.266 5.324 1 98.06 132 ALA B N 1
ATOM 3402 C CA . ALA B 1 132 ? 5.531 20.609 5.887 1 98.06 132 ALA B CA 1
ATOM 3403 C C . ALA B 1 132 ? 6.961 21.125 6.016 1 98.06 132 ALA B C 1
ATOM 3405 O O . ALA B 1 132 ? 7.246 22.281 5.707 1 98.06 132 ALA B O 1
ATOM 3406 N N . THR B 1 133 ? 7.871 20.266 6.414 1 98.19 133 THR B N 1
ATOM 3407 C CA . THR B 1 133 ? 9.258 20.656 6.637 1 98.19 133 THR B CA 1
ATOM 3408 C C . THR B 1 133 ? 9.898 21.125 5.332 1 98.19 133 THR B C 1
ATOM 3410 O O . THR B 1 133 ? 10.828 21.938 5.344 1 98.19 133 THR B O 1
ATOM 3413 N N . LYS B 1 134 ? 9.359 20.703 4.246 1 97.94 134 LYS B N 1
ATOM 3414 C CA . LYS B 1 134 ? 9.898 21.062 2.939 1 97.94 134 LYS B CA 1
ATOM 3415 C C . LYS B 1 134 ? 9.227 22.312 2.385 1 97.94 134 LYS B C 1
ATOM 3417 O O . LYS B 1 134 ? 9.719 22.922 1.434 1 97.94 134 LYS B O 1
ATOM 3422 N N . PHE B 1 135 ? 8.148 22.703 2.996 1 98.19 135 PHE B N 1
ATOM 3423 C CA . PHE B 1 135 ? 7.324 23.766 2.428 1 98.19 135 PHE B CA 1
ATOM 3424 C C . PHE B 1 135 ? 7.613 25.094 3.104 1 98.19 135 PHE B C 1
ATOM 3426 O O . PHE B 1 135 ? 7.145 26.141 2.646 1 98.19 135 PHE B O 1
ATOM 3433 N N . ILE B 1 136 ? 8.406 25.109 4.133 1 98.12 136 ILE B N 1
ATOM 3434 C CA . ILE B 1 136 ? 8.617 26.297 4.949 1 98.12 136 ILE B CA 1
ATOM 3435 C C . ILE B 1 136 ? 9.422 27.328 4.16 1 98.12 136 ILE B C 1
ATOM 3437 O O . ILE B 1 136 ? 10.469 27 3.592 1 98.12 136 ILE B O 1
ATOM 3441 N N . LYS B 1 137 ? 8.898 28.516 4.121 1 97.81 137 LYS B N 1
ATOM 3442 C CA . LYS B 1 137 ? 9.508 29.672 3.488 1 97.81 137 LYS B CA 1
ATOM 3443 C C . LYS B 1 137 ? 9.305 30.938 4.336 1 97.81 137 LYS B C 1
ATOM 3445 O O . LYS B 1 137 ? 8.656 30.875 5.379 1 97.81 137 LYS B O 1
ATOM 3450 N N . THR B 1 138 ? 9.836 32.031 3.885 1 97.94 138 THR B N 1
ATOM 3451 C CA . THR B 1 138 ? 9.82 33.312 4.625 1 97.94 138 THR B CA 1
ATOM 3452 C C . THR B 1 138 ? 8.391 33.812 4.801 1 97.94 138 THR B C 1
ATOM 3454 O O . THR B 1 138 ? 8.039 34.375 5.844 1 97.94 138 THR B O 1
ATOM 3457 N N . ASP B 1 139 ? 7.547 33.531 3.871 1 96.31 139 ASP B N 1
ATOM 3458 C CA . ASP B 1 139 ? 6.219 34.125 3.885 1 96.31 139 ASP B CA 1
ATOM 3459 C C . ASP B 1 139 ? 5.219 33.25 4.609 1 96.31 139 ASP B C 1
ATOM 3461 O O . ASP B 1 139 ? 4.086 33.656 4.875 1 96.31 139 ASP B O 1
ATOM 3465 N N . ASN B 1 140 ? 5.68 31.969 4.961 1 97.56 140 ASN B N 1
ATOM 3466 C CA . ASN B 1 140 ? 4.672 31.094 5.555 1 97.56 140 ASN B CA 1
ATOM 3467 C C . ASN B 1 140 ? 5.191 30.406 6.82 1 97.56 140 ASN B C 1
ATOM 3469 O O . ASN B 1 140 ? 4.48 29.625 7.445 1 97.56 140 ASN B O 1
ATOM 3473 N N . PHE B 1 141 ? 6.402 30.703 7.254 1 97.94 141 PHE B N 1
ATOM 3474 C CA . PHE B 1 141 ? 7.02 30.031 8.391 1 97.94 141 PHE B CA 1
ATOM 3475 C C . PHE B 1 141 ? 6.156 30.172 9.641 1 97.94 141 PHE B C 1
ATOM 3477 O O . PHE B 1 141 ? 6.074 29.266 10.461 1 97.94 141 PHE B O 1
ATOM 3484 N N . HIS B 1 142 ? 5.543 31.344 9.773 1 97.38 142 HIS B N 1
ATOM 3485 C CA . HIS B 1 142 ? 4.754 31.609 10.969 1 97.38 142 HIS B CA 1
ATOM 3486 C C . HIS B 1 142 ? 3.545 30.688 11.055 1 97.38 142 HIS B C 1
ATOM 3488 O O . HIS B 1 142 ? 3.232 30.172 12.133 1 97.38 142 HIS B O 1
ATOM 3494 N N . GLU B 1 143 ? 2.889 30.5 9.977 1 97.31 143 GLU B N 1
ATOM 3495 C CA . GLU B 1 143 ? 1.729 29.609 9.93 1 97.31 143 GLU B CA 1
ATOM 3496 C C . GLU B 1 143 ? 2.111 28.188 10.281 1 97.31 143 GLU B C 1
ATOM 3498 O O . GLU B 1 143 ? 1.422 27.531 11.07 1 97.31 143 GLU B O 1
ATOM 3503 N N . PHE B 1 144 ? 3.16 27.719 9.766 1 98.25 144 PHE B N 1
ATOM 3504 C CA . PHE B 1 144 ? 3.641 26.375 10.07 1 98.25 144 PHE B CA 1
ATOM 3505 C C . PHE B 1 144 ? 4.043 26.266 11.539 1 98.25 144 PHE B C 1
ATOM 3507 O O . PHE B 1 144 ? 3.76 25.266 12.195 1 98.25 144 PHE B O 1
ATOM 3514 N N . ASN B 1 145 ? 4.672 27.328 12.031 1 97.56 145 ASN B N 1
ATOM 3515 C CA . ASN B 1 145 ? 5.082 27.359 13.438 1 97.56 145 ASN B CA 1
ATOM 3516 C C . ASN B 1 145 ? 3.881 27.266 14.375 1 97.56 145 ASN B C 1
ATOM 3518 O O . ASN B 1 145 ? 3.871 26.438 15.289 1 97.56 145 ASN B O 1
ATOM 3522 N N . GLU B 1 146 ? 2.877 28.031 14.109 1 97.12 146 GLU B N 1
ATOM 3523 C CA . GLU B 1 146 ? 1.689 28.062 14.961 1 97.12 146 GLU B CA 1
ATOM 3524 C C . GLU B 1 146 ? 0.95 26.719 14.922 1 97.12 146 GLU B C 1
ATOM 3526 O O . GLU B 1 146 ? 0.523 26.219 15.953 1 97.12 146 GLU B O 1
ATOM 3531 N N . ASN B 1 147 ? 0.823 26.156 13.797 1 97.69 147 ASN B N 1
ATOM 3532 C CA . ASN B 1 147 ? 0.107 24.891 13.672 1 97.69 147 ASN B CA 1
ATOM 3533 C C . ASN B 1 147 ? 0.919 23.734 14.242 1 97.69 147 ASN B C 1
ATOM 3535 O O . ASN B 1 147 ? 0.357 22.797 14.812 1 97.69 147 ASN B O 1
ATOM 3539 N N . ALA B 1 148 ? 2.223 23.781 14.055 1 98 148 ALA B N 1
ATOM 3540 C CA . ALA B 1 148 ? 3.074 22.766 14.656 1 98 148 ALA B CA 1
ATOM 3541 C C . ALA B 1 148 ? 2.924 22.75 16.172 1 98 148 ALA B C 1
ATOM 3543 O O . ALA B 1 148 ? 2.898 21.672 16.781 1 98 148 ALA B O 1
ATOM 3544 N N . LYS B 1 149 ? 2.828 23.906 16.75 1 96.81 149 LYS B N 1
ATOM 3545 C CA . LYS B 1 149 ? 2.584 24 18.188 1 96.81 149 LYS B CA 1
ATOM 3546 C C . LYS B 1 149 ? 1.233 23.391 18.562 1 96.81 149 LYS B C 1
ATOM 3548 O O . LYS B 1 149 ? 1.138 22.609 19.5 1 96.81 149 LYS B O 1
ATOM 3553 N N . LEU B 1 150 ? 0.246 23.781 17.812 1 96.56 150 LEU B N 1
ATOM 3554 C CA . LEU B 1 150 ? -1.118 23.328 18.047 1 96.56 150 LEU B CA 1
ATOM 3555 C C . LEU B 1 150 ? -1.197 21.797 17.984 1 96.56 150 LEU B C 1
ATOM 3557 O O . LEU B 1 150 ? -1.865 21.172 18.812 1 96.56 150 LEU B O 1
ATOM 3561 N N . PHE B 1 151 ? -0.472 21.188 17.031 1 96.56 151 PHE B N 1
ATOM 3562 C CA . PHE B 1 151 ? -0.559 19.75 16.797 1 96.56 151 PHE B CA 1
ATOM 3563 C C . PHE B 1 151 ? 0.518 19.016 17.578 1 96.56 151 PHE B C 1
ATOM 3565 O O . PHE B 1 151 ? 0.554 17.781 17.594 1 96.56 151 PHE B O 1
ATOM 3572 N N . GLY B 1 152 ? 1.446 19.75 18.156 1 96.81 152 GLY B N 1
ATOM 3573 C CA . GLY B 1 152 ? 2.506 19.141 18.953 1 96.81 152 GLY B CA 1
ATOM 3574 C C . GLY B 1 152 ? 3.576 18.469 18.109 1 96.81 152 GLY B C 1
ATOM 3575 O O . GLY B 1 152 ? 4.113 17.438 18.484 1 96.81 152 GLY B O 1
ATOM 3576 N N . SER B 1 153 ? 3.822 18.938 16.984 1 98 153 SER B N 1
ATOM 3577 C CA . SER B 1 153 ? 4.844 18.359 16.109 1 98 153 SER B CA 1
ATOM 3578 C C . SER B 1 153 ? 6.223 18.922 16.422 1 98 153 SER B C 1
ATOM 3580 O O . SER B 1 153 ? 6.574 20 15.938 1 98 153 SER B O 1
ATOM 3582 N N . GLU B 1 154 ? 7.023 18.203 17.047 1 97.69 154 GLU B N 1
ATOM 3583 C CA . GLU B 1 154 ? 8.375 18.641 17.391 1 97.69 154 GLU B CA 1
ATOM 3584 C C . GLU B 1 154 ? 9.25 18.734 16.141 1 97.69 154 GLU B C 1
ATOM 3586 O O . GLU B 1 154 ? 10.117 19.609 16.047 1 97.69 154 GLU B O 1
ATOM 3591 N N . THR B 1 155 ? 8.969 17.875 15.281 1 97.44 155 THR B N 1
ATOM 3592 C CA . THR B 1 155 ? 9.766 17.844 14.062 1 97.44 155 THR B CA 1
ATOM 3593 C C . THR B 1 155 ? 9.609 19.125 13.258 1 97.44 155 THR B C 1
ATOM 3595 O O . THR B 1 155 ? 10.594 19.75 12.875 1 97.44 155 THR B O 1
ATOM 3598 N N . VAL B 1 156 ? 8.438 19.531 13.023 1 98.5 156 VAL B N 1
ATOM 3599 C CA . VAL B 1 156 ? 8.188 20.734 12.242 1 98.5 156 VAL B CA 1
ATOM 3600 C C . VAL B 1 156 ? 8.656 21.953 13.023 1 98.5 156 VAL B C 1
ATOM 3602 O O . VAL B 1 156 ? 9.203 22.891 12.445 1 98.5 156 VAL B O 1
ATOM 3605 N N . LEU B 1 157 ? 8.531 21.938 14.328 1 97.94 157 LEU B N 1
ATOM 3606 C CA . LEU B 1 157 ? 8.984 23.047 15.164 1 97.94 157 LEU B CA 1
ATOM 3607 C C . LEU B 1 157 ? 10.5 23.203 15.078 1 97.94 157 LEU B C 1
ATOM 3609 O O . LEU B 1 157 ? 11 24.328 14.961 1 97.94 157 LEU B O 1
ATOM 3613 N N . LYS B 1 158 ? 11.133 22.141 15.125 1 97.88 158 LYS B N 1
ATOM 3614 C CA . LYS B 1 158 ? 12.594 22.172 15.039 1 97.88 158 LYS B CA 1
ATOM 3615 C C . LYS B 1 158 ? 13.047 22.766 13.711 1 97.88 158 LYS B C 1
ATOM 3617 O O . LYS B 1 158 ? 13.953 23.609 13.672 1 97.88 158 LYS B O 1
ATOM 3622 N N . VAL B 1 159 ? 12.414 22.344 12.695 1 98.31 159 VAL B N 1
ATOM 3623 C CA . VAL B 1 159 ? 12.797 22.797 11.367 1 98.31 159 VAL B CA 1
ATOM 3624 C C . VAL B 1 159 ? 12.43 24.281 11.203 1 98.31 159 VAL B C 1
ATOM 3626 O O . VAL B 1 159 ? 13.195 25.047 10.625 1 98.31 159 VAL B O 1
ATOM 3629 N N . THR B 1 160 ? 11.297 24.656 11.664 1 97.75 160 THR B N 1
ATOM 3630 C CA . THR B 1 160 ? 10.883 26.047 11.578 1 97.75 160 THR B CA 1
ATOM 3631 C C . THR B 1 160 ? 11.82 26.953 12.383 1 97.75 160 THR B C 1
ATOM 3633 O O . THR B 1 160 ? 12.203 28.031 11.922 1 97.75 160 THR B O 1
ATOM 3636 N N . ARG B 1 161 ? 12.227 26.5 13.492 1 96.88 161 ARG B N 1
ATOM 3637 C CA . ARG B 1 161 ? 13.172 27.25 14.312 1 96.88 161 ARG B CA 1
ATOM 3638 C C . ARG B 1 161 ? 14.508 27.438 13.594 1 96.88 161 ARG B C 1
ATOM 3640 O O . ARG B 1 161 ? 15.055 28.531 13.547 1 96.88 161 ARG B O 1
ATOM 3647 N N . LYS B 1 162 ? 14.953 26.375 13.094 1 97.69 162 LYS B N 1
ATOM 3648 C CA . LYS B 1 162 ? 16.203 26.438 12.344 1 97.69 162 LYS B CA 1
ATOM 3649 C C . LYS B 1 162 ? 16.094 27.406 11.164 1 97.69 162 LYS B C 1
ATOM 3651 O O . LYS B 1 162 ? 17.016 28.172 10.883 1 97.69 162 LYS B O 1
ATOM 3656 N N . PHE B 1 163 ? 15.023 27.344 10.492 1 98.25 163 PHE B N 1
ATOM 3657 C CA . PHE B 1 163 ? 14.781 28.234 9.359 1 98.25 163 PHE B CA 1
ATOM 3658 C C . PHE B 1 163 ? 14.812 29.688 9.797 1 98.25 163 PHE B C 1
ATOM 3660 O O . PHE B 1 163 ? 15.445 30.531 9.148 1 98.25 163 PHE B O 1
ATOM 3667 N N . ILE B 1 164 ? 14.141 29.969 10.914 1 97.81 164 ILE B N 1
ATOM 3668 C CA . ILE B 1 164 ? 14.062 31.328 11.445 1 97.81 164 ILE B CA 1
ATOM 3669 C C . ILE B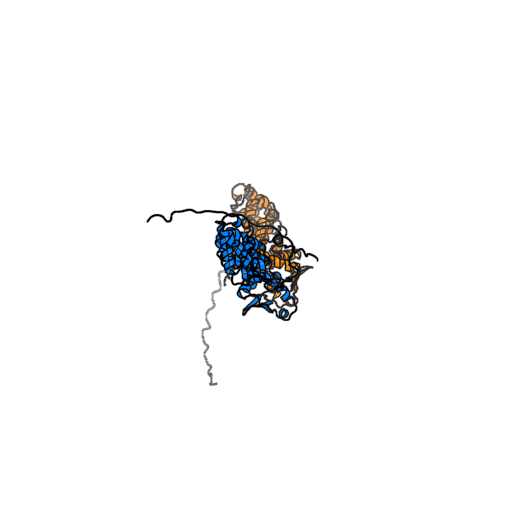 1 164 ? 15.461 31.828 11.789 1 97.81 164 ILE B C 1
ATOM 3671 O O . ILE B 1 164 ? 15.836 32.938 11.422 1 97.81 164 ILE B O 1
ATOM 3675 N N . LEU B 1 165 ? 16.266 31 12.438 1 96.75 165 LEU B N 1
ATOM 3676 C CA . LEU B 1 165 ? 17.594 31.391 12.875 1 96.75 165 LEU B CA 1
ATOM 3677 C C . LEU B 1 165 ? 18.516 31.641 11.672 1 96.75 165 LEU B C 1
ATOM 3679 O O . LEU B 1 165 ? 19.266 32.625 11.656 1 96.75 165 LEU B O 1
ATOM 3683 N N . LYS B 1 166 ? 18.344 30.828 10.75 1 97.25 166 LYS B N 1
ATOM 3684 C CA . LYS B 1 166 ? 19.219 30.891 9.586 1 97.25 166 LYS B CA 1
ATOM 3685 C C . LYS B 1 166 ? 18.828 32.062 8.688 1 97.25 166 LYS B C 1
ATOM 3687 O O . LYS B 1 166 ? 19.703 32.688 8.055 1 97.25 166 LYS B O 1
ATOM 3692 N N . ASN B 1 167 ? 17.578 32.438 8.656 1 97.44 167 ASN B N 1
ATOM 3693 C CA . ASN B 1 167 ? 17.094 33.438 7.715 1 97.44 167 ASN B CA 1
ATOM 3694 C C . ASN B 1 167 ? 16.531 34.656 8.438 1 97.44 167 ASN B C 1
ATOM 3696 O O . ASN B 1 167 ? 15.562 35.281 7.969 1 97.44 167 ASN B O 1
ATOM 3700 N N . PHE B 1 168 ? 17.078 35 9.516 1 96.88 168 PHE B N 1
ATOM 3701 C CA . PHE B 1 168 ? 16.5 36 10.414 1 96.88 168 PHE B CA 1
ATOM 3702 C C . PHE B 1 168 ? 16.406 37.344 9.727 1 96.88 168 PHE B C 1
ATOM 3704 O O . PHE B 1 168 ? 15.445 38.094 9.945 1 96.88 168 PHE B O 1
ATOM 3711 N N . ASN B 1 169 ? 17.344 37.688 8.852 1 95.44 169 ASN B N 1
ATOM 3712 C CA . ASN B 1 169 ? 17.359 38.969 8.164 1 95.44 169 ASN B CA 1
ATOM 3713 C C . ASN B 1 169 ? 16.078 39.188 7.355 1 95.44 169 ASN B C 1
ATOM 3715 O O . ASN B 1 169 ? 15.523 40.281 7.332 1 95.44 169 ASN B O 1
ATOM 3719 N N . ALA B 1 170 ? 15.594 38.188 6.82 1 96.81 170 ALA B N 1
ATOM 3720 C CA . ALA B 1 170 ? 14.383 38.25 6.004 1 96.81 170 ALA B CA 1
ATOM 3721 C C . ALA B 1 170 ? 13.133 38.031 6.859 1 96.81 170 ALA B C 1
ATOM 3723 O O . ALA B 1 170 ? 12.141 38.75 6.691 1 96.81 170 ALA B O 1
ATOM 3724 N N . VAL B 1 171 ? 13.18 37.188 7.805 1 97.25 171 VAL B N 1
ATOM 3725 C CA . VAL B 1 171 ? 12.062 36.75 8.641 1 97.25 171 VAL B CA 1
ATOM 3726 C C . VAL B 1 171 ? 11.594 37.906 9.516 1 97.25 171 VAL B C 1
ATOM 3728 O O . VAL B 1 171 ? 10.391 38.094 9.695 1 97.25 171 VAL B O 1
ATOM 3731 N N . ARG B 1 172 ? 12.523 38.688 10 1 95.06 172 ARG B N 1
ATOM 3732 C CA . ARG B 1 172 ? 12.227 39.75 10.953 1 95.06 172 ARG B CA 1
ATOM 3733 C C . ARG B 1 172 ? 11.32 40.812 10.328 1 95.06 172 ARG B C 1
ATOM 3735 O O . ARG B 1 172 ? 10.641 41.562 11.039 1 95.06 172 ARG B O 1
ATOM 3742 N N . LYS B 1 173 ? 11.258 40.875 9.039 1 95.25 173 LYS B N 1
ATOM 3743 C CA . LYS B 1 173 ? 10.516 41.906 8.336 1 95.25 173 LYS B CA 1
ATOM 3744 C C . LYS B 1 173 ? 9.109 41.438 7.98 1 95.25 173 LYS B C 1
ATOM 3746 O O . LYS B 1 173 ? 8.312 42.188 7.438 1 95.25 173 LYS B O 1
ATOM 3751 N N . THR B 1 174 ? 8.828 40.281 8.305 1 96.62 174 THR B N 1
ATOM 3752 C CA . THR B 1 174 ? 7.547 39.688 7.93 1 96.62 174 THR B CA 1
ATOM 3753 C C . THR B 1 174 ? 6.496 39.938 9.008 1 96.62 174 THR B C 1
ATOM 3755 O O . THR B 1 174 ? 6.836 40.156 10.172 1 96.62 174 THR B O 1
ATOM 3758 N N . GLN B 1 175 ? 5.246 39.906 8.594 1 96.19 175 GLN B N 1
ATOM 3759 C CA . GLN B 1 175 ? 4.141 40 9.547 1 96.19 175 GLN B CA 1
ATOM 3760 C C . GLN B 1 175 ? 4.16 38.781 10.5 1 96.19 175 GLN B C 1
ATOM 3762 O O . GLN B 1 175 ? 3.777 38.906 11.664 1 96.19 175 GLN B O 1
ATOM 3767 N N . GLY B 1 176 ? 4.637 37.719 9.984 1 96.69 176 GLY B N 1
ATOM 3768 C CA . GLY B 1 176 ? 4.73 36.531 10.797 1 96.69 176 GLY B CA 1
ATOM 3769 C C . GLY B 1 176 ? 5.574 36.719 12.047 1 96.69 176 GLY B C 1
ATOM 3770 O O . GLY B 1 176 ? 5.176 36.281 13.141 1 96.69 176 GLY B O 1
ATOM 3771 N N . PHE B 1 177 ? 6.664 37.344 11.844 1 96.44 177 PHE B N 1
ATOM 3772 C CA . PHE B 1 177 ? 7.539 37.625 12.977 1 96.44 177 PHE B CA 1
ATOM 3773 C C . PHE B 1 177 ? 6.887 38.562 13.961 1 96.44 177 PHE B C 1
ATOM 3775 O O . PHE B 1 177 ? 6.922 38.375 15.172 1 96.44 177 PHE B O 1
ATOM 3782 N N . LEU B 1 178 ? 6.266 39.562 13.438 1 94.44 178 LEU B N 1
ATOM 3783 C CA . LEU B 1 178 ? 5.664 40.625 14.266 1 94.44 178 LEU B CA 1
ATOM 3784 C C . LEU B 1 178 ? 4.508 40.062 15.086 1 94.44 178 LEU B C 1
ATOM 3786 O O . LEU B 1 178 ? 4.215 40.562 16.172 1 94.44 178 LEU B O 1
ATOM 3790 N N . LYS B 1 179 ? 3.928 38.969 14.656 1 94.19 179 LYS B N 1
ATOM 3791 C CA . LYS B 1 179 ? 2.764 38.406 15.32 1 94.19 179 LYS B CA 1
ATOM 3792 C C . LYS B 1 179 ? 3.184 37.406 16.391 1 94.19 179 LYS B C 1
ATOM 3794 O O . LYS B 1 179 ? 2.346 36.906 17.141 1 94.19 179 LYS B O 1
ATOM 3799 N N . MET B 1 180 ? 4.387 37.156 16.469 1 94.06 180 MET B N 1
ATOM 3800 C CA . MET B 1 180 ? 4.867 36.219 17.453 1 94.06 180 MET B CA 1
ATOM 3801 C C . MET B 1 180 ? 4.758 36.781 18.859 1 94.06 180 MET B C 1
ATOM 3803 O O . MET B 1 180 ? 4.766 38 19.047 1 94.06 180 MET B O 1
ATOM 3807 N N . SER B 1 181 ? 4.699 35.875 19.766 1 90.44 181 SER B N 1
ATOM 3808 C CA . SER B 1 181 ? 4.637 36.281 21.156 1 90.44 181 SER B CA 1
ATOM 3809 C C . SER B 1 181 ? 5.988 36.812 21.656 1 90.44 181 SER B C 1
ATOM 3811 O O . SER B 1 181 ? 7.02 36.531 21.031 1 90.44 181 SER B O 1
ATOM 3813 N N . SER B 1 182 ? 5.895 37.5 22.781 1 88.69 182 SER B N 1
ATOM 3814 C CA . SER B 1 182 ? 7.117 38 23.391 1 88.69 182 SER B CA 1
ATOM 3815 C C . SER B 1 182 ? 8.078 36.875 23.734 1 88.69 182 SER B C 1
ATOM 3817 O O . SER B 1 182 ? 9.281 37 23.484 1 88.69 182 SER B O 1
ATOM 3819 N N . ASN B 1 183 ? 7.559 35.844 24.219 1 91 183 ASN B N 1
ATOM 3820 C CA . ASN B 1 183 ? 8.391 34.688 24.609 1 91 183 ASN B CA 1
ATOM 3821 C C . ASN B 1 183 ? 9.078 34.062 23.406 1 91 183 ASN B C 1
ATOM 3823 O O . ASN B 1 183 ? 10.242 33.656 23.484 1 91 183 ASN B O 1
ATOM 3827 N N . GLU B 1 184 ? 8.391 34 22.297 1 92.75 184 GLU B N 1
ATOM 3828 C CA . GLU B 1 184 ? 8.961 33.438 21.094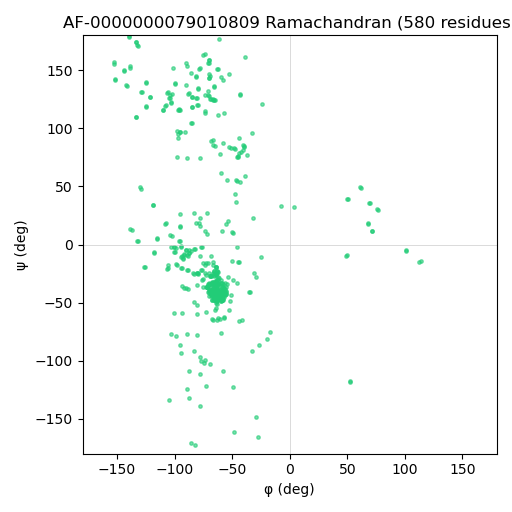 1 92.75 184 GLU B CA 1
ATOM 3829 C C . GLU B 1 184 ? 10.078 34.281 20.516 1 92.75 184 GLU B C 1
ATOM 3831 O O . GLU B 1 184 ? 11.133 33.781 20.141 1 92.75 184 GLU B O 1
ATOM 3836 N N . VAL B 1 185 ? 9.812 35.594 20.484 1 92.75 185 VAL B N 1
ATOM 3837 C CA . VAL B 1 185 ? 10.805 36.5 19.953 1 92.75 185 VAL B CA 1
ATOM 3838 C C . VAL B 1 185 ? 12.062 36.469 20.812 1 92.75 185 VAL B C 1
ATOM 3840 O O . VAL B 1 185 ? 13.18 36.375 20.297 1 92.75 185 VAL B O 1
ATOM 3843 N N . LEU B 1 186 ? 11.875 36.406 22.125 1 90.5 186 LEU B N 1
ATOM 3844 C CA . LEU B 1 186 ? 13.008 36.375 23.047 1 90.5 186 LEU B CA 1
ATOM 3845 C C . LEU B 1 186 ? 13.812 35.094 22.859 1 90.5 186 LEU B C 1
ATOM 3847 O O . LEU B 1 186 ? 15.047 35.125 22.875 1 90.5 186 LEU B O 1
ATOM 3851 N N . SER B 1 187 ? 13.07 34.062 22.656 1 92.56 187 SER B N 1
ATOM 3852 C CA . SER B 1 187 ? 13.734 32.781 22.5 1 92.56 187 SER B CA 1
ATOM 3853 C C . SER B 1 187 ? 14.578 32.75 21.219 1 92.56 187 SER B C 1
ATOM 3855 O O . SER B 1 187 ? 15.57 32.031 21.156 1 92.56 187 SER B O 1
ATOM 3857 N N . ILE B 1 188 ? 14.234 33.5 20.281 1 94.19 188 ILE B N 1
ATOM 3858 C CA . ILE B 1 188 ? 14.945 33.531 19.016 1 94.19 188 ILE B CA 1
ATOM 3859 C C . ILE B 1 188 ? 16.172 34.469 19.141 1 94.19 188 ILE B C 1
ATOM 3861 O O . ILE B 1 188 ? 17.281 34.062 18.828 1 94.19 188 ILE B O 1
ATOM 3865 N N . VAL B 1 189 ? 15.992 35.656 19.641 1 90.62 189 VAL B N 1
ATOM 3866 C CA . VAL B 1 189 ? 17.016 36.688 19.594 1 90.62 189 VAL B CA 1
ATOM 3867 C C . VAL B 1 189 ? 18.109 36.406 20.609 1 90.62 189 VAL B C 1
ATOM 3869 O O . VAL B 1 189 ? 19.219 36.906 20.516 1 90.62 189 VAL B O 1
ATOM 3872 N N . LYS B 1 190 ? 17.844 35.531 21.562 1 88.81 190 LYS B N 1
ATOM 3873 C CA . LYS B 1 190 ? 18.828 35.156 22.578 1 88.81 190 LYS B CA 1
ATOM 3874 C C . LYS B 1 190 ? 19.688 34 22.125 1 88.81 190 LYS B C 1
ATOM 3876 O O . LYS B 1 190 ? 20.672 33.656 22.781 1 88.81 190 LYS B O 1
ATOM 3881 N N . ARG B 1 191 ? 19.328 33.438 21.094 1 91.38 191 ARG B N 1
ATOM 3882 C CA . ARG B 1 191 ? 20.078 32.281 20.625 1 91.38 191 ARG B CA 1
ATOM 3883 C C . ARG B 1 191 ? 21.453 32.656 20.109 1 91.38 191 ARG B C 1
ATOM 3885 O O . ARG B 1 191 ? 21.609 33.688 19.438 1 91.38 191 ARG B O 1
ATOM 3892 N N . GLN B 1 192 ? 22.375 31.781 20.375 1 87.81 192 GLN B N 1
ATOM 3893 C CA . GLN B 1 192 ? 23.75 32.031 19.969 1 87.81 192 GLN B CA 1
ATOM 3894 C C . GLN B 1 192 ? 23.953 31.719 18.484 1 87.81 192 GLN B C 1
ATOM 3896 O O . GLN B 1 192 ? 24.828 32.312 17.844 1 87.81 192 GLN B O 1
ATOM 3901 N N . ASP B 1 193 ? 23.125 30.859 17.984 1 91.19 193 ASP B N 1
ATOM 3902 C CA . ASP B 1 193 ? 23.312 30.422 16.609 1 91.19 193 ASP B CA 1
ATOM 3903 C C . ASP B 1 193 ? 22.438 31.25 15.656 1 91.19 193 ASP B C 1
ATOM 3905 O O . ASP B 1 193 ? 22.219 30.844 14.508 1 91.19 193 ASP B O 1
ATOM 3909 N N . LEU B 1 194 ? 21.953 32.375 16.203 1 92.88 194 LEU B N 1
ATOM 3910 C CA . LEU B 1 194 ? 21.188 33.312 15.352 1 92.88 194 LEU B CA 1
ATOM 3911 C C . LEU B 1 194 ? 22.078 33.906 14.273 1 92.88 194 LEU B C 1
ATOM 3913 O O . LEU B 1 194 ? 23.125 34.469 14.578 1 92.88 194 LEU B O 1
ATOM 3917 N N . VAL B 1 195 ? 21.672 33.75 13.055 1 91.62 195 VAL B N 1
ATOM 3918 C CA . VAL B 1 195 ? 22.469 34.25 11.945 1 91.62 195 VAL B CA 1
ATOM 3919 C C . VAL B 1 195 ? 21.953 35.625 11.516 1 91.62 195 VAL B C 1
ATOM 3921 O O . VAL B 1 195 ? 20.859 35.75 10.977 1 91.62 195 VAL B O 1
ATOM 3924 N N . VAL B 1 196 ? 22.797 36.625 11.672 1 90.44 196 VAL B N 1
ATOM 3925 C CA . VAL B 1 196 ? 22.453 38 11.297 1 90.44 196 VAL B CA 1
ATOM 3926 C C . VAL B 1 196 ? 23.641 38.656 10.617 1 90.44 196 VAL B C 1
ATOM 3928 O O . VAL B 1 196 ? 24.781 38.25 10.812 1 90.44 196 VAL B O 1
ATOM 3931 N N . SER B 1 197 ? 23.266 39.656 9.758 1 87.69 197 SER B N 1
ATOM 3932 C CA . SER B 1 197 ? 24.312 40.406 9.078 1 87.69 197 SER B CA 1
ATOM 3933 C C . SER B 1 197 ? 25.047 41.312 10.047 1 87.69 197 SER B C 1
ATOM 3935 O O . SER B 1 197 ? 26.219 41.625 9.852 1 87.69 197 SER B O 1
ATOM 3937 N N . SER B 1 198 ? 24.297 41.844 11.039 1 84.12 198 SER B N 1
ATOM 3938 C CA . SER B 1 198 ? 24.844 42.719 12.086 1 84.12 198 SER B CA 1
ATOM 3939 C C . SER B 1 198 ? 24.016 42.625 13.367 1 84.12 198 SER B C 1
ATOM 3941 O O . SER B 1 198 ? 22.859 42.219 13.336 1 84.12 198 SER B O 1
ATOM 3943 N N . GLU B 1 199 ? 24.672 42.938 14.391 1 80.56 199 GLU B N 1
ATOM 3944 C CA . GLU B 1 199 ? 23.984 42.906 15.672 1 80.56 199 GLU B CA 1
ATOM 3945 C C . GLU B 1 199 ? 22.859 43.938 15.734 1 80.56 199 GLU B C 1
ATOM 3947 O O . GLU B 1 199 ? 21.891 43.781 16.484 1 80.56 199 GLU B O 1
ATOM 3952 N N . ASP B 1 200 ? 22.984 44.969 14.961 1 85.19 200 ASP B N 1
ATOM 3953 C CA . ASP B 1 200 ? 22 46.031 14.922 1 85.19 200 ASP B CA 1
ATOM 3954 C C . ASP B 1 200 ? 20.656 45.531 14.414 1 85.19 200 ASP B C 1
ATOM 3956 O O . ASP B 1 200 ? 19.594 46.062 14.766 1 85.19 200 ASP B O 1
ATOM 3960 N N . ILE B 1 201 ? 20.766 44.5 13.688 1 90.25 201 ILE B N 1
ATOM 3961 C CA . ILE B 1 201 ? 19.562 43.906 13.07 1 90.25 201 ILE B CA 1
ATOM 3962 C C . ILE B 1 201 ? 18.656 43.344 14.156 1 90.25 201 ILE B C 1
ATOM 3964 O O . ILE B 1 201 ? 17.438 43.406 14.055 1 90.25 201 ILE B O 1
ATOM 3968 N N . VAL B 1 202 ? 19.266 42.812 15.203 1 90.56 202 VAL B N 1
ATOM 3969 C CA . VAL B 1 202 ? 18.5 42.219 16.297 1 90.56 202 VAL B CA 1
ATOM 3970 C C . VAL B 1 202 ? 17.719 43.281 17.031 1 90.56 202 VAL B C 1
ATOM 3972 O O . VAL B 1 202 ? 16.531 43.125 17.297 1 90.56 202 VAL B O 1
ATOM 3975 N N . LEU B 1 203 ? 18.406 44.406 17.25 1 86.5 203 LEU B N 1
ATOM 3976 C CA . LEU B 1 203 ? 17.75 45.531 17.938 1 86.5 203 LEU B CA 1
ATOM 3977 C C . LEU B 1 203 ? 16.609 46.062 17.094 1 86.5 203 LEU B C 1
ATOM 3979 O O . LEU B 1 203 ? 15.531 46.375 17.609 1 86.5 203 LEU B O 1
ATOM 3983 N N . GLU B 1 204 ? 16.875 46.219 15.883 1 90.44 204 GLU B N 1
ATOM 3984 C CA . GLU B 1 204 ? 15.852 46.719 14.969 1 90.44 204 GLU B CA 1
ATOM 3985 C C . GLU B 1 204 ? 14.633 45.812 14.984 1 90.44 204 GLU B C 1
ATOM 3987 O O . GLU B 1 204 ? 13.492 46.281 14.977 1 90.44 204 GLU B O 1
ATOM 3992 N N . ALA B 1 205 ? 14.891 44.562 14.945 1 92.62 205 ALA B N 1
ATOM 3993 C CA . ALA B 1 205 ? 13.812 43.562 14.945 1 92.62 205 ALA B CA 1
ATOM 3994 C C . ALA B 1 205 ? 12.961 43.688 16.219 1 92.62 205 ALA B C 1
ATOM 3996 O O . ALA B 1 205 ? 11.727 43.656 16.141 1 92.62 205 ALA B O 1
ATOM 3997 N N . ILE B 1 206 ? 13.602 43.875 17.344 1 89.62 206 ILE B N 1
ATOM 3998 C CA . ILE B 1 206 ? 12.914 44 18.625 1 89.62 206 ILE B CA 1
ATOM 3999 C C . ILE B 1 206 ? 12.078 45.281 18.656 1 89.62 206 ILE B C 1
ATOM 4001 O O . ILE B 1 206 ? 10.93 45.25 19.109 1 89.62 206 ILE B O 1
ATOM 4005 N N . LEU B 1 207 ? 12.656 46.281 18.156 1 87.88 207 LEU B N 1
ATOM 4006 C CA . LEU B 1 207 ? 11.953 47.562 18.125 1 87.88 207 LEU B CA 1
ATOM 4007 C C . LEU B 1 207 ? 10.734 47.5 17.203 1 87.88 207 LEU B C 1
ATOM 4009 O O . LEU B 1 207 ? 9.664 48 17.562 1 87.88 207 LEU B O 1
ATOM 4013 N N . ASP B 1 208 ? 10.945 46.938 16.031 1 91.44 208 ASP B N 1
ATOM 4014 C CA . ASP B 1 208 ? 9.836 46.75 15.102 1 91.44 208 ASP B CA 1
ATOM 4015 C C . ASP B 1 208 ? 8.727 45.938 15.742 1 91.44 208 ASP B C 1
ATOM 4017 O O . ASP B 1 208 ? 7.543 46.25 15.594 1 91.44 208 ASP B O 1
ATOM 4021 N N . TRP B 1 209 ? 9.086 44.875 16.406 1 92.56 209 TRP B N 1
ATOM 4022 C CA . TRP B 1 209 ? 8.133 44 17.094 1 92.56 209 TRP B CA 1
ATOM 4023 C C . TRP B 1 209 ? 7.395 44.781 18.188 1 92.56 209 TRP B C 1
ATOM 4025 O O . TRP B 1 209 ? 6.168 44.688 18.297 1 92.56 209 TRP B O 1
ATOM 4035 N N . ALA B 1 210 ? 8.055 45.594 19 1 85.81 210 ALA B N 1
ATOM 4036 C CA . ALA B 1 210 ? 7.473 46.375 20.078 1 85.81 210 ALA B CA 1
ATOM 4037 C C . ALA B 1 210 ? 6.496 47.406 19.531 1 85.81 210 ALA B C 1
ATOM 4039 O O . ALA B 1 210 ? 5.453 47.688 20.141 1 85.81 210 ALA B O 1
ATOM 4040 N N . ASP B 1 211 ? 6.902 47.969 18.453 1 88 211 ASP B N 1
ATOM 4041 C CA . ASP B 1 211 ? 6.059 48.969 17.812 1 88 211 ASP B CA 1
ATOM 4042 C C . ASP B 1 211 ? 4.746 48.344 17.328 1 88 211 ASP B C 1
ATOM 4044 O O . ASP B 1 211 ? 3.705 49.031 17.344 1 88 211 ASP B O 1
ATOM 4048 N N . TYR B 1 212 ? 4.762 47.219 16.891 1 88.38 212 TYR B N 1
ATOM 4049 C CA . TYR B 1 212 ? 3.576 46.5 16.422 1 88.38 212 TYR B CA 1
ATOM 4050 C C . TYR B 1 212 ? 2.574 46.312 17.562 1 88.38 212 TYR B C 1
ATOM 4052 O O . TYR B 1 212 ? 1.363 46.406 17.344 1 88.38 212 TYR B O 1
ATOM 4060 N N . TYR B 1 213 ? 2.959 46.094 18.859 1 80.5 213 TYR B N 1
ATOM 4061 C CA . TYR B 1 213 ? 2.09 45.844 20 1 80.5 213 TYR B CA 1
ATOM 4062 C C . TYR B 1 213 ? 1.922 47.062 20.859 1 80.5 213 TYR B C 1
ATOM 4064 O O . TYR B 1 213 ? 1.392 47 21.969 1 80.5 213 TYR B O 1
ATOM 4072 N N . LYS B 1 214 ? 2.375 48.219 20.516 1 76.44 214 LYS B N 1
ATOM 4073 C CA . LYS B 1 214 ? 2.383 49.438 21.312 1 76.44 214 LYS B CA 1
ATOM 4074 C C . LYS B 1 214 ? 0.971 49.812 21.75 1 76.44 214 LYS B C 1
ATOM 4076 O O . LYS B 1 214 ? 0.768 50.312 22.859 1 76.44 214 LYS B O 1
ATOM 4081 N N . ASP B 1 215 ? 0.072 49.656 20.891 1 74.44 215 ASP B N 1
ATOM 4082 C CA . ASP B 1 215 ? -1.289 50.062 21.203 1 74.44 215 ASP B CA 1
ATOM 4083 C C . ASP B 1 215 ? -2.057 48.969 21.922 1 74.44 215 ASP B C 1
ATOM 4085 O O . ASP B 1 215 ? -3.193 49.156 22.344 1 74.44 215 ASP B O 1
ATOM 4089 N N . GLU B 1 216 ? -1.343 47.781 22.016 1 66.88 216 GLU B N 1
ATOM 4090 C CA . GLU B 1 216 ? -2 46.719 22.734 1 66.88 216 GLU B CA 1
ATOM 4091 C C . GLU B 1 216 ? -1.722 46.781 24.219 1 66.88 216 GLU B C 1
ATOM 4093 O O . GLU B 1 216 ? -0.647 47.219 24.641 1 66.88 216 GLU B O 1
ATOM 4098 N N . PRO B 1 217 ? -2.713 46.719 25.172 1 54.94 217 PRO B N 1
ATOM 4099 C CA . PRO B 1 217 ? -2.549 46.844 26.625 1 54.94 217 PRO B CA 1
ATOM 4100 C C . PRO B 1 217 ? -1.337 46.062 27.141 1 54.94 217 PRO B C 1
ATOM 4102 O O . PRO B 1 217 ? -0.959 45.062 26.578 1 54.94 217 PRO B O 1
ATOM 4105 N N . ALA B 1 218 ? -0.465 46.656 27.891 1 51.66 218 ALA B N 1
ATOM 4106 C CA . ALA B 1 218 ? 0.894 46.5 28.406 1 51.66 218 ALA B CA 1
ATOM 4107 C C . ALA B 1 218 ? 1.102 45.062 28.922 1 51.66 218 ALA B C 1
ATOM 4109 O O . ALA B 1 218 ? 2.238 44.625 29.094 1 51.66 218 ALA B O 1
ATOM 4110 N N . SER B 1 219 ? 0.15 44.438 29.438 1 47.81 219 SER B N 1
ATOM 4111 C CA . SER B 1 219 ? 0.411 43.312 30.344 1 47.81 219 SER B CA 1
ATOM 4112 C C . SER B 1 219 ? 1.355 42.312 29.703 1 47.81 219 SER B C 1
ATOM 4114 O O . SER B 1 219 ? 2.176 41.688 30.391 1 47.81 219 SER B O 1
ATOM 4116 N N . GLU B 1 220 ? 1.161 41.875 28.5 1 48.75 220 GLU B N 1
ATOM 4117 C CA . GLU B 1 220 ? 1.684 40.594 28.109 1 48.75 220 GLU B CA 1
ATOM 4118 C C . GLU B 1 220 ? 2.979 40.719 27.312 1 48.75 220 GLU B C 1
ATOM 4120 O O . GLU B 1 220 ? 3.656 39.719 27.047 1 48.75 220 GLU B O 1
ATOM 4125 N N . GLN B 1 221 ? 3.455 42 27.031 1 53 221 GLN B N 1
ATOM 4126 C CA . GLN B 1 221 ? 4.453 41.75 26 1 53 221 GLN B CA 1
ATOM 4127 C C . GLN B 1 221 ? 5.777 42.438 26.344 1 53 221 GLN B C 1
ATOM 4129 O O . GLN B 1 221 ? 6.066 43.531 25.875 1 53 221 GLN B O 1
ATOM 4134 N N . SER B 1 222 ? 6.32 42.281 27.562 1 54 222 SER B N 1
ATOM 4135 C CA . SER B 1 222 ? 7.645 42.812 27.859 1 54 222 SER B CA 1
ATOM 4136 C C . SER B 1 222 ? 8.742 41.875 27.344 1 54 222 SER B C 1
ATOM 4138 O O . SER B 1 222 ? 8.602 40.656 27.359 1 54 222 SER B O 1
ATOM 4140 N N . LEU B 1 223 ? 9.641 42.469 26.547 1 60.5 223 LEU B N 1
ATOM 4141 C CA . LEU B 1 223 ? 10.805 41.719 26.078 1 60.5 223 LEU B CA 1
ATOM 4142 C C . LEU B 1 223 ? 12.031 42 26.938 1 60.5 223 LEU B C 1
ATOM 4144 O O . LEU B 1 223 ? 12.422 43.188 27.062 1 60.5 223 LEU B O 1
ATOM 4148 N N . ASP B 1 224 ? 12.367 41.25 27.906 1 54.94 224 ASP B N 1
ATOM 4149 C CA . ASP B 1 224 ? 13.656 41.375 28.578 1 54.94 224 ASP B CA 1
ATOM 4150 C C . ASP B 1 224 ? 14.805 41 27.641 1 54.94 224 ASP B C 1
ATOM 4152 O O . ASP B 1 224 ? 15.086 39.812 27.438 1 54.94 224 ASP B O 1
ATOM 4156 N N . VAL B 1 225 ? 15.273 42 26.969 1 55.25 225 VAL B N 1
ATOM 4157 C CA . VAL B 1 225 ? 16.297 41.75 25.953 1 55.25 225 VAL B CA 1
ATOM 4158 C C . VAL B 1 225 ? 17.672 41.625 26.625 1 55.25 225 VAL B C 1
ATOM 4160 O O . VAL B 1 225 ? 18.703 41.688 25.953 1 55.25 225 VAL B O 1
ATOM 4163 N N . ASN B 1 226 ? 17.641 41.375 27.938 1 54.91 226 ASN B N 1
ATOM 4164 C CA . ASN B 1 226 ? 18.922 41.156 28.609 1 54.91 226 ASN B CA 1
ATOM 4165 C C . ASN B 1 226 ? 19.594 39.875 28.125 1 54.91 226 ASN B C 1
ATOM 4167 O O . ASN B 1 226 ? 18.922 38.844 28.016 1 54.91 226 ASN B O 1
ATOM 4171 N N . GLY B 1 227 ? 20.922 40.062 27.609 1 50.66 227 GLY B N 1
ATOM 4172 C CA . GLY B 1 227 ? 21.688 38.906 27.188 1 50.66 227 GLY B CA 1
ATOM 4173 C C . GLY B 1 227 ? 21.703 38.719 25.688 1 50.66 227 GLY B C 1
ATOM 4174 O O . GLY B 1 227 ? 22.203 37.719 25.188 1 50.66 227 GLY B O 1
ATOM 4175 N N . THR B 1 228 ? 20.984 39.5 25.062 1 55.25 228 THR B N 1
ATOM 4176 C CA . THR B 1 228 ? 21 39.406 23.609 1 55.25 228 THR B CA 1
ATOM 4177 C C . THR B 1 228 ? 22.328 39.906 23.047 1 55.25 228 THR B C 1
ATOM 4179 O O . THR B 1 228 ? 23.078 40.594 23.734 1 55.25 228 THR B O 1
ATOM 4182 N N . LYS B 1 229 ? 22.797 39.406 22.047 1 53.53 229 LYS B N 1
ATOM 4183 C CA . LYS B 1 229 ? 24 39.844 21.359 1 53.53 229 LYS B CA 1
ATOM 4184 C C . LYS B 1 229 ? 24.031 41.344 21.219 1 53.53 229 LYS B C 1
ATOM 4186 O O . LYS B 1 229 ? 25.062 41.938 20.891 1 53.53 229 LYS B O 1
ATOM 4191 N N . CYS B 1 230 ? 22.938 42 21.422 1 50.66 230 CYS B N 1
ATOM 4192 C CA . CYS B 1 230 ? 22.906 43.469 21.25 1 50.66 230 CYS B CA 1
ATOM 4193 C C . CYS B 1 230 ? 23.672 44.156 22.375 1 50.66 230 CYS B C 1
ATOM 4195 O O . CYS B 1 230 ? 23.875 45.375 22.344 1 50.66 230 CYS B O 1
ATOM 4197 N N . GLN B 1 231 ? 23.938 43.406 23.453 1 46.12 231 GLN B N 1
ATOM 4198 C CA . GLN B 1 231 ? 24.5 44.125 24.578 1 46.12 231 GLN B CA 1
ATOM 4199 C C . GLN B 1 231 ? 25.859 44.75 24.234 1 46.12 231 GLN B C 1
ATOM 4201 O O . GLN B 1 231 ? 26.344 45.625 24.922 1 46.12 231 GLN B O 1
ATOM 4206 N N . ARG B 1 232 ? 26.5 44.094 23.391 1 40.28 232 ARG B N 1
ATOM 4207 C CA . ARG B 1 232 ? 27.891 44.562 23.453 1 40.28 232 ARG B CA 1
ATOM 4208 C C . ARG B 1 232 ? 27.984 46 22.953 1 40.28 232 ARG B C 1
ATOM 4210 O O . ARG B 1 232 ? 28.797 46.781 23.469 1 40.28 232 ARG B O 1
ATOM 4217 N N . GLY B 1 233 ? 27.672 46.375 21.609 1 38 233 GLY B N 1
ATOM 4218 C CA . GLY B 1 233 ? 28.297 47.594 21.109 1 38 233 GLY B CA 1
ATOM 4219 C C . GLY B 1 233 ? 27.641 48.844 21.625 1 38 233 GLY B C 1
ATOM 4220 O O . GLY B 1 233 ? 28.281 49.656 22.281 1 38 233 GLY B O 1
ATOM 4221 N N . SER B 1 234 ? 26.641 49.656 20.781 1 38.34 234 SER B N 1
ATOM 4222 C CA . SER B 1 234 ? 26.422 51.094 20.734 1 38.34 234 SER B CA 1
ATOM 4223 C C . SER B 1 234 ? 25.578 51.562 21.922 1 38.34 234 SER B C 1
ATOM 4225 O O . SER B 1 234 ? 24.844 50.781 22.516 1 38.34 234 SER B O 1
ATOM 4227 N N . ASN B 1 235 ? 25.703 52.906 22.484 1 39.34 235 ASN B N 1
ATOM 4228 C CA . ASN B 1 235 ? 25.016 53.844 23.344 1 39.34 235 ASN B CA 1
ATOM 4229 C C . ASN B 1 235 ? 23.5 53.688 23.266 1 39.34 235 ASN B C 1
ATOM 4231 O O . ASN B 1 235 ? 22.75 54.406 23.938 1 39.34 235 ASN B O 1
ATOM 4235 N N . ASP B 1 236 ? 22.984 53.188 22.219 1 37.88 236 ASP B N 1
ATOM 4236 C CA . ASP B 1 236 ? 21.531 53.156 22.016 1 37.88 236 ASP B CA 1
ATOM 4237 C C . ASP B 1 236 ? 20.875 52.094 22.906 1 37.88 236 ASP B C 1
ATOM 4239 O O . ASP B 1 236 ? 19.75 51.688 22.656 1 37.88 236 ASP B O 1
ATOM 4243 N N . TYR B 1 237 ? 21.469 51.531 23.812 1 37.91 237 TYR B N 1
ATOM 4244 C CA . TYR B 1 237 ? 20.953 50.656 24.844 1 37.91 237 TYR B CA 1
ATOM 4245 C C . TYR B 1 237 ? 19.828 51.344 25.641 1 37.91 237 TYR B C 1
ATOM 4247 O O . TYR B 1 237 ? 19.078 50.656 26.344 1 37.91 237 TYR B O 1
ATOM 4255 N N . GLU B 1 238 ? 19.922 52.625 25.812 1 41.81 238 GLU B N 1
ATOM 4256 C CA . GLU B 1 238 ? 18.859 53.312 26.516 1 41.81 238 GLU B CA 1
ATOM 4257 C C . GLU B 1 238 ? 17.5 53.062 25.844 1 41.81 238 GLU B C 1
ATOM 4259 O O . GLU B 1 238 ? 16.484 52.906 26.531 1 41.81 238 GLU B O 1
ATOM 4264 N N . GLN B 1 239 ? 17.531 53.031 24.594 1 40.72 239 GLN B N 1
ATOM 4265 C CA . GLN B 1 239 ? 16.266 52.812 23.906 1 40.72 239 GLN B CA 1
ATOM 4266 C C . GLN B 1 239 ? 15.766 51.375 24.078 1 40.72 239 GLN B C 1
ATOM 4268 O O . GLN B 1 239 ? 14.555 51.156 24.188 1 40.72 239 GLN B O 1
ATOM 4273 N N . ALA B 1 240 ? 16.625 50.406 24.141 1 41.62 240 ALA B N 1
ATOM 4274 C CA . ALA B 1 240 ? 16.219 49.031 24.359 1 41.62 240 ALA B CA 1
ATOM 4275 C C . ALA B 1 240 ? 15.75 48.812 25.797 1 41.62 240 ALA B C 1
ATOM 4277 O O . ALA B 1 240 ? 14.82 48.062 26.047 1 41.62 240 ALA B O 1
ATOM 4278 N N . GLU B 1 241 ? 16.375 49.469 26.797 1 41 241 GLU B N 1
ATOM 4279 C CA . GLU B 1 241 ? 15.875 49.438 28.172 1 41 241 GLU B CA 1
ATOM 4280 C C . GLU B 1 241 ? 14.469 50.031 28.266 1 41 241 GLU B C 1
ATOM 4282 O O . GLU B 1 241 ? 13.648 49.562 29.062 1 41 241 GLU B O 1
ATOM 4287 N N . ASN B 1 242 ? 14.195 51.125 27.609 1 40.94 242 ASN B N 1
ATOM 4288 C CA . ASN B 1 242 ? 12.859 51.719 27.625 1 40.94 242 ASN B CA 1
ATOM 4289 C C . ASN B 1 242 ? 11.828 50.812 26.984 1 40.94 242 ASN B C 1
ATOM 4291 O O . ASN B 1 242 ? 10.625 51.031 27.078 1 40.94 242 ASN B O 1
ATOM 4295 N N . VAL B 1 243 ? 12.242 49.969 26.125 1 42.84 243 VAL B N 1
ATOM 4296 C CA . VAL B 1 243 ? 11.258 48.969 25.703 1 42.84 243 VAL B CA 1
ATOM 4297 C C . VAL B 1 243 ? 10.859 48.094 26.891 1 42.84 243 VAL B C 1
ATOM 4299 O O . VAL B 1 243 ? 9.875 47.375 26.828 1 42.84 243 VAL B O 1
ATOM 4302 N N . ARG B 1 244 ? 11.719 48.062 28 1 36.75 244 ARG B N 1
ATOM 4303 C CA . ARG B 1 244 ? 11.406 47.344 29.234 1 36.75 244 ARG B CA 1
ATOM 4304 C C . ARG B 1 244 ? 10.172 47.906 29.906 1 36.75 244 ARG B C 1
ATOM 4306 O O . ARG B 1 244 ? 9.32 47.188 30.391 1 36.75 244 ARG B O 1
ATOM 4313 N N . SER B 1 245 ? 10.336 49.312 30.344 1 36.09 245 SER B N 1
ATOM 4314 C CA . SER B 1 245 ? 9.445 49.969 31.328 1 36.09 245 SER B CA 1
ATOM 4315 C C . SER B 1 245 ?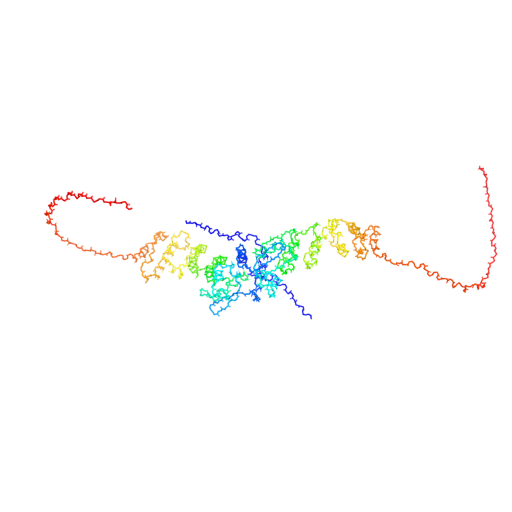 8.047 50.125 30.766 1 36.09 245 SER B C 1
ATOM 4317 O O . SER B 1 245 ? 7.188 50.75 31.406 1 36.09 245 SER B O 1
ATOM 4319 N N . VAL B 1 246 ? 7.852 50.031 29.531 1 34.19 246 VAL B N 1
ATOM 4320 C CA . VAL B 1 246 ? 6.445 50.312 29.266 1 34.19 246 VAL B CA 1
ATOM 4321 C C . VAL B 1 246 ? 5.57 49.406 30.141 1 34.19 246 VAL B C 1
ATOM 4323 O O . VAL B 1 246 ? 4.418 49.75 30.438 1 34.19 246 VAL B O 1
ATOM 4326 N N . GLY B 1 247 ? 5.988 48.281 30.516 1 30.95 247 GLY B N 1
ATOM 4327 C CA . GLY B 1 247 ? 5.023 47.625 31.406 1 30.95 247 GLY B CA 1
ATOM 4328 C C . GLY B 1 247 ? 5.094 48.125 32.844 1 30.95 247 GLY B C 1
ATOM 4329 O O . GLY B 1 247 ? 4.238 47.781 33.656 1 30.95 247 GLY B O 1
ATOM 4330 N N . ASN B 1 248 ? 6.336 48.469 33.344 1 29.42 248 ASN B N 1
ATOM 4331 C CA . ASN B 1 248 ? 6.316 48.75 34.781 1 29.42 248 ASN B CA 1
ATOM 4332 C C . ASN B 1 248 ? 5.871 50.188 35.031 1 29.42 248 ASN B C 1
ATOM 4334 O O . ASN B 1 248 ? 6.707 51.094 35.156 1 29.42 248 ASN B O 1
ATOM 4338 N N . VAL B 1 249 ? 5.094 50.844 34.188 1 30.64 249 VAL B N 1
ATOM 4339 C CA . VAL B 1 249 ? 4.551 52.062 34.812 1 30.64 249 VAL B CA 1
ATOM 4340 C C . VAL B 1 249 ? 3.99 51.75 36.188 1 30.64 249 VAL B C 1
ATOM 4342 O O . VAL B 1 249 ? 2.881 51.219 36.312 1 30.64 249 VAL B O 1
ATOM 4345 N N . ASN B 1 250 ? 4.648 50.969 37.031 1 25.39 250 ASN B N 1
ATOM 4346 C CA . ASN B 1 250 ? 4.121 51.031 38.406 1 25.39 250 ASN B CA 1
ATOM 4347 C C . ASN B 1 250 ? 4.059 52.5 38.875 1 25.39 250 ASN B C 1
ATOM 4349 O O . ASN B 1 250 ? 4.82 53.344 38.406 1 25.39 250 ASN B O 1
ATOM 4353 N N . THR B 1 251 ? 3.045 52.844 39.719 1 26.17 251 THR B N 1
ATOM 4354 C CA . THR B 1 251 ? 2.545 53.875 40.625 1 26.17 251 THR B CA 1
ATOM 4355 C C . THR B 1 251 ? 3.652 54.375 41.562 1 26.17 251 THR B C 1
ATOM 4357 O O . THR B 1 251 ? 3.918 53.75 42.594 1 26.17 251 THR B O 1
ATOM 4360 N N . GLU B 1 252 ? 4.906 54.5 41.156 1 26.36 252 GLU B N 1
ATOM 4361 C CA . GLU B 1 252 ? 5.668 55.188 42.188 1 26.36 252 GLU B CA 1
ATOM 4362 C C . GLU B 1 252 ? 5.047 56.562 42.5 1 26.36 252 GLU B C 1
ATOM 4364 O O . GLU B 1 252 ? 4.938 57.406 41.625 1 26.36 252 GLU B O 1
ATOM 4369 N N . GLY B 1 253 ? 4.07 56.531 43.438 1 23.83 253 GLY B N 1
ATOM 4370 C CA . GLY B 1 253 ? 3.625 57.625 44.281 1 23.83 253 GLY B CA 1
ATOM 4371 C C . GLY B 1 253 ? 4.766 58.5 44.812 1 23.83 253 GLY B C 1
ATOM 4372 O O . GLY B 1 253 ? 5.703 58 45.406 1 23.83 253 GLY B O 1
ATOM 4373 N N . SER B 1 254 ? 5.219 59.375 44.062 1 25.23 254 SER B N 1
ATOM 4374 C CA . SER B 1 254 ? 5.938 60.5 44.656 1 25.23 254 SER B CA 1
ATOM 4375 C C . SER B 1 254 ? 5.285 60.969 45.969 1 25.23 254 SER B C 1
ATOM 4377 O O . SER B 1 254 ? 4.219 61.562 45.938 1 25.23 254 SER B O 1
ATOM 4379 N N . ASP B 1 255 ? 5.207 59.969 46.969 1 23.22 255 ASP B N 1
ATOM 4380 C CA . ASP B 1 255 ? 4.875 60.406 48.312 1 23.22 255 ASP B CA 1
ATOM 4381 C C . ASP B 1 255 ? 5.848 61.5 48.781 1 23.22 255 ASP B C 1
ATOM 4383 O O . ASP B 1 255 ? 6.965 61.188 49.188 1 23.22 255 ASP B O 1
ATOM 4387 N N . VAL B 1 256 ? 5.992 62.469 48.156 1 23.83 256 VAL B N 1
ATOM 4388 C CA . VAL B 1 256 ? 6.488 63.656 48.844 1 23.83 256 VAL B CA 1
ATOM 4389 C C . VAL B 1 256 ? 5.746 63.844 50.156 1 23.83 256 VAL B C 1
ATOM 4391 O O . VAL B 1 256 ? 5.695 64.938 50.688 1 23.83 256 VAL B O 1
ATOM 4394 N N . ASN B 1 257 ? 4.711 62.906 50.469 1 20.08 257 ASN B N 1
ATOM 4395 C CA . ASN B 1 257 ? 3.998 63.344 51.688 1 20.08 257 ASN B CA 1
ATOM 4396 C C . ASN B 1 257 ? 4.945 63.5 52.875 1 20.08 257 ASN B C 1
ATOM 4398 O O . ASN B 1 257 ? 5.758 62.594 53.125 1 20.08 257 ASN B O 1
ATOM 4402 N N . HIS B 1 258 ? 5.109 64.688 53.312 1 21.33 258 HIS B N 1
ATOM 4403 C CA . HIS B 1 258 ? 5.645 65.438 54.438 1 21.33 258 HIS B CA 1
ATOM 4404 C C . HIS B 1 258 ? 5.602 64.625 55.719 1 21.33 258 HIS B C 1
ATOM 4406 O O . HIS B 1 258 ? 4.91 63.625 55.781 1 21.33 258 HIS B O 1
ATOM 4412 N N . GLN B 1 259 ? 5.773 65.312 56.719 1 19.27 259 GLN B N 1
ATOM 4413 C CA . GLN B 1 259 ? 5.805 66.062 57.969 1 19.27 259 GLN B CA 1
ATOM 4414 C C . GLN B 1 259 ? 4.609 65.75 58.844 1 19.27 259 GLN B C 1
ATOM 4416 O O . GLN B 1 259 ? 3.705 66.562 59.031 1 19.27 259 GLN B O 1
ATOM 4421 N N . LYS B 1 260 ? 4.277 64.438 58.594 1 19.42 260 LYS B N 1
ATOM 4422 C CA . LYS B 1 260 ? 3.311 64.062 59.625 1 19.42 260 LYS B CA 1
ATOM 4423 C C . LYS B 1 260 ? 3.889 64.25 61.031 1 19.42 260 LYS B C 1
ATOM 4425 O O . LYS B 1 260 ? 5.047 63.938 61.281 1 19.42 260 LYS B O 1
ATOM 4430 N N . GLU B 1 261 ? 3.055 64.75 62.125 1 20.14 261 GLU B N 1
ATOM 4431 C CA . GLU B 1 261 ? 2.68 65.25 63.438 1 20.14 261 GLU B CA 1
ATOM 4432 C C . GLU B 1 261 ? 3.029 64.25 64.562 1 20.14 261 GLU B C 1
ATOM 4434 O O . GLU B 1 261 ? 2.938 63.062 64.312 1 20.14 261 GLU B O 1
ATOM 4439 N N . GLU B 1 262 ? 3.475 64.75 65.812 1 20.16 262 GLU B N 1
ATOM 4440 C CA . GLU B 1 262 ? 3.971 64.812 67.188 1 20.16 262 GLU B CA 1
ATOM 4441 C C . GLU B 1 262 ? 3.168 63.938 68.125 1 20.16 262 GLU B C 1
ATOM 4443 O O . GLU B 1 262 ? 3.396 63.938 69.312 1 20.16 262 GLU B O 1
ATOM 4448 N N . ARG B 1 263 ? 1.97 63.438 67.75 1 19.2 263 ARG B N 1
ATOM 4449 C CA . ARG B 1 263 ? 1.246 63.156 69 1 19.2 263 ARG B CA 1
ATOM 4450 C C . ARG B 1 263 ? 1.745 61.875 69.625 1 19.2 263 ARG B C 1
ATOM 4452 O O . ARG B 1 263 ? 1.552 60.781 69.125 1 19.2 263 ARG B O 1
ATOM 4459 N N . ARG B 1 264 ? 3.014 61.719 70.312 1 18.2 264 ARG B N 1
ATOM 4460 C CA . ARG B 1 264 ? 3.846 60.969 71.25 1 18.2 264 ARG B CA 1
ATOM 4461 C C . ARG B 1 264 ? 2.99 60.25 72.25 1 18.2 264 ARG B C 1
ATOM 4463 O O . ARG B 1 264 ? 3.213 59.062 72.562 1 18.2 264 ARG B O 1
ATOM 4470 N N . ASP B 1 265 ? 2.514 60.781 73.438 1 17.78 265 ASP B N 1
ATOM 4471 C CA . ASP B 1 265 ? 2.801 60.562 74.875 1 17.78 265 ASP B CA 1
ATOM 4472 C C . ASP B 1 265 ? 1.908 59.469 75.438 1 17.78 265 ASP B C 1
ATOM 4474 O O . ASP B 1 265 ? 2.344 58.688 76.25 1 17.78 265 ASP B O 1
ATOM 4478 N N . LYS B 1 266 ? 0.561 59.688 75.75 1 20.39 266 LYS B N 1
ATOM 4479 C CA . LYS B 1 266 ? 0.06 59.562 77.125 1 20.39 266 LYS B CA 1
ATOM 4480 C C . LYS B 1 266 ? -0.176 58.094 77.438 1 20.39 266 LYS B C 1
ATOM 4482 O O . LYS B 1 266 ? -0.081 57.688 78.625 1 20.39 266 LYS B O 1
ATOM 4487 N N . THR B 1 267 ? -1.047 57.094 76.812 1 18.2 267 THR B N 1
ATOM 4488 C CA . THR B 1 267 ? -2.01 56.531 77.75 1 18.2 267 THR B CA 1
ATOM 4489 C C . THR B 1 267 ? -1.488 55.188 78.312 1 18.2 267 THR B C 1
ATOM 4491 O O . THR B 1 267 ? -1.268 54.25 77.562 1 18.2 267 THR B O 1
ATOM 4494 N N . ARG B 1 268 ? -0.728 55.031 79.5 1 18.55 268 ARG B N 1
ATOM 4495 C CA . ARG B 1 268 ? -0.213 54.219 80.562 1 18.55 268 ARG B CA 1
ATOM 4496 C C . ARG B 1 268 ? -1.271 53.25 81.062 1 18.55 268 ARG B C 1
ATOM 4498 O O . ARG B 1 268 ? -0.952 52.125 81.5 1 18.55 268 ARG B O 1
ATOM 4505 N N . GLU B 1 269 ? -2.447 53.594 81.688 1 17.72 269 GLU B N 1
ATOM 4506 C CA . GLU B 1 269 ? -2.854 53.188 83.062 1 17.72 269 GLU B CA 1
ATOM 4507 C C . GLU B 1 269 ? -3.357 51.75 83.062 1 17.72 269 GLU B C 1
ATOM 4509 O O . GLU B 1 269 ? -2.938 50.938 83.875 1 17.72 269 GLU B O 1
ATOM 4514 N N . GLU B 1 270 ? -4.672 51.312 83 1 17.34 270 GLU B N 1
ATOM 4515 C CA . GLU B 1 270 ? -5.488 50.781 84.125 1 17.34 270 GLU B CA 1
ATOM 4516 C C . GLU B 1 270 ? -5.645 49.25 84 1 17.34 270 GLU B C 1
ATOM 4518 O O . GLU B 1 270 ? -6.238 48.625 84.875 1 17.34 270 GLU B O 1
ATOM 4523 N N . ASP B 1 271 ? -5.461 48.406 82.938 1 16.97 271 ASP B N 1
ATOM 4524 C CA . ASP B 1 271 ? -6.414 47.312 83.062 1 16.97 271 ASP B CA 1
ATOM 4525 C C . ASP B 1 271 ? -5.824 46.156 83.875 1 16.97 271 ASP B C 1
ATOM 4527 O O . ASP B 1 271 ? -4.961 45.438 83.375 1 16.97 271 ASP B O 1
ATOM 4531 N N . ASN B 1 272 ? -5.594 46.031 85.25 1 16.69 272 ASN B N 1
ATOM 4532 C CA . ASN B 1 272 ? -5.141 45.125 86.312 1 16.69 272 ASN B CA 1
ATOM 4533 C C . ASN B 1 272 ? -6.016 43.875 86.375 1 16.69 272 ASN B C 1
ATOM 4535 O O . ASN B 1 272 ? -5.559 42.812 86.812 1 16.69 272 ASN B O 1
ATOM 4539 N N . LYS B 1 273 ? -7.359 43.812 86.938 1 18.75 273 LYS B N 1
ATOM 4540 C CA . LYS B 1 273 ? -7.816 43.062 88.125 1 18.75 273 LYS B CA 1
ATOM 4541 C C . LYS B 1 273 ? -8.055 41.594 87.75 1 18.75 273 LYS B C 1
ATOM 4543 O O . LYS B 1 273 ? -7.738 40.719 88.562 1 18.75 273 LYS B O 1
ATOM 4548 N N . GLU B 1 274 ? -9.148 41 87.062 1 16.62 274 GLU B N 1
ATOM 4549 C CA . GLU B 1 274 ? -10.094 40.125 87.75 1 16.62 274 GLU B CA 1
ATOM 4550 C C . GLU B 1 274 ? -9.633 38.688 87.688 1 16.62 274 GLU B C 1
ATOM 4552 O O . GLU B 1 274 ? -9.25 38.188 86.625 1 16.62 274 GLU B O 1
ATOM 4557 N N . ASN B 1 275 ? -9.719 37.719 89 1 17.59 275 ASN B N 1
ATOM 4558 C CA . ASN B 1 275 ? -9.406 36.688 90 1 17.59 275 ASN B CA 1
ATOM 4559 C C . ASN B 1 275 ? -9.945 35.344 89.625 1 17.59 275 ASN B C 1
ATOM 4561 O O . ASN B 1 275 ? -9.203 34.344 89.625 1 17.59 275 ASN B O 1
ATOM 4565 N N . ASP B 1 276 ? -11.047 34.75 90.312 1 17.28 276 ASP B N 1
ATOM 4566 C CA . ASP B 1 276 ? -11.211 33.688 91.375 1 17.28 276 ASP B CA 1
ATOM 4567 C C . ASP B 1 276 ? -11.688 32.375 90.75 1 17.28 276 ASP B C 1
ATOM 4569 O O . ASP B 1 276 ? -11.211 31.312 91.062 1 17.28 276 ASP B O 1
ATOM 4573 N N . ALA B 1 277 ? -13 32.062 90.312 1 16.73 277 ALA B N 1
ATOM 4574 C CA . ALA B 1 277 ? -13.945 31.188 91 1 16.73 277 ALA B CA 1
ATOM 4575 C C . ALA B 1 277 ? -13.844 29.766 90.438 1 16.73 277 ALA B C 1
ATOM 4577 O O . ALA B 1 277 ? -13.805 28.797 91.25 1 16.73 277 ALA B O 1
ATOM 4578 N N . LEU B 1 278 ? -14.547 29.109 89.438 1 17.05 278 LEU B N 1
ATOM 4579 C CA . LEU B 1 278 ? -15.594 28.094 89.5 1 17.05 278 LEU B CA 1
ATOM 4580 C C . LEU B 1 278 ? -15.016 26.703 89.312 1 17.05 278 LEU B C 1
ATOM 4582 O O . LEU B 1 278 ? -14.602 26.344 88.188 1 17.05 278 LEU B O 1
ATOM 4586 N N . THR B 1 279 ? -14.273 25.953 90.312 1 17.42 279 THR B N 1
ATOM 4587 C CA . THR B 1 279 ? -13.695 24.625 90.438 1 17.42 279 THR B CA 1
ATOM 4588 C C . THR B 1 279 ? -14.789 23.547 90.438 1 17.42 279 THR B C 1
ATOM 4590 O O . THR B 1 279 ? -14.531 22.406 90.062 1 17.42 279 THR B O 1
ATOM 4593 N N . ARG B 1 280 ? -15.938 23.484 91.375 1 16.08 280 ARG B N 1
ATOM 4594 C CA . ARG B 1 280 ? -16.297 22.391 92.25 1 16.08 280 ARG B CA 1
ATOM 4595 C C . ARG B 1 280 ? -16.797 21.188 91.438 1 16.08 280 ARG B C 1
ATOM 4597 O O . ARG B 1 280 ? -16.344 20.062 91.688 1 16.08 280 ARG B O 1
ATOM 4604 N N . SER B 1 281 ? -18.219 20.844 91.312 1 15.86 281 SER B N 1
ATOM 4605 C CA . SER B 1 281 ? -19.109 19.922 92 1 15.86 281 SER B CA 1
ATOM 4606 C C . SER B 1 281 ? -19.328 18.641 91.188 1 15.86 281 SER B C 1
ATOM 4608 O O . SER B 1 281 ? -19.578 17.578 91.75 1 15.86 281 SER B O 1
ATOM 4610 N N . GLN B 1 282 ? -19.812 18.562 90 1 16.67 282 GLN B N 1
ATOM 4611 C CA . GLN B 1 282 ? -21.047 17.766 89.875 1 16.67 282 GLN B CA 1
ATOM 4612 C C . GLN B 1 282 ? -20.75 16.281 90 1 16.67 282 GLN B C 1
ATOM 4614 O O . GLN B 1 282 ? -19.781 15.781 89.375 1 16.67 282 GLN B O 1
ATOM 4619 N N . SER B 1 283 ? -21.5 15.484 90.938 1 17.33 283 SER B N 1
ATOM 4620 C CA . SER B 1 283 ? -21.922 14.352 91.75 1 17.33 283 SER B CA 1
ATOM 4621 C C . SER B 1 283 ? -22.234 13.133 90.875 1 17.33 283 SER B C 1
ATOM 4623 O O . SER B 1 283 ? -21.703 12.047 91.125 1 17.33 283 SER B O 1
ATOM 4625 N N . GLN B 1 284 ? -23.562 12.781 90.75 1 15.98 284 GLN B N 1
ATOM 4626 C CA . GLN B 1 284 ? -24.422 11.719 91.25 1 15.98 284 GLN B CA 1
ATOM 4627 C C . GLN B 1 284 ? -24.422 10.523 90.312 1 15.98 284 GLN B C 1
ATOM 4629 O O . GLN B 1 284 ? -24.125 9.398 90.75 1 15.98 284 GLN B O 1
ATOM 4634 N N . ALA B 1 285 ? -25.688 10.078 89.812 1 16.52 285 ALA B N 1
ATOM 4635 C CA . ALA B 1 285 ? -26.578 8.953 90.062 1 16.52 285 ALA B CA 1
ATOM 4636 C C . ALA B 1 285 ? -26.344 7.824 89.062 1 16.52 285 ALA B C 1
ATOM 4638 O O . ALA B 1 285 ? -26.203 6.66 89.5 1 16.52 285 ALA B O 1
ATOM 4639 N N . VAL B 1 286 ? -26.969 7.824 87.875 1 19.19 286 VAL B N 1
ATOM 4640 C CA . VAL B 1 286 ? -28.156 7.008 87.625 1 19.19 286 VAL B CA 1
ATOM 4641 C C . VAL B 1 286 ? -27.734 5.602 87.188 1 19.19 286 VAL B C 1
ATOM 4643 O O . VAL B 1 286 ? -26.703 5.422 86.562 1 19.19 286 VAL B O 1
ATOM 4646 N N . HIS B 1 287 ? -28.578 4.508 87.562 1 18.33 287 HIS B N 1
ATOM 4647 C CA . HIS B 1 287 ? -28.922 3.135 87.938 1 18.33 287 HIS B CA 1
ATOM 4648 C C . HIS B 1 287 ? -28.844 2.215 86.75 1 18.33 287 HIS B C 1
ATOM 4650 O O . HIS B 1 287 ? -28.188 1.173 86.75 1 18.33 287 HIS B O 1
ATOM 4656 N N . ARG B 1 288 ? -30.156 1.866 86.062 1 16.89 288 ARG B N 1
ATOM 4657 C CA . ARG B 1 288 ? -30.844 0.587 85.938 1 16.89 288 ARG B CA 1
ATOM 4658 C C . ARG B 1 288 ? -30.516 -0.097 84.625 1 16.89 288 ARG B C 1
ATOM 4660 O O . ARG B 1 288 ? -31.078 0.245 83.562 1 16.89 288 ARG B O 1
ATOM 4667 N N . LYS B 1 289 ? -29.547 0.013 83.938 1 18.06 289 LYS B N 1
ATOM 4668 C CA . LYS B 1 289 ? -29.375 -0.897 82.812 1 18.06 289 LYS B CA 1
ATOM 4669 C C . LYS B 1 289 ? -29.703 -2.334 83.25 1 18.06 289 LYS B C 1
ATOM 4671 O O . LYS B 1 289 ? -28.938 -2.961 84 1 18.06 289 LYS B O 1
ATOM 4676 N N . SER B 1 290 ? -31.062 -2.617 83.375 1 18.31 290 SER B N 1
ATOM 4677 C CA . SER B 1 290 ? -32 -3.721 83.312 1 18.31 290 SER B CA 1
ATOM 4678 C C . SER B 1 290 ? -31.609 -4.688 82.188 1 18.31 290 SER B C 1
ATOM 4680 O O . SER B 1 290 ? -30.938 -4.301 81.25 1 18.31 290 SER B O 1
ATOM 4682 N N . ARG B 1 291 ? -32.156 -5.992 82.25 1 20.73 291 ARG B N 1
ATOM 4683 C CA . ARG B 1 291 ? -32.281 -7.375 81.812 1 20.73 291 ARG B CA 1
ATOM 4684 C C . ARG B 1 291 ? -32.875 -7.434 80.375 1 20.73 291 ARG B C 1
ATOM 4686 O O . ARG B 1 291 ? -33.094 -8.523 79.875 1 20.73 291 ARG B O 1
ATOM 4693 N N . LEU B 1 292 ? -33.469 -6.41 79.812 1 18.61 292 LEU B N 1
ATOM 4694 C CA . LEU B 1 292 ? -34.062 -6.945 78.625 1 18.61 292 LEU B CA 1
ATOM 4695 C C . LEU B 1 292 ? -32.969 -7.328 77.625 1 18.61 292 LEU B C 1
ATOM 4697 O O . LEU B 1 292 ? -31.984 -6.605 77.438 1 18.61 292 LEU B O 1
#

Solvent-accessible surface area (backbone atoms only — not comparable to full-atom values): 34500 Å² total; per-residue (Å²): 135,82,77,73,76,78,71,76,60,66,80,66,64,58,63,62,49,29,68,70,48,40,48,36,50,38,50,21,42,30,50,29,60,73,65,67,56,81,56,60,27,33,38,36,22,80,95,42,78,45,80,36,43,58,64,65,51,29,31,46,11,62,55,52,31,49,55,61,64,63,70,40,75,41,34,79,68,28,42,50,76,46,84,93,46,52,49,69,50,49,51,52,52,51,45,29,75,37,48,18,35,75,81,75,44,85,87,46,34,65,62,44,31,52,48,23,55,71,36,47,23,63,56,55,33,50,50,35,45,58,51,48,58,74,59,62,43,77,91,46,35,46,61,53,42,54,50,21,61,75,70,63,35,61,67,41,38,52,48,44,50,52,50,45,28,65,39,31,74,64,32,55,74,31,70,50,51,48,68,48,51,38,68,56,51,49,62,49,60,50,40,86,76,48,40,62,96,45,57,63,52,58,52,50,39,50,49,53,33,50,60,71,47,63,87,47,81,44,83,75,60,52,49,79,69,78,78,22,75,57,70,69,77,71,88,64,52,62,60,57,54,56,54,38,50,62,46,66,65,66,75,85,70,79,84,71,63,83,72,69,70,77,88,53,73,87,62,72,57,64,71,65,97,61,84,84,86,81,68,98,74,85,80,86,77,83,83,79,87,65,78,138,132,84,76,73,76,77,71,76,60,66,80,64,64,57,63,63,50,29,66,69,48,40,50,36,50,37,50,21,42,30,51,29,60,74,65,68,55,83,57,61,27,34,37,36,21,79,95,41,79,45,80,37,44,56,65,65,50,27,33,48,11,62,54,54,31,49,55,61,62,62,71,41,74,40,33,81,68,28,41,48,76,44,84,93,46,54,49,69,50,47,51,51,52,51,47,28,76,38,48,16,36,76,80,75,44,85,88,46,34,64,61,44,31,52,48,24,56,73,36,47,24,61,55,56,33,52,48,34,45,58,51,47,61,73,57,62,43,77,91,44,35,46,60,52,42,55,50,22,61,75,72,64,37,63,66,41,39,52,48,44,49,50,49,45,28,64,40,30,76,63,32,55,74,30,70,51,50,49,68,47,50,39,69,57,51,48,60,50,61,52,39,86,78,48,40,64,95,46,56,64,53,58,53,50,38,52,50,54,35,50,60,72,46,62,90,46,81,50,83,76,60,56,52,78,66,77,77,23,74,57,70,71,78,73,88,64,52,61,60,58,52,55,55,39,44,66,56,61,69,65,84,75,70,82,68,72,76,73,83,80,85,79,93,78,80,78,98,79,82,77,97,79,79,98,87,85,80,96,79,87,74,99,80,85,79,93,84,78,86,74,85,124

Nearest PDB structures (foldseek):
  8h37-assembly1_P  TM=8.803E-01  e=1.027E-14  Homo sapiens
  8h37-assembly1_A  TM=8.803E-01  e=9.286E-15  Homo sapiens
  8h37-assembly1_N  TM=8.784E-01  e=4.442E-14  Homo sapiens
  8h33-assembly1_B  TM=8.664E-01  e=1.349E-13  Homo sapiens
  8h33-assembly1_J  TM=8.677E-01  e=3.183E-13  Homo sapiens